Protein AF-A0A2R6JBX9-F1 (afdb_monomer)

Radius of gyration: 29.34 Å; Cα contacts (8 Å, |Δi|>4): 703; chains: 1; bounding box: 76×49×74 Å

Mean predicted aligned error: 9.68 Å

Foldseek 3Di:
DLLQCCLVPVVVSLVVVVVVVVVVVVVCCVVDVDDDDDDDDDQDADPLVVQPLLVLLLVNLVNLLVNLVVCVVVVHADDLVSSLVSQLSSCVVSSNLQDWDDQAARDIGGPNVVSNVVSNVLSNLSSQQNHADCCDPDVVVSDGSNNVSVVVSVVVSVVSCVCVVVLVVFAQDPLCAPVPPFDWDDDPQKIKTFDWQTFQRSDPPPPPPPDPPPPGGHGFGAIWITGNVVNDTDHPAGPVNCVVPQKDWDWDDDPVDIFIKIKGWWWKAFAVKHTWIWIWIDGPPDDTATGDTDAKIWHPDDDPQKIWIWGDDGPFIKIWIDHPNHTLFIDTDDDAQDWDATSQWIWHHHPQWIWIDDDPDIDTGIGID

Structure (mmCIF, N/CA/C/O backbone):
data_AF-A0A2R6JBX9-F1
#
_entry.id   AF-A0A2R6JBX9-F1
#
loop_
_atom_site.group_PDB
_atom_site.id
_atom_site.type_symbol
_atom_site.label_atom_id
_atom_site.label_alt_id
_atom_site.label_comp_id
_atom_site.label_asym_id
_atom_site.label_entity_id
_atom_site.label_seq_id
_atom_site.pdbx_PDB_ins_code
_atom_site.Cartn_x
_atom_site.Cartn_y
_atom_site.Cartn_z
_atom_site.occupancy
_atom_site.B_iso_or_equiv
_atom_site.auth_seq_id
_atom_site.auth_comp_id
_atom_site.auth_asym_id
_atom_site.auth_atom_id
_atom_site.pdbx_PDB_model_num
ATOM 1 N N . PHE A 1 1 ? 19.512 -9.182 -21.531 1.00 72.06 1 PHE A N 1
ATOM 2 C CA . PHE A 1 1 ? 19.368 -7.727 -21.307 1.00 72.06 1 PHE A CA 1
ATOM 3 C C . PHE A 1 1 ? 18.576 -7.085 -22.441 1.00 72.06 1 PHE A C 1
ATOM 5 O O . PHE A 1 1 ? 19.084 -6.996 -23.553 1.00 72.06 1 PHE A O 1
ATOM 12 N N . VAL A 1 2 ? 17.331 -6.664 -22.183 1.00 88.50 2 VAL A N 1
ATOM 13 C CA . VAL A 1 2 ? 16.427 -6.094 -23.210 1.00 88.50 2 VAL A CA 1
ATOM 14 C C . VAL A 1 2 ? 16.988 -4.816 -23.853 1.00 88.50 2 VAL A C 1
ATOM 16 O O . VAL A 1 2 ? 16.828 -4.622 -25.052 1.00 88.50 2 VAL A O 1
ATOM 19 N N . GLY A 1 3 ? 17.746 -4.017 -23.088 1.00 92.38 3 GLY A N 1
ATOM 20 C CA . GLY A 1 3 ? 18.446 -2.816 -23.561 1.00 92.38 3 GLY A CA 1
ATOM 21 C C . GLY A 1 3 ? 19.388 -3.054 -24.739 1.00 92.38 3 GLY A C 1
ATOM 22 O O . GLY A 1 3 ? 19.417 -2.283 -25.689 1.00 92.38 3 GLY A O 1
ATOM 23 N N . PHE A 1 4 ? 20.131 -4.160 -24.714 1.00 96.19 4 PHE A N 1
ATOM 24 C CA . PHE A 1 4 ? 21.058 -4.485 -25.796 1.00 96.19 4 PHE A CA 1
ATOM 25 C C . PHE A 1 4 ? 20.297 -4.890 -27.062 1.00 96.19 4 PHE A C 1
ATOM 27 O O . PHE A 1 4 ? 20.571 -4.412 -28.164 1.00 96.19 4 PHE A O 1
ATOM 34 N N . ALA A 1 5 ? 19.303 -5.765 -26.891 1.00 94.25 5 ALA A N 1
ATOM 35 C CA . ALA A 1 5 ? 18.489 -6.263 -27.988 1.00 94.25 5 ALA A CA 1
ATOM 36 C C . ALA A 1 5 ? 17.707 -5.133 -28.670 1.00 94.25 5 ALA A C 1
ATOM 38 O O . ALA A 1 5 ? 17.668 -5.104 -29.895 1.00 94.25 5 ALA A O 1
ATOM 39 N N . LEU A 1 6 ? 17.160 -4.168 -27.920 1.00 95.44 6 LEU A N 1
ATOM 40 C CA . LEU A 1 6 ? 16.371 -3.084 -28.514 1.00 95.44 6 LEU A CA 1
ATOM 41 C C . LEU A 1 6 ? 17.219 -2.132 -29.367 1.00 95.44 6 LEU A C 1
ATOM 43 O O . LEU A 1 6 ? 16.714 -1.599 -30.347 1.00 95.44 6 LEU A O 1
ATOM 47 N N . VAL A 1 7 ? 18.499 -1.926 -29.036 1.00 95.12 7 VAL A N 1
ATOM 48 C CA . VAL A 1 7 ? 19.393 -1.084 -29.848 1.00 95.12 7 VAL A CA 1
ATOM 49 C C . VAL A 1 7 ? 19.800 -1.818 -31.126 1.00 95.12 7 VAL A C 1
ATOM 51 O O . VAL A 1 7 ? 19.767 -1.242 -32.214 1.00 95.12 7 VAL A O 1
ATOM 54 N N . ARG A 1 8 ? 20.156 -3.105 -31.018 1.00 94.69 8 ARG A N 1
ATOM 55 C CA . ARG A 1 8 ? 20.632 -3.902 -32.158 1.00 94.69 8 ARG A CA 1
ATOM 56 C C . ARG A 1 8 ? 19.506 -4.383 -33.079 1.00 94.69 8 ARG A C 1
ATOM 58 O O . ARG A 1 8 ? 19.669 -4.365 -34.297 1.00 94.69 8 ARG A O 1
ATOM 65 N N . TYR A 1 9 ? 18.391 -4.816 -32.501 1.00 93.81 9 TYR A N 1
ATOM 66 C CA . TYR A 1 9 ? 17.231 -5.413 -33.165 1.00 93.81 9 TYR A CA 1
ATOM 67 C C . TYR A 1 9 ? 15.921 -4.803 -32.621 1.00 93.81 9 TYR A C 1
ATOM 69 O O . TYR A 1 9 ? 15.151 -5.493 -31.945 1.00 93.81 9 TYR A O 1
ATOM 77 N N . PRO A 1 10 ? 15.634 -3.515 -32.904 1.00 92.38 10 PRO A N 1
ATOM 78 C CA . PRO A 1 10 ? 14.543 -2.796 -32.242 1.00 92.38 10 PRO A CA 1
ATOM 79 C C . PRO A 1 10 ? 13.170 -3.440 -32.466 1.00 92.38 10 PRO A C 1
ATOM 81 O O . PRO A 1 10 ? 12.458 -3.742 -31.512 1.00 92.38 10 PRO A O 1
ATOM 84 N N . LEU A 1 11 ? 12.825 -3.730 -33.726 1.00 92.81 11 LEU A N 1
ATOM 85 C CA . LEU A 1 11 ? 11.530 -4.320 -34.081 1.00 92.81 11 LEU A CA 1
ATOM 86 C C . LEU A 1 11 ? 11.401 -5.758 -33.576 1.00 92.81 11 LEU A C 1
ATOM 88 O O . LEU A 1 11 ? 10.383 -6.111 -32.992 1.00 92.81 11 LEU A O 1
ATOM 92 N N . THR A 1 12 ? 12.445 -6.572 -33.739 1.00 93.25 12 THR A N 1
ATOM 93 C CA . THR A 1 12 ? 12.458 -7.954 -33.241 1.00 93.25 12 THR A CA 1
ATOM 94 C C . THR A 1 12 ? 12.285 -8.000 -31.728 1.00 93.25 12 THR A C 1
ATOM 96 O O . THR A 1 12 ? 11.587 -8.872 -31.229 1.00 93.25 12 THR A O 1
ATOM 99 N N . THR A 1 13 ? 12.867 -7.046 -30.997 1.00 92.56 13 THR A N 1
ATOM 100 C CA . THR A 1 13 ? 12.711 -6.959 -29.539 1.00 92.56 13 THR A CA 1
ATOM 101 C C . THR A 1 13 ? 11.263 -6.679 -29.152 1.00 92.56 13 THR A C 1
ATOM 103 O O . THR A 1 13 ? 10.724 -7.371 -28.293 1.00 92.56 13 THR A O 1
ATOM 106 N N . VAL A 1 14 ? 10.607 -5.725 -29.821 1.00 92.44 14 VAL A N 1
ATOM 107 C CA . VAL A 1 14 ? 9.183 -5.421 -29.590 1.00 92.44 14 VAL A CA 1
ATOM 108 C C . VAL A 1 14 ? 8.304 -6.629 -29.921 1.00 92.44 14 VAL A C 1
ATOM 110 O O . VAL A 1 14 ? 7.461 -7.018 -29.115 1.00 92.44 14 VAL A O 1
ATOM 113 N N . VAL A 1 15 ? 8.532 -7.267 -31.072 1.00 93.31 15 VAL A N 1
ATOM 114 C CA . VAL A 1 15 ? 7.773 -8.454 -31.495 1.00 93.31 15 VAL A CA 1
ATOM 115 C C . VAL A 1 15 ? 7.979 -9.619 -30.527 1.00 93.31 15 VAL A C 1
ATOM 117 O O . VAL A 1 15 ? 7.011 -10.278 -30.163 1.00 93.31 15 VAL A O 1
ATOM 120 N N . ALA A 1 16 ? 9.205 -9.858 -30.058 1.00 91.50 16 ALA A N 1
ATOM 121 C CA . ALA A 1 16 ? 9.500 -10.924 -29.102 1.00 91.50 16 ALA A CA 1
ATOM 122 C C . ALA A 1 16 ? 8.792 -10.709 -27.754 1.00 91.50 16 ALA A C 1
ATOM 124 O O . ALA A 1 16 ? 8.305 -11.668 -27.152 1.00 91.50 16 ALA A O 1
ATOM 125 N N . LEU A 1 17 ? 8.688 -9.460 -27.292 1.00 88.69 17 LEU A N 1
ATOM 126 C CA . LEU A 1 17 ? 7.940 -9.128 -26.077 1.00 88.69 17 LEU A CA 1
ATOM 127 C C . LEU A 1 17 ? 6.443 -9.372 -26.259 1.00 88.69 17 LEU A C 1
ATOM 129 O O . LEU A 1 17 ? 5.840 -10.077 -25.452 1.00 88.69 17 LEU A O 1
ATOM 133 N N . ALA A 1 18 ? 5.870 -8.884 -27.361 1.00 90.56 18 ALA A N 1
ATOM 134 C CA . ALA A 1 18 ? 4.468 -9.130 -27.689 1.00 90.56 18 ALA A CA 1
ATOM 135 C C . ALA A 1 18 ? 4.164 -10.635 -27.809 1.00 90.56 18 ALA A C 1
ATOM 137 O O . ALA A 1 18 ? 3.170 -11.117 -27.264 1.00 90.56 18 ALA A O 1
ATOM 138 N N . ALA A 1 19 ? 5.056 -11.396 -28.451 1.00 92.25 19 ALA A N 1
ATOM 139 C CA . ALA A 1 19 ? 4.947 -12.845 -28.576 1.00 92.25 19 ALA A CA 1
ATOM 140 C C . ALA A 1 19 ? 5.003 -13.548 -27.212 1.00 92.25 19 ALA A C 1
ATOM 142 O O . ALA A 1 19 ? 4.224 -14.464 -26.969 1.00 92.25 19 ALA A O 1
ATOM 143 N N . THR A 1 20 ? 5.864 -13.097 -26.295 1.00 89.88 20 THR A N 1
ATOM 144 C CA . THR A 1 20 ? 5.949 -13.659 -24.935 1.00 89.88 20 THR A CA 1
ATOM 145 C C . THR A 1 20 ? 4.632 -13.473 -24.180 1.00 89.88 20 THR A C 1
ATOM 147 O O . THR A 1 20 ? 4.132 -14.415 -23.562 1.00 89.88 20 THR A O 1
ATOM 150 N N . SER A 1 21 ? 4.022 -12.290 -24.287 1.00 88.50 21 SER A N 1
ATOM 151 C CA . SER A 1 21 ? 2.709 -12.006 -23.697 1.00 88.50 21 SER A CA 1
ATOM 152 C C . SER A 1 21 ? 1.601 -12.863 -24.313 1.00 88.50 21 SER A C 1
ATOM 154 O O . SER A 1 21 ? 0.779 -13.418 -23.580 1.00 88.50 21 SER A O 1
ATOM 156 N N . ALA A 1 22 ? 1.607 -13.039 -25.638 1.00 93.00 22 ALA A N 1
ATOM 157 C CA . ALA A 1 22 ? 0.647 -13.891 -26.339 1.00 93.00 22 ALA A CA 1
ATOM 158 C C . ALA A 1 22 ? 0.787 -15.369 -25.935 1.00 93.00 22 ALA A C 1
ATOM 160 O O . ALA A 1 22 ? -0.202 -16.008 -25.583 1.00 93.00 22 ALA A O 1
ATOM 161 N N . VAL A 1 23 ? 2.013 -15.898 -25.893 1.00 95.75 23 VAL A N 1
ATOM 162 C CA . VAL A 1 23 ? 2.294 -17.269 -25.436 1.00 95.75 23 VAL A CA 1
ATOM 163 C C . VAL A 1 23 ? 1.853 -17.452 -23.985 1.00 95.75 23 VAL A C 1
ATOM 165 O O . VAL A 1 23 ? 1.201 -18.442 -23.661 1.00 95.75 23 VAL A O 1
ATOM 168 N N . GLY A 1 24 ? 2.139 -16.484 -23.111 1.00 93.75 24 GLY A N 1
ATOM 169 C CA . GLY A 1 24 ? 1.710 -16.517 -21.714 1.00 93.75 24 GLY A CA 1
ATOM 170 C C . GLY A 1 24 ? 0.188 -16.462 -21.545 1.00 93.75 24 GLY A C 1
ATOM 171 O O . GLY A 1 24 ? -0.350 -17.053 -20.606 1.00 93.75 24 GLY A O 1
ATOM 172 N N . LEU A 1 25 ? -0.523 -15.768 -22.435 1.00 94.56 25 LEU A N 1
ATOM 173 C CA . LEU A 1 25 ? -1.984 -15.781 -22.481 1.00 94.56 25 LEU A CA 1
ATOM 174 C C . LEU A 1 25 ? -2.507 -17.153 -22.916 1.00 94.56 25 LEU A C 1
ATOM 176 O O . LEU A 1 25 ? -3.300 -17.741 -22.187 1.00 94.56 25 LEU A O 1
ATOM 180 N N . VAL A 1 26 ? -2.026 -17.683 -24.045 1.00 96.44 26 VAL A N 1
ATOM 181 C CA . VAL A 1 26 ? -2.431 -19.000 -24.567 1.00 96.44 26 VAL A CA 1
ATOM 182 C C . VAL A 1 26 ? -2.172 -20.090 -23.533 1.00 96.44 26 VAL A C 1
ATOM 184 O O . VAL A 1 26 ? -3.058 -20.878 -23.219 1.00 96.44 26 VAL A O 1
ATOM 187 N N . TYR A 1 27 ? -0.989 -20.096 -22.926 1.00 96.94 27 TYR A N 1
ATOM 188 C CA . TYR A 1 27 ? -0.639 -21.055 -21.886 1.00 96.94 27 TYR A CA 1
ATOM 189 C C . TYR A 1 27 ? -1.580 -20.982 -20.675 1.00 96.94 27 TYR A C 1
ATOM 191 O O . TYR A 1 27 ? -2.030 -22.017 -20.180 1.00 96.94 27 TYR A O 1
ATOM 199 N N . ARG A 1 28 ? -1.909 -19.772 -20.197 1.00 96.19 28 ARG A N 1
ATOM 200 C CA . ARG A 1 28 ? -2.856 -19.590 -19.085 1.00 96.19 28 ARG A CA 1
ATOM 201 C C . ARG A 1 28 ? -4.267 -20.024 -19.462 1.00 96.19 28 ARG A C 1
ATOM 203 O O . ARG A 1 28 ? -4.893 -20.698 -18.653 1.00 96.19 28 ARG A O 1
ATOM 210 N N . ALA A 1 29 ? -4.719 -19.703 -20.671 1.00 95.81 29 ALA A N 1
ATOM 211 C CA . ALA A 1 29 ? -6.019 -20.120 -21.184 1.00 95.81 29 ALA A CA 1
ATOM 212 C C . ALA A 1 29 ? -6.125 -21.650 -21.284 1.00 95.81 29 ALA A C 1
ATOM 214 O O . ALA A 1 29 ? -7.136 -22.219 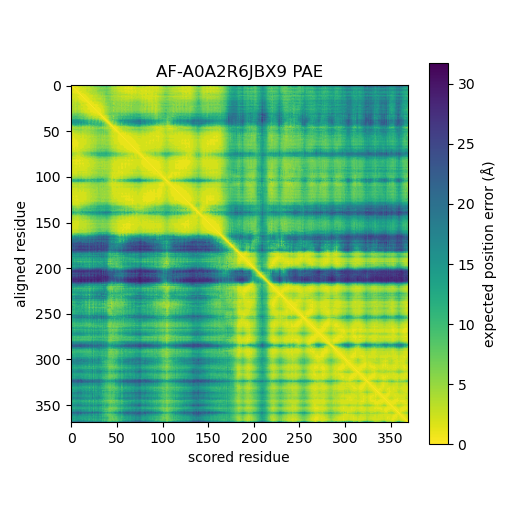-20.895 1.00 95.81 29 ALA A O 1
ATOM 215 N N . LEU A 1 30 ? -5.061 -22.335 -21.714 1.00 97.25 30 LEU A N 1
ATOM 216 C CA . LEU A 1 30 ? -5.028 -23.800 -21.754 1.00 97.25 30 LEU A CA 1
ATOM 217 C C . LEU A 1 30 ? -4.991 -24.429 -20.351 1.00 97.25 30 LEU A C 1
ATOM 219 O O . LEU A 1 30 ? -5.627 -25.450 -20.115 1.00 97.25 30 LEU A O 1
ATOM 223 N N . ARG A 1 31 ? -4.247 -23.838 -19.405 1.00 97.31 31 ARG A N 1
ATOM 224 C CA . ARG A 1 31 ? -4.121 -24.358 -18.028 1.00 97.31 31 ARG A CA 1
ATOM 225 C C . ARG A 1 31 ? -5.340 -24.080 -17.150 1.00 97.31 31 ARG A C 1
ATOM 227 O O . ARG A 1 31 ? -5.608 -24.852 -16.233 1.00 97.31 31 ARG A O 1
ATOM 234 N N . ARG A 1 32 ? -5.996 -22.937 -17.348 1.00 94.81 32 ARG A N 1
ATOM 235 C CA . ARG A 1 32 ? -7.151 -22.455 -16.579 1.00 94.81 32 ARG A CA 1
ATOM 236 C C . ARG A 1 32 ? -8.110 -21.744 -17.543 1.00 94.81 32 ARG A C 1
ATOM 238 O O . ARG A 1 32 ? -8.072 -20.516 -17.619 1.00 94.81 32 ARG A O 1
ATOM 245 N N . PRO A 1 33 ? -8.925 -22.507 -18.294 1.00 94.25 33 PRO A N 1
ATOM 246 C CA . PRO A 1 33 ? -9.820 -21.947 -19.309 1.00 94.25 33 PRO A CA 1
ATOM 247 C C . PRO A 1 33 ? -10.940 -21.102 -18.702 1.00 94.25 33 PRO A C 1
ATOM 249 O O . PRO A 1 33 ? -11.406 -20.157 -19.330 1.00 94.25 33 PRO A O 1
ATOM 252 N N . GLU A 1 34 ? -11.325 -21.401 -17.462 1.00 94.56 34 GLU A N 1
ATOM 253 C CA . GLU A 1 34 ? -12.332 -20.662 -16.716 1.00 94.56 34 GLU A CA 1
ATOM 254 C C . GLU A 1 34 ? -11.758 -20.172 -15.383 1.00 94.56 34 GLU A C 1
ATOM 256 O O . GLU A 1 34 ? -11.027 -20.885 -14.687 1.00 94.56 34 GLU A O 1
ATOM 261 N N . VAL A 1 35 ? -12.082 -18.927 -15.030 1.00 89.94 35 VAL A N 1
ATOM 262 C CA . VAL A 1 35 ? -11.719 -18.319 -13.749 1.00 89.94 35 VAL A CA 1
ATOM 263 C C . VAL A 1 35 ? -12.975 -17.714 -13.137 1.00 89.94 35 VAL A C 1
ATOM 265 O O . VAL A 1 35 ? -13.360 -16.596 -13.468 1.00 89.94 35 VAL A O 1
ATOM 268 N N . ALA A 1 36 ? -13.590 -18.442 -12.208 1.00 89.44 36 ALA A N 1
ATOM 269 C CA . ALA A 1 36 ? -14.661 -17.919 -11.372 1.00 89.44 36 ALA A CA 1
ATOM 270 C C . ALA A 1 36 ? -14.073 -17.218 -10.134 1.00 89.44 36 ALA A C 1
ATOM 272 O O . ALA A 1 36 ? -13.167 -17.736 -9.472 1.00 89.44 36 ALA A O 1
ATOM 273 N N . ARG A 1 37 ? -14.573 -16.020 -9.817 1.00 80.75 37 ARG A N 1
ATOM 274 C CA . ARG A 1 37 ? -14.219 -15.259 -8.612 1.00 80.75 37 ARG A CA 1
ATOM 275 C C . ARG A 1 37 ? -15.486 -14.699 -7.982 1.00 80.75 37 ARG A C 1
ATOM 277 O O . ARG A 1 37 ? -16.319 -14.136 -8.683 1.00 80.75 37 ARG A O 1
ATOM 284 N N . THR A 1 38 ? -15.587 -14.810 -6.664 1.00 83.81 38 THR A N 1
ATOM 285 C CA . THR A 1 38 ? -16.626 -14.140 -5.877 1.00 83.81 38 THR A CA 1
ATOM 286 C C . THR A 1 38 ? -16.073 -12.815 -5.370 1.00 83.81 38 THR A C 1
ATOM 288 O O . THR A 1 38 ? -14.911 -12.753 -4.960 1.00 83.81 38 THR A O 1
ATOM 291 N N . ALA A 1 39 ? -16.882 -11.756 -5.410 1.00 66.94 39 ALA A N 1
ATOM 292 C CA . ALA A 1 39 ? -16.509 -10.475 -4.824 1.00 66.94 39 ALA A CA 1
ATOM 293 C C . ALA A 1 39 ? -16.288 -10.631 -3.311 1.00 66.94 39 ALA A C 1
ATOM 295 O O . ALA A 1 39 ? -17.053 -11.309 -2.627 1.00 66.94 39 ALA A O 1
ATOM 296 N N . GLY A 1 40 ? -15.233 -10.008 -2.797 1.00 56.34 40 GLY A N 1
ATOM 297 C CA . GLY A 1 40 ? -14.903 -10.000 -1.378 1.00 56.34 40 GLY A CA 1
ATOM 298 C C . GLY A 1 40 ? -13.893 -8.900 -1.075 1.00 56.34 40 GLY A C 1
ATOM 299 O O . GLY A 1 40 ? -13.203 -8.422 -1.977 1.00 56.34 40 GLY A O 1
ATOM 300 N N . GLU A 1 41 ? -13.806 -8.492 0.188 1.00 59.41 41 GLU A N 1
ATOM 301 C CA . GLU A 1 41 ? -12.854 -7.466 0.609 1.00 59.41 41 GLU A CA 1
ATOM 302 C C . GLU A 1 41 ? -11.411 -7.982 0.519 1.00 59.41 41 GLU A C 1
ATOM 304 O O . GLU A 1 41 ? -10.999 -8.934 1.194 1.00 59.41 41 GLU A O 1
ATOM 309 N N . SER A 1 42 ? -10.603 -7.336 -0.321 1.00 53.56 42 SER A N 1
ATOM 310 C CA . SER A 1 42 ? -9.178 -7.628 -0.449 1.00 53.56 42 SER A CA 1
ATOM 311 C C . SER A 1 42 ? -8.349 -6.370 -0.255 1.00 53.56 42 SER A C 1
ATOM 313 O O . SER A 1 42 ? -8.555 -5.376 -0.945 1.00 53.56 42 SER A O 1
ATOM 315 N N . PHE A 1 43 ? -7.367 -6.444 0.643 1.00 60.53 43 PHE A N 1
ATOM 316 C CA . PHE A 1 43 ? -6.402 -5.374 0.857 1.00 60.53 43 PHE A CA 1
ATOM 317 C C . PHE A 1 43 ? -5.117 -5.657 0.071 1.00 60.53 43 PHE A C 1
ATOM 319 O O . PHE A 1 43 ? -4.270 -6.438 0.525 1.00 60.53 43 PHE A O 1
ATOM 326 N N . SER A 1 44 ? -4.985 -5.051 -1.107 1.00 64.50 44 SER A N 1
ATOM 327 C CA . SER A 1 44 ? -3.813 -5.167 -1.982 1.00 64.50 44 SER A CA 1
ATOM 328 C C . SER A 1 44 ? -3.192 -3.801 -2.230 1.00 64.50 44 SER A C 1
ATOM 330 O O . SER A 1 44 ? -3.914 -2.823 -2.427 1.00 64.50 44 SER A O 1
ATOM 332 N N . ARG A 1 45 ? -1.858 -3.746 -2.293 1.00 74.44 45 ARG A N 1
ATOM 333 C CA . ARG A 1 45 ? -1.172 -2.561 -2.808 1.00 74.44 45 ARG A CA 1
ATOM 334 C C . ARG A 1 45 ? -1.570 -2.342 -4.271 1.00 74.44 45 ARG A C 1
ATOM 336 O O . ARG A 1 45 ? -1.907 -3.309 -4.966 1.00 74.44 45 ARG A O 1
ATOM 343 N N . PRO A 1 46 ? -1.571 -1.092 -4.753 1.00 80.56 46 PRO A N 1
ATOM 344 C CA . PRO A 1 46 ? -1.743 -0.847 -6.172 1.00 80.56 46 PRO A CA 1
ATOM 345 C C . PRO A 1 46 ? -0.649 -1.586 -6.945 1.00 80.56 46 PRO A C 1
ATOM 347 O O . PRO A 1 46 ? 0.526 -1.428 -6.643 1.00 80.56 46 PRO A O 1
ATOM 350 N N . TRP A 1 47 ? -1.023 -2.368 -7.956 1.00 83.56 47 TRP A N 1
ATOM 351 C CA . TRP A 1 47 ? -0.090 -3.234 -8.694 1.00 83.56 47 TRP A CA 1
ATOM 352 C C . TRP A 1 47 ? 1.125 -2.499 -9.288 1.00 83.56 47 TRP A C 1
ATOM 354 O O . TRP A 1 47 ? 2.168 -3.102 -9.513 1.00 83.56 47 TRP A O 1
ATOM 364 N N . TRP A 1 48 ? 1.000 -1.197 -9.559 1.00 85.88 48 TRP A N 1
ATOM 365 C CA . TRP A 1 48 ? 2.087 -0.361 -10.069 1.00 85.88 48 TRP A CA 1
ATOM 366 C C . TRP A 1 48 ? 3.139 -0.018 -9.005 1.00 85.88 48 TRP A C 1
ATOM 368 O O . TRP A 1 48 ? 4.262 0.313 -9.369 1.00 85.88 48 TRP A O 1
ATOM 378 N N . ALA A 1 49 ? 2.805 -0.123 -7.716 1.00 79.44 49 ALA A N 1
ATOM 379 C CA . ALA A 1 49 ? 3.741 0.061 -6.607 1.00 79.44 49 ALA A CA 1
ATOM 380 C C . ALA A 1 49 ? 4.641 -1.169 -6.390 1.00 79.44 49 ALA A C 1
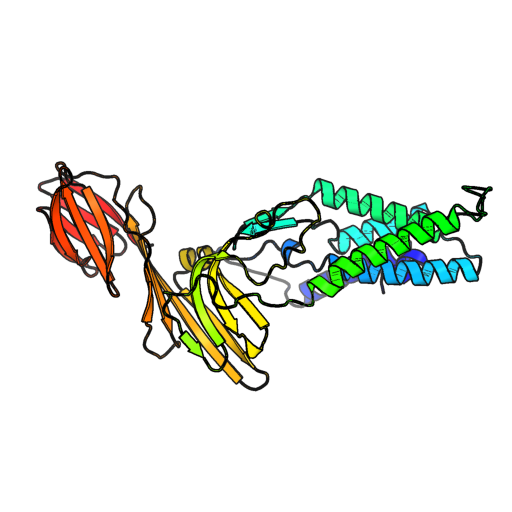ATOM 382 O O . ALA A 1 49 ? 5.662 -1.072 -5.720 1.00 79.44 49 ALA A O 1
ATOM 383 N N . ASP A 1 50 ? 4.293 -2.315 -6.986 1.00 80.88 50 ASP A N 1
ATOM 384 C CA . ASP A 1 50 ? 5.106 -3.536 -6.936 1.00 80.88 50 ASP A CA 1
ATOM 385 C C . ASP A 1 50 ? 6.116 -3.619 -8.104 1.00 80.88 50 ASP A C 1
ATOM 387 O O . ASP A 1 50 ? 6.857 -4.595 -8.238 1.00 80.88 50 ASP A O 1
ATOM 391 N N . ILE A 1 51 ? 6.157 -2.609 -8.984 1.00 84.50 51 ILE A N 1
ATOM 392 C CA . ILE A 1 51 ? 7.066 -2.577 -10.135 1.00 84.50 51 ILE A CA 1
ATOM 393 C C . ILE A 1 51 ? 8.445 -2.091 -9.687 1.00 84.50 51 ILE A C 1
ATOM 395 O O . ILE A 1 51 ? 8.608 -0.957 -9.241 1.00 84.50 51 ILE A O 1
ATOM 399 N N . ALA A 1 52 ? 9.475 -2.907 -9.913 1.00 86.19 52 ALA A N 1
ATOM 400 C CA . ALA A 1 52 ? 10.872 -2.539 -9.682 1.00 86.19 52 ALA A CA 1
ATOM 401 C C . ALA A 1 52 ? 11.403 -1.591 -10.781 1.00 86.19 52 ALA A C 1
ATOM 403 O O . ALA A 1 52 ? 12.298 -1.950 -11.555 1.00 86.19 52 ALA A O 1
ATOM 404 N N . VAL A 1 53 ? 10.844 -0.377 -10.867 1.00 88.75 53 VAL A N 1
ATOM 405 C CA . VAL A 1 53 ? 11.152 0.627 -11.906 1.00 88.75 53 VAL A CA 1
ATOM 406 C C . VAL A 1 53 ? 12.658 0.873 -12.014 1.00 88.75 53 VAL A C 1
ATOM 408 O O . VAL A 1 53 ? 13.212 0.832 -13.112 1.00 88.75 53 VAL A O 1
ATOM 411 N N . GLN A 1 54 ? 13.337 1.044 -10.877 1.00 87.62 54 GLN A N 1
ATOM 412 C CA . GLN A 1 54 ? 14.785 1.261 -10.812 1.00 87.62 54 GLN A CA 1
ATOM 413 C C . GLN A 1 54 ? 15.578 0.083 -11.397 1.00 87.62 54 GLN A C 1
ATOM 415 O O . GLN A 1 54 ? 16.459 0.281 -12.232 1.00 87.62 54 GLN A O 1
ATOM 420 N N . GLY A 1 55 ? 15.232 -1.154 -11.024 1.00 88.50 55 GLY A N 1
ATOM 421 C CA . GLY A 1 55 ? 15.894 -2.359 -11.531 1.00 88.50 55 GLY A CA 1
ATOM 422 C C . GLY A 1 55 ? 15.690 -2.550 -13.037 1.00 88.50 55 GLY A C 1
ATOM 423 O O . GLY A 1 55 ? 16.629 -2.885 -13.766 1.00 88.50 55 GLY A O 1
ATOM 424 N N . HIS A 1 56 ? 14.481 -2.280 -13.537 1.00 93.00 56 HIS A N 1
ATOM 425 C CA . HIS A 1 56 ? 14.201 -2.303 -14.971 1.00 93.00 56 HIS A CA 1
ATOM 426 C C . HIS A 1 56 ? 14.956 -1.210 -15.734 1.00 93.00 56 HIS A C 1
ATOM 428 O O . HIS A 1 56 ? 15.542 -1.511 -16.777 1.00 93.00 56 HIS A O 1
ATOM 434 N N . ALA A 1 57 ? 14.989 0.021 -15.216 1.00 93.94 57 ALA A N 1
ATOM 435 C CA . ALA A 1 57 ? 15.722 1.132 -15.817 1.00 93.94 57 ALA A CA 1
ATOM 436 C C . ALA A 1 57 ? 17.232 0.855 -15.861 1.00 93.94 57 ALA A C 1
ATOM 438 O O . ALA A 1 57 ? 17.852 1.024 -16.911 1.00 93.94 57 ALA A O 1
ATOM 439 N N . LEU A 1 58 ? 17.809 0.341 -14.770 1.00 93.00 58 LEU A N 1
ATOM 440 C CA . LEU A 1 58 ? 19.221 -0.033 -14.694 1.00 93.00 58 LEU A CA 1
ATOM 441 C C . LEU A 1 58 ? 19.565 -1.104 -15.738 1.00 93.00 58 LEU A C 1
ATOM 443 O O . LEU A 1 58 ? 20.473 -0.925 -16.551 1.00 93.00 58 LEU A O 1
ATOM 447 N N . GLY A 1 59 ? 18.796 -2.197 -15.781 1.00 93.69 59 GLY A N 1
ATOM 448 C CA . GLY A 1 59 ? 19.002 -3.262 -16.763 1.00 93.69 59 GLY A CA 1
ATOM 449 C C . GLY A 1 59 ? 18.814 -2.795 -18.213 1.00 93.69 59 GLY A C 1
ATOM 450 O O . GLY A 1 59 ? 19.520 -3.252 -19.117 1.00 93.69 59 GLY A O 1
ATOM 451 N N . LEU A 1 60 ? 17.884 -1.872 -18.464 1.00 95.62 60 LEU A N 1
ATOM 452 C CA . LEU A 1 60 ? 17.704 -1.252 -19.775 1.00 95.62 60 LEU A CA 1
ATOM 453 C C . LEU A 1 60 ? 18.945 -0.436 -20.166 1.00 95.62 60 LEU A C 1
ATOM 455 O O . LEU A 1 60 ? 19.534 -0.692 -21.215 1.00 95.62 60 LEU A O 1
ATOM 459 N N . LEU A 1 61 ? 19.360 0.504 -19.315 1.00 96.50 61 LEU A N 1
ATOM 460 C CA . LEU A 1 61 ? 20.445 1.446 -19.590 1.00 96.50 61 LEU A CA 1
ATOM 461 C C . LEU A 1 61 ? 21.797 0.746 -19.745 1.00 96.50 61 LEU A C 1
ATOM 463 O O . LEU A 1 61 ? 22.504 1.028 -20.709 1.00 96.50 61 LEU A O 1
ATOM 467 N N . VAL A 1 62 ? 22.122 -0.235 -18.893 1.00 96.69 62 VAL A N 1
ATOM 468 C CA . VAL A 1 62 ? 23.341 -1.054 -19.048 1.00 96.69 62 VAL A CA 1
ATOM 469 C C . VAL A 1 62 ? 23.365 -1.727 -20.422 1.00 96.69 62 VAL A C 1
ATOM 471 O O . VAL A 1 62 ? 24.360 -1.654 -21.143 1.00 96.69 62 VAL A O 1
ATOM 474 N N . GLY A 1 63 ? 22.252 -2.346 -20.829 1.00 97.06 63 GLY A N 1
ATOM 475 C CA . GLY A 1 63 ? 22.156 -2.988 -22.138 1.00 97.06 63 GLY A CA 1
ATOM 476 C C . GLY A 1 63 ? 22.314 -2.003 -23.302 1.00 97.06 63 GLY A C 1
ATOM 477 O O . GLY A 1 63 ? 22.998 -2.323 -24.277 1.00 97.06 63 GLY A O 1
ATOM 478 N N . VAL A 1 64 ? 21.710 -0.815 -23.194 1.00 97.25 64 VAL A N 1
ATOM 479 C CA . VAL A 1 64 ? 21.810 0.252 -24.202 1.00 97.25 64 VAL A CA 1
ATOM 480 C C . VAL A 1 64 ? 23.249 0.740 -24.334 1.00 97.25 64 VAL A C 1
ATOM 482 O O . VAL A 1 64 ? 23.765 0.763 -25.446 1.00 97.25 64 VAL A O 1
ATOM 485 N N . VAL A 1 65 ? 23.906 1.080 -23.222 1.00 97.12 65 VAL A N 1
ATOM 486 C CA . VAL A 1 65 ? 25.291 1.579 -23.188 1.00 97.12 65 VAL A CA 1
ATOM 487 C C . VAL A 1 65 ? 26.237 0.578 -23.847 1.00 97.12 65 VAL A C 1
ATOM 489 O O . VAL A 1 65 ? 26.968 0.929 -24.773 1.00 97.12 65 VAL A O 1
ATOM 492 N N . VAL A 1 66 ? 26.165 -0.695 -23.443 1.00 97.25 66 VAL A N 1
ATOM 493 C CA . VAL A 1 66 ? 27.018 -1.757 -23.996 1.00 97.25 66 VAL A CA 1
ATOM 494 C C . VAL A 1 66 ? 26.779 -1.941 -25.500 1.00 97.25 66 VAL A C 1
ATOM 496 O O . VAL A 1 66 ? 27.733 -2.066 -26.270 1.00 97.25 66 VAL A O 1
ATOM 499 N N . CYS A 1 67 ? 25.520 -1.935 -25.952 1.00 96.56 67 CYS A N 1
ATOM 500 C CA . CYS A 1 67 ? 25.221 -2.096 -27.374 1.00 96.56 67 CYS A CA 1
ATOM 501 C C . CYS A 1 67 ? 25.607 -0.868 -28.204 1.00 96.56 67 CYS A C 1
ATOM 503 O O . CYS A 1 67 ? 26.130 -1.028 -29.306 1.00 96.56 67 CYS A O 1
ATOM 505 N N . ALA A 1 68 ? 25.364 0.342 -27.699 1.00 95.25 68 ALA A N 1
ATOM 506 C CA . ALA A 1 68 ? 25.742 1.581 -28.365 1.00 95.25 68 ALA A CA 1
ATOM 507 C C . ALA A 1 68 ? 27.265 1.649 -28.542 1.00 95.25 68 ALA A C 1
ATOM 509 O O . ALA A 1 68 ? 27.733 1.841 -29.663 1.00 95.25 68 ALA A O 1
ATOM 510 N N . ALA A 1 69 ? 28.039 1.349 -27.492 1.00 94.94 69 ALA A N 1
ATOM 511 C CA . ALA A 1 69 ? 29.497 1.259 -27.569 1.00 94.94 69 ALA A CA 1
ATOM 512 C C . ALA A 1 69 ? 29.967 0.249 -28.630 1.00 94.94 69 ALA A C 1
ATOM 514 O O . ALA A 1 69 ? 30.882 0.530 -29.408 1.00 94.94 69 ALA A O 1
ATOM 515 N N . LEU A 1 70 ? 29.319 -0.918 -28.711 1.00 95.38 70 LEU A N 1
ATOM 516 C CA . LEU A 1 70 ? 29.627 -1.923 -29.729 1.00 95.38 70 LEU A CA 1
ATOM 517 C C . LEU A 1 70 ? 29.284 -1.445 -31.147 1.00 95.38 70 LEU A C 1
ATOM 519 O O . LEU A 1 70 ? 30.079 -1.634 -32.068 1.00 95.38 70 LEU A O 1
ATOM 523 N N . CYS A 1 71 ? 28.114 -0.831 -31.336 1.00 93.81 71 CYS A N 1
ATOM 524 C CA . CYS A 1 71 ? 27.695 -0.239 -32.605 1.00 93.81 71 CYS A CA 1
ATOM 525 C C . CYS A 1 71 ? 28.681 0.838 -33.065 1.00 93.81 71 CYS A C 1
ATOM 527 O O . CYS A 1 71 ? 29.058 0.858 -34.236 1.00 93.81 71 CYS A O 1
ATOM 529 N N . TYR A 1 72 ? 29.156 1.668 -32.136 1.00 92.44 72 TYR A N 1
ATOM 530 C CA . TYR A 1 72 ? 30.135 2.720 -32.395 1.00 92.44 72 TYR A CA 1
ATOM 531 C C . TYR A 1 72 ? 31.473 2.134 -32.830 1.00 92.44 72 TYR A C 1
ATOM 533 O O . TYR A 1 72 ? 31.977 2.497 -33.889 1.00 92.44 72 TYR A O 1
ATOM 541 N N . ARG A 1 73 ? 31.982 1.142 -32.091 1.00 92.88 73 ARG A N 1
ATOM 542 C CA . ARG A 1 73 ? 33.218 0.426 -32.443 1.00 92.88 73 ARG A CA 1
ATOM 543 C C . ARG A 1 73 ? 33.147 -0.290 -33.791 1.00 92.88 73 ARG A C 1
ATOM 545 O O . ARG A 1 73 ? 34.167 -0.438 -34.448 1.00 92.88 73 ARG A O 1
ATOM 552 N N . ARG A 1 74 ? 31.963 -0.755 -34.201 1.00 93.00 74 ARG A N 1
ATOM 553 C CA . ARG A 1 74 ? 31.757 -1.467 -35.475 1.00 93.00 74 ARG A CA 1
ATOM 554 C C . ARG A 1 74 ? 31.276 -0.578 -36.623 1.00 93.00 74 ARG A C 1
ATOM 556 O O . ARG A 1 74 ? 30.975 -1.107 -37.687 1.00 93.00 74 ARG A O 1
ATOM 563 N N . GLY A 1 75 ? 31.144 0.733 -36.418 1.00 88.94 75 GLY A N 1
ATOM 564 C CA . GLY A 1 75 ? 30.642 1.652 -37.444 1.00 88.94 75 GLY A CA 1
ATOM 565 C C . GLY A 1 75 ? 29.194 1.388 -37.881 1.00 88.94 75 GLY A C 1
ATOM 566 O O . GLY A 1 75 ? 28.785 1.825 -38.953 1.00 88.94 75 GLY A O 1
ATOM 567 N N . VAL A 1 76 ? 28.396 0.680 -37.074 1.00 90.44 76 VAL A N 1
ATOM 568 C CA . VAL A 1 76 ? 26.993 0.378 -37.391 1.00 90.44 76 VAL A CA 1
ATOM 569 C C . VAL A 1 76 ? 26.092 1.446 -36.788 1.00 90.44 76 VAL A C 1
ATOM 571 O O . VAL A 1 76 ? 26.150 1.696 -35.586 1.00 90.44 76 VAL A O 1
ATOM 574 N N . ARG A 1 77 ? 25.197 2.022 -37.597 1.00 87.56 77 ARG A N 1
ATOM 575 C CA . ARG A 1 77 ? 24.185 2.981 -37.134 1.00 87.56 77 ARG A CA 1
ATOM 576 C C . ARG A 1 77 ? 22.774 2.394 -37.245 1.00 87.56 77 ARG A C 1
ATOM 578 O O . ARG A 1 77 ? 22.285 2.203 -38.358 1.00 87.56 77 ARG A O 1
ATOM 585 N N . PRO A 1 78 ? 22.116 2.090 -36.113 1.00 91.31 78 PRO A N 1
ATOM 586 C CA . PRO A 1 78 ? 20.703 1.730 -36.098 1.00 91.31 78 PRO A CA 1
ATOM 587 C C . PRO A 1 78 ? 19.811 2.878 -36.593 1.00 91.31 78 PRO A C 1
ATOM 589 O O . PRO A 1 78 ? 20.201 4.043 -36.573 1.00 91.31 78 PRO A O 1
ATOM 592 N N . SER A 1 79 ? 18.580 2.556 -36.997 1.00 93.62 79 SER A N 1
ATOM 593 C CA . SER A 1 79 ? 17.576 3.574 -37.334 1.00 93.62 79 SER A CA 1
ATOM 594 C C . SER A 1 79 ? 17.098 4.295 -36.060 1.00 93.62 79 SER A C 1
ATOM 596 O O . SER A 1 79 ? 16.550 3.620 -35.182 1.00 93.62 79 SER A O 1
ATOM 598 N N . PRO A 1 80 ? 17.224 5.637 -35.965 1.00 94.12 80 PRO A N 1
ATOM 599 C CA . PRO A 1 80 ? 16.833 6.392 -34.771 1.00 94.12 80 PRO A CA 1
ATOM 600 C C . PRO A 1 80 ? 15.362 6.194 -34.401 1.00 94.12 80 PRO A C 1
ATOM 602 O O . PRO A 1 80 ? 15.055 5.870 -33.259 1.00 94.12 80 PRO A O 1
ATOM 605 N N . GLY A 1 81 ? 14.456 6.292 -35.381 1.00 95.94 81 GLY A N 1
ATOM 606 C CA . GLY A 1 81 ? 13.017 6.131 -35.150 1.00 95.94 81 GLY A CA 1
ATOM 607 C C . GLY A 1 81 ? 12.639 4.730 -34.660 1.00 95.94 81 GLY A C 1
ATOM 608 O O . GLY A 1 81 ? 11.777 4.593 -33.797 1.00 95.94 81 GLY A O 1
ATOM 609 N N . ARG A 1 82 ? 13.323 3.682 -35.146 1.00 96.25 82 ARG A N 1
ATOM 610 C CA . ARG A 1 82 ? 13.087 2.304 -34.681 1.00 96.25 82 ARG A CA 1
ATOM 611 C C . ARG A 1 82 ? 13.597 2.091 -33.258 1.00 96.25 82 ARG A C 1
ATOM 613 O O . ARG A 1 82 ? 12.908 1.442 -32.480 1.00 96.25 82 ARG A O 1
ATOM 620 N N . VAL A 1 83 ? 14.774 2.627 -32.923 1.00 97.12 83 VAL A N 1
ATOM 621 C CA . VAL A 1 83 ? 15.325 2.559 -31.558 1.00 97.12 83 VAL A CA 1
ATOM 622 C C . VAL A 1 83 ? 14.445 3.342 -30.588 1.00 97.12 83 VAL A C 1
ATOM 624 O O . VAL A 1 83 ? 14.116 2.816 -29.532 1.00 97.12 83 VAL A O 1
ATOM 627 N N . TRP A 1 84 ? 14.010 4.548 -30.963 1.00 97.88 84 TRP A N 1
ATOM 628 C CA . TRP A 1 84 ? 13.111 5.370 -30.153 1.00 97.88 84 TRP A CA 1
ATOM 629 C C . TRP A 1 84 ? 11.790 4.653 -29.872 1.00 97.88 84 TRP A C 1
ATOM 631 O O . TRP A 1 84 ? 11.417 4.484 -28.714 1.00 97.88 84 TRP A O 1
ATOM 641 N N . LEU A 1 85 ? 11.121 4.157 -30.919 1.00 97.25 85 LEU A N 1
ATOM 642 C CA . LEU A 1 85 ? 9.852 3.447 -30.778 1.00 97.25 85 LEU A CA 1
ATOM 643 C C . LEU A 1 85 ? 10.010 2.176 -29.933 1.00 97.25 85 LEU A C 1
ATOM 645 O O . LEU A 1 85 ? 9.184 1.909 -29.064 1.00 97.25 85 LEU A O 1
ATOM 649 N N . ALA A 1 86 ? 11.080 1.405 -30.147 1.00 97.06 86 ALA A N 1
ATOM 650 C CA . ALA A 1 86 ? 11.347 0.216 -29.347 1.00 97.06 86 ALA A CA 1
ATOM 651 C C . ALA A 1 86 ? 11.625 0.562 -27.879 1.00 97.06 86 ALA A C 1
ATOM 653 O O . ALA A 1 86 ? 11.065 -0.079 -26.997 1.00 97.06 86 ALA A O 1
ATOM 654 N N . ALA A 1 87 ? 12.441 1.583 -27.602 1.00 97.50 87 ALA A N 1
ATOM 655 C CA . ALA A 1 87 ? 12.727 2.033 -26.242 1.00 97.50 87 ALA A CA 1
ATOM 656 C C . ALA A 1 87 ? 11.461 2.528 -25.526 1.00 97.50 87 ALA A C 1
ATOM 658 O O . ALA A 1 87 ? 11.250 2.178 -24.368 1.00 97.50 87 ALA A O 1
ATOM 659 N N . LEU A 1 88 ? 10.597 3.270 -26.227 1.00 97.69 88 LEU A N 1
ATOM 660 C CA . LEU A 1 88 ? 9.310 3.739 -25.714 1.00 97.69 88 LEU A CA 1
ATOM 661 C C . LEU A 1 88 ? 8.396 2.563 -25.343 1.00 97.69 88 LEU A C 1
ATOM 663 O O . LEU A 1 88 ? 7.940 2.476 -24.206 1.00 97.69 88 LEU A O 1
ATOM 667 N N . LEU A 1 89 ? 8.165 1.632 -26.274 1.00 96.56 89 LEU A N 1
ATOM 668 C CA . LEU A 1 89 ? 7.279 0.484 -26.049 1.00 96.56 89 LEU A CA 1
ATOM 669 C C . LEU A 1 89 ? 7.809 -0.446 -24.954 1.00 96.56 89 LEU A C 1
ATOM 671 O O . LEU A 1 89 ? 7.042 -0.876 -24.098 1.00 96.56 89 LEU A O 1
ATOM 675 N N . VAL A 1 90 ? 9.119 -0.712 -24.941 1.00 95.44 90 VAL A N 1
ATOM 676 C CA . VAL A 1 90 ? 9.768 -1.495 -23.880 1.00 95.44 90 VAL A CA 1
ATOM 677 C C . VAL A 1 90 ? 9.652 -0.778 -22.535 1.00 95.44 90 VAL A C 1
ATOM 679 O O . VAL A 1 90 ? 9.349 -1.414 -21.533 1.00 95.44 90 VAL A O 1
ATOM 682 N N . GLY A 1 91 ? 9.876 0.537 -22.484 1.00 95.62 91 GLY A N 1
ATOM 683 C CA . GLY A 1 91 ? 9.761 1.307 -21.247 1.00 95.62 91 GLY A CA 1
ATOM 684 C C . GLY A 1 91 ? 8.346 1.282 -20.668 1.00 95.62 91 GLY A C 1
ATOM 685 O O . GLY A 1 91 ? 8.178 1.099 -19.463 1.00 95.62 91 GLY A O 1
ATOM 686 N N . VAL A 1 92 ? 7.328 1.392 -21.526 1.00 95.56 92 VAL A N 1
ATOM 687 C CA . VAL A 1 92 ? 5.919 1.275 -21.123 1.00 95.56 92 VAL A CA 1
ATOM 688 C C . VAL A 1 92 ? 5.587 -0.142 -20.645 1.00 95.56 92 VAL A C 1
ATOM 690 O O . VAL A 1 92 ? 5.009 -0.284 -19.569 1.00 95.56 92 VAL A O 1
ATOM 693 N N . ASP A 1 93 ? 5.998 -1.175 -21.390 1.00 92.81 93 ASP A N 1
ATOM 694 C CA . ASP A 1 93 ? 5.811 -2.598 -21.045 1.00 92.81 93 ASP A CA 1
ATOM 695 C C . ASP A 1 93 ? 6.432 -2.951 -19.686 1.00 92.81 93 ASP A C 1
ATOM 697 O O . ASP A 1 93 ? 5.825 -3.646 -18.876 1.00 92.81 93 ASP A O 1
ATOM 701 N N . ARG A 1 94 ? 7.620 -2.410 -19.393 1.00 93.19 94 ARG A N 1
ATOM 702 C CA . ARG A 1 94 ? 8.312 -2.603 -18.106 1.00 93.19 94 ARG A CA 1
ATOM 703 C C . ARG A 1 94 ? 7.843 -1.679 -16.995 1.00 93.19 94 ARG A C 1
ATOM 705 O O . ARG A 1 94 ? 8.448 -1.673 -15.928 1.00 93.19 94 ARG A O 1
ATOM 712 N N . GLY A 1 95 ? 6.787 -0.905 -17.230 1.00 94.25 95 GLY A N 1
ATOM 713 C CA . GLY A 1 95 ? 6.194 -0.055 -16.210 1.00 94.25 95 GLY A CA 1
ATOM 714 C C . GLY A 1 95 ? 7.087 1.098 -15.762 1.00 94.25 95 GLY A C 1
ATOM 715 O O . GLY A 1 95 ? 6.882 1.610 -14.670 1.00 94.25 95 GLY A O 1
ATOM 716 N N . LEU A 1 96 ? 8.049 1.551 -16.579 1.00 95.25 96 LEU A N 1
ATOM 717 C CA . LEU A 1 96 ? 8.954 2.652 -16.205 1.00 95.25 96 LEU A CA 1
ATOM 718 C C . LEU A 1 96 ? 8.225 3.985 -15.958 1.00 95.25 96 LEU A C 1
ATOM 720 O O . LEU A 1 96 ? 8.788 4.905 -15.374 1.00 95.25 96 LEU A O 1
ATOM 724 N N . TRP A 1 97 ? 6.967 4.083 -16.388 1.00 95.31 97 TRP A N 1
ATOM 725 C CA . TRP A 1 97 ? 6.079 5.214 -16.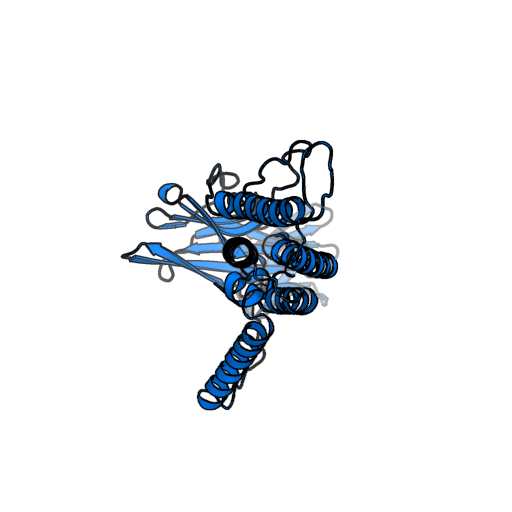138 1.00 95.31 97 TRP A CA 1
ATOM 726 C C . TRP A 1 97 ? 5.490 5.226 -14.717 1.00 95.31 97 TRP A C 1
ATOM 728 O O . TRP A 1 97 ? 4.889 6.228 -14.329 1.00 95.31 97 TRP A O 1
ATOM 738 N N . ALA A 1 98 ? 5.613 4.137 -13.949 1.00 93.44 98 ALA A N 1
ATOM 739 C CA . ALA A 1 98 ? 5.044 3.991 -12.610 1.00 93.44 98 ALA A CA 1
ATOM 740 C C . ALA A 1 98 ? 5.853 4.776 -11.561 1.00 93.44 98 ALA A C 1
ATOM 742 O O . ALA A 1 98 ? 6.424 4.215 -10.635 1.00 93.44 98 ALA A O 1
ATOM 743 N N . VAL A 1 99 ? 5.916 6.096 -11.730 1.00 86.81 99 VAL A N 1
ATOM 744 C CA . VAL A 1 99 ? 6.552 7.026 -10.794 1.00 86.81 99 VAL A CA 1
ATOM 745 C C . VAL A 1 99 ? 5.541 7.394 -9.717 1.00 86.81 99 VAL A C 1
ATOM 747 O O . VAL A 1 99 ? 4.485 7.956 -10.023 1.00 86.81 99 VAL A O 1
ATOM 750 N N . TYR A 1 100 ? 5.847 7.076 -8.464 1.00 83.94 100 TYR A N 1
ATOM 751 C CA . TYR A 1 100 ? 4.939 7.290 -7.345 1.00 83.94 100 TYR A CA 1
ATOM 752 C C . TYR A 1 100 ? 5.665 7.720 -6.072 1.00 83.94 100 TYR A C 1
ATOM 754 O O . TYR A 1 100 ? 6.862 7.487 -5.923 1.00 83.94 100 TYR A O 1
ATOM 762 N N . THR A 1 101 ? 4.909 8.315 -5.154 1.00 78.00 101 THR A N 1
ATOM 763 C CA . THR A 1 101 ? 5.320 8.574 -3.770 1.00 78.00 101 THR A CA 1
ATOM 764 C C . THR A 1 101 ? 4.429 7.798 -2.803 1.00 78.00 101 THR A C 1
ATOM 766 O O . THR A 1 101 ? 3.290 7.433 -3.126 1.00 78.00 101 THR A O 1
ATOM 769 N N . ILE A 1 102 ? 4.964 7.519 -1.617 1.00 72.81 102 ILE A N 1
ATOM 770 C CA . ILE A 1 102 ? 4.246 6.891 -0.505 1.00 72.81 102 ILE A CA 1
ATOM 771 C C . ILE A 1 102 ? 3.804 8.022 0.432 1.00 72.81 102 ILE A C 1
ATOM 773 O O . ILE A 1 102 ? 4.634 8.809 0.863 1.00 72.81 102 ILE A O 1
ATOM 777 N N . GLU A 1 103 ? 2.504 8.128 0.721 1.00 72.06 103 GLU A N 1
ATOM 778 C CA . GLU A 1 103 ? 1.901 9.213 1.530 1.00 72.06 103 GLU A CA 1
ATOM 779 C C . GLU A 1 103 ? 1.377 8.718 2.890 1.00 72.06 103 GLU A C 1
ATOM 781 O O . GLU A 1 103 ? 0.525 9.342 3.526 1.00 72.06 103 GLU A O 1
ATOM 786 N N . GLY A 1 104 ? 1.779 7.513 3.275 1.00 66.31 104 GLY A N 1
ATOM 787 C CA . GLY A 1 104 ? 1.361 6.813 4.484 1.00 66.31 104 GLY A CA 1
ATOM 788 C C . GLY A 1 104 ? 1.309 5.306 4.252 1.00 66.31 104 GLY A C 1
ATOM 789 O O . GLY A 1 104 ? 1.539 4.826 3.142 1.00 66.31 104 GLY A O 1
ATOM 790 N N . SER A 1 105 ? 0.949 4.547 5.287 1.00 68.75 105 SER A N 1
ATOM 791 C CA . SER A 1 105 ? 1.036 3.071 5.275 1.00 68.75 105 SER A CA 1
ATOM 792 C C . SER A 1 105 ? 0.244 2.393 4.154 1.00 68.75 105 SER A C 1
ATOM 794 O O . SER A 1 105 ? 0.644 1.346 3.652 1.00 68.75 105 SER A O 1
ATOM 796 N N . ASP A 1 106 ? -0.866 3.012 3.757 1.00 74.38 106 ASP A N 1
ATOM 797 C CA . ASP A 1 106 ? -1.836 2.468 2.806 1.00 74.38 106 ASP A CA 1
ATOM 798 C C . ASP A 1 106 ? -2.157 3.447 1.662 1.00 74.38 106 ASP A C 1
ATOM 800 O O . ASP A 1 106 ? -3.103 3.237 0.900 1.00 74.38 106 ASP A O 1
ATOM 804 N N . ARG A 1 107 ? -1.392 4.540 1.538 1.00 74.38 107 ARG A N 1
ATOM 805 C CA . ARG A 1 107 ? -1.687 5.642 0.616 1.00 74.38 107 ARG A CA 1
ATOM 806 C C . ARG A 1 107 ? -0.523 5.867 -0.334 1.00 74.38 107 ARG A C 1
ATOM 808 O O . ARG A 1 107 ? 0.602 6.102 0.090 1.00 74.38 107 ARG A O 1
ATOM 815 N N . PHE A 1 108 ? -0.818 5.836 -1.626 1.00 80.81 108 PHE A N 1
ATOM 816 C CA . PHE A 1 108 ? 0.175 5.991 -2.679 1.00 80.81 108 PHE A CA 1
ATOM 817 C C . PHE A 1 108 ? -0.328 7.004 -3.701 1.00 80.81 108 PHE A C 1
ATOM 819 O O . PHE A 1 108 ? -1.487 6.933 -4.124 1.00 80.81 108 PHE A O 1
ATOM 826 N N . ARG A 1 109 ? 0.545 7.908 -4.146 1.00 81.62 109 ARG A N 1
ATOM 827 C CA . ARG A 1 109 ? 0.228 8.885 -5.192 1.00 81.62 109 ARG A CA 1
ATOM 828 C C . ARG A 1 109 ? 1.041 8.596 -6.441 1.00 81.62 109 ARG A C 1
ATOM 830 O O . ARG A 1 109 ? 2.263 8.563 -6.403 1.00 81.62 109 ARG A O 1
ATOM 837 N N . LEU A 1 110 ? 0.347 8.402 -7.559 1.00 87.56 110 LEU A N 1
ATOM 838 C CA . LEU A 1 110 ? 0.933 8.045 -8.850 1.00 87.56 110 LEU A CA 1
ATOM 839 C C . LEU A 1 110 ? 0.967 9.253 -9.789 1.00 87.56 110 LEU A C 1
ATOM 841 O O . LEU A 1 110 ? -0.075 9.791 -10.165 1.00 87.56 110 LEU A O 1
ATOM 845 N N . PHE A 1 111 ? 2.154 9.613 -10.262 1.00 86.81 111 PHE A N 1
ATOM 846 C CA . PHE A 1 111 ? 2.370 10.744 -11.162 1.00 86.81 111 PHE A CA 1
ATOM 847 C C . PHE A 1 111 ? 2.372 10.285 -12.625 1.00 86.81 111 PHE A C 1
ATOM 849 O O . PHE A 1 111 ? 3.395 10.325 -13.306 1.00 86.81 111 PHE A O 1
ATOM 856 N N . ARG A 1 112 ? 1.209 9.844 -13.133 1.00 91.44 112 ARG A N 1
ATOM 857 C CA . ARG A 1 112 ? 1.092 9.225 -14.474 1.00 91.44 112 ARG A CA 1
ATOM 858 C C . ARG A 1 112 ? 1.640 10.087 -15.611 1.00 91.44 112 ARG A C 1
ATOM 860 O O . ARG A 1 112 ? 2.346 9.572 -16.470 1.00 91.44 112 ARG A O 1
ATOM 867 N N . ALA A 1 113 ? 1.303 11.377 -15.630 1.00 92.50 113 ALA A N 1
ATOM 868 C CA . ALA A 1 113 ? 1.724 12.284 -16.698 1.00 92.50 113 ALA A CA 1
ATOM 869 C C . ALA A 1 113 ? 3.244 12.513 -16.683 1.00 92.50 113 ALA A C 1
ATOM 871 O O . ALA A 1 113 ? 3.890 12.421 -17.725 1.00 92.50 113 ALA A O 1
ATOM 872 N N . LEU A 1 114 ? 3.813 12.734 -15.493 1.00 92.19 114 LEU A N 1
ATOM 873 C CA . LEU A 1 114 ? 5.255 12.877 -15.302 1.00 92.19 114 LEU A CA 1
ATOM 874 C C . LEU A 1 114 ? 5.990 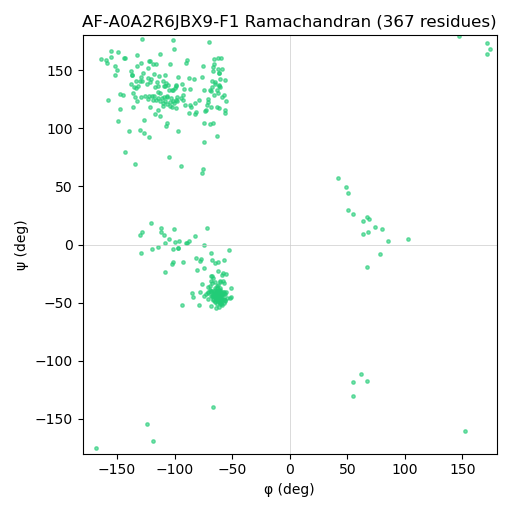11.597 -15.709 1.00 92.19 114 LEU A C 1
ATOM 876 O O . LEU A 1 114 ? 6.923 11.649 -16.503 1.00 92.19 114 LEU A O 1
ATOM 880 N N . GLY A 1 115 ? 5.532 10.445 -15.217 1.00 93.69 115 GLY A N 1
ATOM 881 C CA . GLY A 1 115 ? 6.108 9.150 -15.554 1.00 93.69 115 GLY A CA 1
ATOM 882 C C . GLY A 1 115 ? 6.061 8.861 -17.054 1.00 93.69 115 GLY A C 1
ATOM 883 O O . GLY A 1 115 ? 7.064 8.445 -17.627 1.00 93.69 115 GLY A O 1
ATOM 884 N N . ALA A 1 116 ? 4.943 9.151 -17.724 1.00 96.00 116 ALA A N 1
ATOM 885 C CA . ALA A 1 116 ? 4.852 9.036 -19.176 1.00 96.00 116 ALA A CA 1
ATOM 886 C C . ALA A 1 116 ? 5.868 9.952 -19.880 1.00 96.00 116 ALA A C 1
ATOM 888 O O . ALA A 1 116 ? 6.637 9.473 -20.711 1.00 96.00 116 ALA A O 1
ATOM 889 N N . ALA A 1 117 ? 5.935 11.236 -19.514 1.00 97.19 117 ALA A N 1
ATOM 890 C CA . ALA A 1 117 ? 6.890 12.180 -20.095 1.00 97.19 117 ALA A CA 1
ATOM 891 C C . ALA A 1 117 ? 8.348 11.713 -19.925 1.00 97.19 117 ALA A C 1
ATOM 893 O O . ALA A 1 117 ? 9.124 11.751 -20.881 1.00 97.19 117 ALA A O 1
ATOM 894 N N . LEU A 1 118 ? 8.707 11.188 -18.749 1.00 95.44 118 LEU A N 1
ATOM 895 C CA . LEU A 1 118 ? 10.036 10.634 -18.482 1.00 95.44 118 LEU A CA 1
ATOM 896 C C . LEU A 1 118 ? 10.368 9.442 -19.388 1.00 95.44 118 LEU A C 1
ATOM 898 O O . LEU A 1 118 ? 11.492 9.356 -19.877 1.00 95.44 118 LEU A O 1
ATOM 902 N N . VAL A 1 119 ? 9.408 8.558 -19.684 1.00 97.88 119 VAL A N 1
ATOM 903 C CA . VAL A 1 119 ? 9.631 7.447 -20.628 1.00 97.88 119 VAL A CA 1
ATOM 904 C C . VAL A 1 119 ? 9.869 7.962 -22.052 1.00 97.88 119 VAL A C 1
ATOM 906 O O . VAL A 1 119 ? 10.755 7.453 -22.741 1.00 97.88 119 VAL A O 1
ATOM 909 N N . PHE A 1 120 ? 9.142 8.993 -22.494 1.00 98.25 120 PHE A N 1
ATOM 910 C CA . PHE A 1 120 ? 9.372 9.625 -23.801 1.00 98.25 120 PHE A CA 1
ATOM 911 C C . PHE A 1 120 ? 10.770 10.256 -23.897 1.00 98.25 120 PHE A C 1
ATOM 913 O O . PHE A 1 120 ? 11.470 10.058 -24.895 1.00 98.25 120 PHE A O 1
ATOM 920 N N . LEU A 1 121 ? 11.193 10.974 -22.851 1.00 97.94 121 LEU A N 1
ATOM 921 C CA . LEU A 1 121 ? 12.525 11.581 -22.763 1.00 97.94 121 LEU A CA 1
ATOM 922 C C . LEU A 1 121 ? 13.631 10.521 -22.711 1.00 97.94 121 LEU A C 1
ATOM 924 O O . LEU A 1 121 ? 14.626 10.635 -23.426 1.00 97.94 121 LEU A O 1
ATOM 928 N N . LEU A 1 122 ? 13.439 9.454 -21.934 1.00 97.69 122 LEU A N 1
ATOM 929 C CA . LEU A 1 122 ? 14.358 8.320 -21.872 1.00 97.69 122 LEU A CA 1
ATOM 930 C C . LEU A 1 122 ? 14.509 7.656 -23.245 1.00 97.69 122 LEU A C 1
ATOM 932 O O . LEU A 1 122 ? 15.629 7.410 -23.688 1.00 97.69 122 LEU A O 1
ATOM 936 N N . ALA A 1 123 ? 13.404 7.402 -23.949 1.00 98.06 123 ALA A N 1
ATOM 937 C CA . ALA A 1 123 ? 13.436 6.833 -25.293 1.00 98.06 123 ALA A CA 1
ATOM 938 C C . ALA A 1 123 ? 14.187 7.740 -26.284 1.00 98.06 123 ALA A C 1
ATOM 940 O O . ALA A 1 123 ? 14.958 7.245 -27.110 1.00 98.06 123 ALA A O 1
ATOM 941 N N . ALA A 1 124 ? 14.009 9.064 -26.183 1.00 98.00 124 ALA A N 1
ATOM 942 C CA . ALA A 1 124 ? 14.747 10.051 -26.975 1.00 98.00 124 ALA A CA 1
ATOM 943 C C . ALA A 1 124 ? 16.250 10.023 -26.672 1.00 98.00 124 ALA A C 1
ATOM 945 O O . ALA A 1 124 ? 17.054 9.947 -27.603 1.00 98.00 124 ALA A O 1
ATOM 946 N N . ALA A 1 125 ? 16.631 9.994 -25.392 1.00 97.56 125 ALA A N 1
ATOM 947 C CA . ALA A 1 125 ? 18.024 9.895 -24.967 1.00 97.56 125 ALA A CA 1
ATOM 948 C C . ALA A 1 125 ? 18.679 8.592 -25.455 1.00 97.56 125 ALA A C 1
ATOM 950 O O . ALA A 1 125 ? 19.777 8.627 -26.002 1.00 97.56 125 ALA A O 1
ATOM 951 N N . VAL A 1 126 ? 17.987 7.453 -25.340 1.00 97.50 126 VAL A N 1
ATOM 952 C CA . VAL A 1 126 ? 18.461 6.147 -25.830 1.00 97.50 126 VAL A CA 1
ATOM 953 C C . VAL A 1 126 ? 18.666 6.163 -27.345 1.00 97.50 126 VAL A C 1
ATOM 955 O O . VAL A 1 126 ? 19.703 5.714 -27.833 1.00 97.50 126 VAL A O 1
ATOM 958 N N . ALA A 1 127 ? 17.707 6.699 -28.104 1.00 97.12 127 ALA A N 1
ATOM 959 C CA . ALA A 1 127 ? 17.821 6.800 -29.554 1.00 97.12 127 ALA A CA 1
ATOM 960 C C . ALA A 1 127 ? 18.978 7.713 -29.974 1.00 97.12 127 ALA A C 1
ATOM 962 O O . ALA A 1 127 ? 19.794 7.311 -30.805 1.00 97.12 127 ALA A O 1
ATOM 963 N N . ALA A 1 128 ? 19.094 8.901 -29.377 1.00 95.62 128 ALA A N 1
ATOM 964 C CA . ALA A 1 128 ? 20.194 9.825 -29.638 1.00 95.62 128 ALA A CA 1
ATOM 965 C C . ALA A 1 128 ? 21.546 9.189 -29.278 1.00 95.62 128 ALA A C 1
ATOM 967 O O . ALA A 1 128 ? 22.443 9.118 -30.115 1.00 95.62 128 ALA A O 1
ATOM 968 N N . GLY A 1 129 ? 21.667 8.633 -28.073 1.00 94.06 129 GLY A N 1
ATOM 969 C CA . GLY A 1 129 ? 22.892 8.023 -27.562 1.00 94.06 129 GLY A CA 1
ATOM 970 C C . GLY A 1 129 ? 23.321 6.738 -28.268 1.00 94.06 129 GLY A C 1
ATOM 971 O O . GLY A 1 129 ? 24.460 6.324 -28.081 1.00 94.06 129 GLY A O 1
ATOM 972 N N . ALA A 1 130 ? 22.459 6.119 -29.081 1.00 94.19 130 ALA A N 1
ATOM 973 C CA . ALA A 1 130 ? 22.797 4.958 -29.908 1.00 94.19 130 ALA A CA 1
ATOM 974 C C . ALA A 1 130 ? 23.019 5.291 -31.395 1.00 94.19 130 ALA A C 1
ATOM 976 O O . ALA A 1 130 ? 23.561 4.461 -32.130 1.00 94.19 130 ALA A O 1
ATOM 977 N N . THR A 1 131 ? 22.567 6.458 -31.869 1.00 93.62 131 THR A N 1
ATOM 978 C CA . THR A 1 131 ? 22.505 6.763 -33.313 1.00 93.62 131 THR A CA 1
ATOM 979 C C . THR A 1 131 ? 23.142 8.092 -33.721 1.00 93.62 131 THR A C 1
ATOM 981 O O . THR A 1 131 ? 23.298 8.335 -34.920 1.00 93.62 131 THR A O 1
ATOM 984 N N . ALA A 1 132 ? 23.554 8.927 -32.761 1.00 91.19 132 ALA A N 1
ATOM 985 C CA . ALA A 1 132 ? 24.156 10.231 -33.017 1.00 91.19 132 ALA A CA 1
ATOM 986 C C . ALA A 1 132 ? 25.434 10.158 -33.877 1.00 91.19 132 ALA A C 1
ATOM 988 O O . ALA A 1 132 ? 26.176 9.171 -33.893 1.00 91.19 132 ALA A O 1
ATOM 989 N N . SER A 1 133 ? 25.673 11.234 -34.629 1.00 87.62 133 SER A N 1
ATOM 990 C CA . SER A 1 133 ? 26.803 11.357 -35.553 1.00 87.62 133 SER A CA 1
ATOM 991 C C . SER A 1 133 ? 28.043 11.966 -34.900 1.00 87.62 133 SER A C 1
ATOM 993 O O . SER A 1 133 ? 27.908 12.797 -34.009 1.00 87.62 133 SER A O 1
ATOM 995 N N . ASP A 1 134 ? 29.227 11.690 -35.450 1.00 87.25 134 ASP A N 1
ATOM 996 C CA . ASP A 1 134 ? 30.515 12.302 -35.052 1.00 87.25 134 ASP A CA 1
ATOM 997 C C . ASP A 1 134 ? 30.669 13.776 -35.462 1.00 87.25 134 ASP A C 1
ATOM 999 O O . ASP A 1 134 ? 31.771 14.313 -35.478 1.00 87.25 134 ASP A O 1
ATOM 1003 N N . ARG A 1 135 ? 29.581 14.445 -35.858 1.00 88.25 135 ARG A N 1
ATOM 1004 C CA . ARG A 1 135 ? 29.648 15.863 -36.211 1.00 88.25 135 ARG A CA 1
ATOM 1005 C C . ARG A 1 135 ? 30.019 16.674 -34.965 1.00 88.25 135 ARG A C 1
ATOM 1007 O O . ARG A 1 135 ? 29.474 16.377 -33.895 1.00 88.25 135 ARG A O 1
ATOM 1014 N N . PRO A 1 136 ? 30.881 17.695 -35.099 1.00 87.94 136 PRO A N 1
ATOM 1015 C CA . PRO A 1 136 ? 31.252 18.535 -33.972 1.00 87.94 136 PRO A CA 1
ATOM 1016 C C . PRO A 1 136 ? 30.010 19.256 -33.433 1.00 87.94 136 PRO A C 1
ATOM 1018 O O . PRO A 1 136 ? 29.236 19.838 -34.195 1.00 87.94 136 PRO A O 1
ATOM 1021 N N . LEU A 1 137 ? 29.816 19.176 -32.118 1.00 90.06 137 LEU A N 1
ATOM 1022 C CA . LEU A 1 137 ? 28.827 19.942 -31.361 1.00 90.06 137 LEU A CA 1
ATOM 1023 C C . LEU A 1 137 ? 29.482 21.217 -30.820 1.00 90.06 137 LEU A C 1
ATOM 1025 O O . LEU A 1 137 ? 28.990 22.315 -31.065 1.00 90.06 137 LEU A O 1
ATOM 1029 N N . VAL A 1 138 ? 30.621 21.070 -30.133 1.00 88.94 138 VAL A N 1
ATOM 1030 C CA . VAL A 1 138 ? 31.445 22.185 -29.648 1.00 88.94 138 VAL A CA 1
ATOM 1031 C C . VAL A 1 138 ? 32.875 21.989 -30.138 1.00 88.94 138 VAL A C 1
ATOM 1033 O O . VAL A 1 138 ? 33.673 21.297 -29.513 1.00 88.94 138 VAL A O 1
ATOM 1036 N N . ALA A 1 139 ? 33.210 22.640 -31.253 1.00 85.44 139 ALA A N 1
ATOM 1037 C CA . ALA A 1 139 ? 34.516 22.499 -31.902 1.00 85.44 139 ALA A CA 1
ATOM 1038 C C . ALA A 1 139 ? 35.703 22.960 -31.032 1.00 85.44 139 ALA A C 1
ATOM 1040 O O . ALA A 1 139 ? 36.820 22.522 -31.246 1.00 85.44 139 ALA A O 1
ATOM 1041 N N . ARG A 1 140 ? 35.480 23.833 -30.037 1.00 88.44 140 ARG A N 1
ATOM 1042 C CA . ARG A 1 140 ? 36.550 24.337 -29.154 1.00 88.44 140 ARG A CA 1
ATOM 1043 C C . ARG A 1 140 ? 37.133 23.261 -28.226 1.00 88.44 140 ARG A C 1
ATOM 1045 O O . ARG A 1 140 ? 38.268 23.404 -27.792 1.00 88.44 140 ARG A O 1
ATOM 1052 N N . ILE A 1 141 ? 36.343 22.245 -27.884 1.00 87.88 141 ILE A N 1
ATOM 1053 C CA . ILE A 1 141 ? 36.721 21.172 -26.948 1.00 87.88 141 ILE A CA 1
ATOM 1054 C C . ILE A 1 141 ? 36.665 19.791 -27.617 1.00 87.88 141 ILE A C 1
ATOM 1056 O O . ILE A 1 141 ? 36.535 18.791 -26.922 1.00 87.88 141 ILE A O 1
ATOM 1060 N N . ASP A 1 142 ? 36.672 19.753 -28.956 1.00 87.69 142 ASP A N 1
ATOM 1061 C CA . ASP A 1 142 ? 36.551 18.536 -29.771 1.00 87.69 142 ASP A CA 1
ATOM 1062 C C . ASP A 1 142 ? 35.367 17.624 -29.394 1.00 87.69 142 ASP A C 1
ATOM 1064 O O . ASP A 1 142 ? 35.406 16.416 -29.600 1.00 87.69 142 ASP A O 1
ATOM 1068 N N . LEU A 1 143 ? 34.275 18.203 -28.876 1.00 90.38 143 LEU A N 1
ATOM 1069 C CA . LEU A 1 143 ? 33.097 17.446 -28.453 1.00 90.38 143 LEU A CA 1
ATOM 1070 C C . LEU A 1 143 ? 32.143 17.225 -29.628 1.00 90.38 143 LEU A C 1
ATOM 1072 O O . LEU A 1 143 ? 31.590 18.182 -30.185 1.00 90.38 143 LEU A O 1
ATOM 1076 N N . SER A 1 144 ? 31.883 15.965 -29.961 1.00 93.62 144 SER A N 1
ATOM 1077 C CA . SER A 1 144 ? 30.901 15.555 -30.966 1.00 93.62 144 SER A CA 1
ATOM 1078 C C . SER A 1 144 ? 29.494 15.355 -30.389 1.00 93.62 144 SER A C 1
ATOM 1080 O O . SER A 1 144 ? 29.296 15.078 -29.203 1.00 93.62 144 SER A O 1
ATOM 1082 N N . TRP A 1 145 ? 28.479 15.417 -31.258 1.00 91.06 145 TRP A N 1
ATOM 1083 C CA . TRP A 1 145 ? 27.102 15.049 -30.898 1.00 91.06 145 TRP A CA 1
ATOM 1084 C C . TRP A 1 145 ? 26.994 13.613 -30.375 1.00 91.06 145 TRP A C 1
ATOM 1086 O O . TRP A 1 145 ? 26.160 13.332 -29.513 1.00 91.06 145 TRP A O 1
ATOM 1096 N N . ARG A 1 146 ? 27.831 12.702 -30.887 1.00 91.69 146 ARG A N 1
ATOM 1097 C CA . ARG A 1 146 ? 27.884 11.311 -30.433 1.00 91.69 146 ARG A CA 1
ATOM 1098 C C . ARG A 1 146 ? 28.345 11.212 -28.986 1.00 91.69 146 ARG A C 1
ATOM 1100 O O . ARG A 1 146 ? 27.691 10.532 -28.198 1.00 91.69 146 ARG A O 1
ATOM 1107 N N . GLU A 1 147 ? 29.444 11.877 -28.647 1.00 92.06 147 GLU A N 1
ATOM 1108 C CA . GLU A 1 147 ? 30.006 11.861 -27.294 1.00 92.06 147 GLU A CA 1
ATOM 1109 C C . GLU A 1 147 ? 29.056 12.509 -26.295 1.00 92.06 147 GLU A C 1
ATOM 1111 O O . GLU A 1 147 ? 28.808 11.930 -25.241 1.00 92.06 147 GLU A O 1
ATOM 1116 N N . ALA A 1 148 ? 28.443 13.641 -26.652 1.00 93.88 148 ALA A N 1
ATOM 1117 C CA . ALA A 1 148 ? 27.458 14.301 -25.801 1.00 93.88 148 ALA A CA 1
ATOM 1118 C C . ALA A 1 148 ? 26.222 13.416 -25.547 1.00 93.88 148 ALA A C 1
ATOM 1120 O O . ALA A 1 148 ? 25.809 13.232 -24.403 1.00 93.88 148 ALA A O 1
ATOM 1121 N N . ALA A 1 149 ? 25.644 12.821 -26.597 1.00 94.56 149 ALA A N 1
ATOM 1122 C CA . ALA A 1 149 ? 24.449 11.987 -26.466 1.00 94.56 149 ALA A CA 1
ATOM 1123 C C . ALA A 1 149 ? 24.725 10.674 -25.715 1.00 94.56 149 ALA A C 1
ATOM 1125 O O . ALA A 1 149 ? 23.925 10.248 -24.884 1.00 94.56 149 ALA A O 1
ATOM 1126 N N . TYR A 1 150 ? 25.862 10.029 -25.982 1.00 94.88 150 TYR A N 1
ATOM 1127 C CA . TYR A 1 150 ? 26.272 8.826 -25.257 1.00 94.88 150 TYR A CA 1
ATOM 1128 C C . TYR A 1 150 ? 26.636 9.138 -23.800 1.00 94.88 150 TYR A C 1
ATOM 1130 O O . TYR A 1 150 ? 26.239 8.403 -22.897 1.00 94.88 150 TYR A O 1
ATOM 1138 N N . GLY A 1 151 ? 27.316 10.264 -23.568 1.00 95.69 151 GLY A N 1
ATOM 1139 C CA . GLY A 1 151 ? 27.605 10.800 -22.242 1.00 95.69 151 GLY A CA 1
ATOM 1140 C C . GLY A 1 151 ? 26.337 11.061 -21.431 1.00 95.69 151 GLY A C 1
ATOM 1141 O O . GLY A 1 151 ? 26.289 10.687 -20.266 1.00 95.69 151 GLY A O 1
ATOM 1142 N N . LEU A 1 152 ? 25.273 11.592 -22.048 1.00 96.69 152 LEU A N 1
ATOM 1143 C CA . LEU A 1 152 ? 23.967 11.753 -21.399 1.00 96.69 152 LEU A CA 1
ATOM 1144 C C . LEU A 1 152 ? 23.364 10.407 -20.969 1.00 96.69 152 LEU A C 1
ATOM 1146 O O . LEU A 1 152 ? 22.880 10.285 -19.848 1.00 96.69 152 LEU A O 1
ATOM 1150 N N . VAL A 1 153 ? 23.407 9.380 -21.825 1.00 96.81 153 VAL A N 1
ATOM 1151 C CA . VAL A 1 153 ? 22.902 8.040 -21.467 1.00 96.81 153 VAL A CA 1
ATOM 1152 C C . VAL A 1 153 ? 23.729 7.416 -20.339 1.00 96.81 153 VAL A C 1
ATOM 1154 O O . VAL A 1 153 ? 23.159 6.806 -19.435 1.00 96.81 153 VAL A O 1
ATOM 1157 N N . LEU A 1 154 ? 25.053 7.597 -20.351 1.00 97.06 154 LEU A N 1
ATOM 1158 C CA . LEU A 1 154 ? 25.922 7.197 -19.242 1.00 97.06 154 LEU A CA 1
ATOM 1159 C C . LEU A 1 154 ? 25.588 7.957 -17.956 1.00 97.06 154 LEU A C 1
ATOM 1161 O O . LEU A 1 154 ? 25.476 7.335 -16.906 1.00 97.06 154 LEU A O 1
ATOM 1165 N N . ALA A 1 155 ? 25.380 9.272 -18.025 1.00 96.44 155 ALA A N 1
ATOM 1166 C CA . ALA A 1 155 ? 24.998 10.082 -16.874 1.00 96.44 155 ALA A CA 1
ATOM 1167 C C . ALA A 1 155 ? 23.656 9.623 -16.285 1.00 96.44 155 ALA A C 1
ATOM 1169 O O . ALA A 1 155 ? 23.548 9.473 -15.073 1.00 96.44 155 ALA A O 1
ATOM 1170 N N . LEU A 1 156 ? 22.663 9.312 -17.127 1.00 95.62 156 LEU A N 1
ATOM 1171 C CA . LEU A 1 156 ? 21.393 8.722 -16.691 1.00 95.62 156 LEU A CA 1
ATOM 1172 C C . LEU A 1 156 ? 21.589 7.343 -16.048 1.00 95.62 156 LEU A C 1
ATOM 1174 O O . LEU A 1 156 ? 20.969 7.060 -15.028 1.00 95.62 156 LEU A O 1
ATOM 1178 N N . LEU A 1 157 ? 22.460 6.495 -16.608 1.00 95.50 157 LEU A N 1
ATOM 1179 C CA . LEU A 1 157 ? 22.814 5.206 -16.007 1.00 95.50 157 LEU A CA 1
ATOM 1180 C C . LEU A 1 157 ? 23.413 5.396 -14.611 1.00 95.50 157 LEU A C 1
ATOM 1182 O O . LEU A 1 157 ? 22.979 4.725 -13.679 1.00 95.50 157 LEU A O 1
ATOM 1186 N N . PHE A 1 158 ? 24.375 6.308 -14.460 1.00 94.06 158 PHE A N 1
ATOM 1187 C CA . PHE A 1 158 ? 24.986 6.601 -13.166 1.00 94.06 158 PHE A CA 1
ATOM 1188 C C . PHE A 1 158 ? 23.985 7.212 -12.189 1.00 94.06 158 PHE A C 1
ATOM 1190 O O . PHE A 1 158 ? 23.936 6.765 -11.052 1.00 94.06 158 PHE A O 1
ATOM 1197 N N . ALA A 1 159 ? 23.138 8.149 -12.619 1.00 89.94 159 ALA A N 1
ATOM 1198 C CA . ALA A 1 159 ? 22.092 8.723 -11.774 1.00 89.94 159 ALA A CA 1
ATOM 1199 C C . ALA A 1 159 ? 21.122 7.643 -11.269 1.00 89.94 159 ALA A C 1
ATOM 1201 O O . ALA A 1 159 ? 20.863 7.550 -10.071 1.00 89.94 159 ALA A O 1
ATOM 1202 N N . VAL A 1 160 ? 20.648 6.761 -12.158 1.00 89.56 160 VAL A N 1
ATOM 1203 C CA . VAL A 1 160 ? 19.796 5.629 -11.770 1.00 89.56 160 VAL A CA 1
ATOM 1204 C C . VAL A 1 160 ? 20.552 4.651 -10.877 1.00 89.56 160 VAL A C 1
ATOM 1206 O O . VAL A 1 160 ? 19.950 4.140 -9.948 1.00 89.56 160 VAL A O 1
ATOM 1209 N N . ALA A 1 161 ? 21.840 4.389 -11.103 1.00 87.25 161 ALA A N 1
ATOM 1210 C CA . ALA A 1 161 ? 22.633 3.500 -10.253 1.00 87.25 161 ALA A CA 1
ATOM 1211 C C . ALA A 1 161 ? 22.881 4.088 -8.854 1.00 87.25 161 ALA A C 1
ATOM 1213 O O . ALA A 1 161 ? 22.792 3.361 -7.871 1.00 87.25 161 ALA A O 1
ATOM 1214 N N . VAL A 1 162 ? 23.140 5.394 -8.755 1.00 82.69 162 VAL A N 1
ATOM 1215 C CA . VAL A 1 162 ? 23.324 6.121 -7.487 1.00 82.69 162 VAL A CA 1
ATOM 1216 C C . VAL A 1 162 ? 22.035 6.163 -6.675 1.00 82.69 162 VAL A C 1
ATOM 1218 O O . VAL A 1 162 ? 22.098 6.180 -5.457 1.00 82.69 162 VAL A O 1
ATOM 1221 N N . VAL A 1 163 ? 20.867 6.133 -7.315 1.00 72.62 163 VAL A N 1
ATOM 1222 C CA . VAL A 1 163 ? 19.594 5.963 -6.604 1.00 72.62 163 VAL A CA 1
ATOM 1223 C C . VAL A 1 163 ? 19.315 4.474 -6.353 1.00 72.62 163 VAL A C 1
ATOM 1225 O O . VAL A 1 163 ? 18.977 4.073 -5.258 1.00 72.62 163 VAL A O 1
ATOM 1228 N N . ALA A 1 164 ? 19.499 3.588 -7.322 1.00 70.69 164 ALA A N 1
ATOM 1229 C CA . ALA A 1 164 ? 19.111 2.187 -7.172 1.00 70.69 164 ALA A CA 1
ATOM 1230 C C . ALA A 1 164 ? 20.007 1.406 -6.198 1.00 70.69 164 ALA A C 1
ATOM 1232 O O . ALA A 1 164 ? 19.518 0.525 -5.507 1.00 70.69 164 ALA A O 1
ATOM 1233 N N . VAL A 1 165 ? 21.317 1.661 -6.152 1.00 65.94 165 VAL A N 1
ATOM 1234 C CA . VAL A 1 165 ? 22.255 0.840 -5.365 1.00 65.94 165 VAL A CA 1
ATOM 1235 C C . VAL A 1 165 ? 22.212 1.187 -3.869 1.00 65.94 165 VAL A C 1
ATOM 1237 O O . VAL A 1 165 ? 21.983 0.272 -3.080 1.00 65.94 165 VAL A O 1
ATOM 1240 N N . PRO A 1 166 ? 22.355 2.456 -3.441 1.00 56.50 166 PRO A N 1
ATOM 1241 C CA . PRO A 1 166 ? 22.303 2.833 -2.029 1.00 56.50 166 PRO A CA 1
ATOM 1242 C C . PRO A 1 166 ? 20.909 2.687 -1.423 1.00 56.50 166 PRO A C 1
ATOM 1244 O O . PRO A 1 166 ? 20.805 2.237 -0.292 1.00 56.50 166 PRO A O 1
ATOM 1247 N N . PHE A 1 167 ? 19.834 2.958 -2.175 1.00 52.16 167 PHE A N 1
ATOM 1248 C CA . PHE A 1 167 ? 18.476 2.713 -1.675 1.00 52.16 167 PHE A CA 1
ATOM 1249 C C . PHE A 1 167 ? 18.160 1.218 -1.517 1.00 52.16 167 PHE A C 1
ATOM 1251 O O . PHE A 1 167 ? 17.110 0.899 -0.993 1.00 52.16 167 PHE A O 1
ATOM 1258 N N . ASN A 1 168 ? 19.020 0.291 -1.956 1.00 51.22 168 ASN A N 1
ATOM 1259 C CA . ASN A 1 168 ? 18.912 -1.129 -1.594 1.00 51.22 168 ASN A CA 1
ATOM 1260 C C . ASN A 1 168 ? 19.832 -1.517 -0.415 1.00 51.22 168 ASN A C 1
ATOM 1262 O O . ASN A 1 168 ? 19.802 -2.664 0.031 1.00 51.22 168 ASN A O 1
ATOM 1266 N N . LEU A 1 169 ? 20.643 -0.584 0.093 1.00 46.53 169 LEU A N 1
ATOM 1267 C CA . LEU A 1 169 ? 21.497 -0.727 1.273 1.00 46.53 169 LEU A CA 1
ATOM 1268 C C . LEU A 1 169 ? 20.854 0.046 2.430 1.00 46.53 169 LEU A C 1
ATOM 1270 O O . LEU A 1 169 ? 21.265 1.148 2.777 1.00 46.53 169 LEU A O 1
ATOM 1274 N N . PHE A 1 170 ? 19.793 -0.521 2.993 1.00 52.44 170 PHE A N 1
ATOM 1275 C CA . PHE A 1 170 ? 19.080 0.089 4.109 1.00 52.44 170 PHE A CA 1
ATOM 1276 C C . PHE A 1 170 ? 19.880 -0.052 5.406 1.00 52.44 170 PHE A C 1
ATOM 1278 O O . PHE A 1 170 ? 20.344 -1.143 5.744 1.00 52.44 170 PHE A O 1
ATOM 1285 N N . VAL A 1 171 ? 19.999 1.049 6.143 1.00 50.22 171 VAL A N 1
ATOM 1286 C CA . VAL A 1 171 ? 20.414 1.054 7.547 1.00 50.22 171 VAL A CA 1
ATOM 1287 C C . VAL A 1 171 ? 19.178 1.449 8.338 1.00 50.22 171 VAL A C 1
ATOM 1289 O O . VAL A 1 171 ? 18.590 2.491 8.062 1.00 50.22 171 VAL A O 1
ATOM 1292 N N . VAL A 1 172 ? 18.747 0.591 9.261 1.00 51.16 172 VAL A N 1
ATOM 1293 C CA . VAL A 1 172 ? 17.685 0.955 10.206 1.00 51.16 172 VAL A CA 1
ATOM 1294 C C . VAL A 1 172 ? 18.267 2.013 11.139 1.00 51.16 172 VAL A C 1
ATOM 1296 O O . VAL A 1 172 ? 19.391 1.840 11.612 1.00 51.16 172 VAL A O 1
ATOM 1299 N N . GLY A 1 173 ? 17.534 3.107 11.353 1.00 57.97 173 GLY A N 1
ATOM 1300 C CA . GLY A 1 173 ? 17.874 4.124 12.349 1.00 57.97 173 GLY A CA 1
ATOM 1301 C C . GLY A 1 173 ? 17.762 3.582 13.777 1.00 57.97 173 GLY A C 1
ATOM 1302 O O . GLY A 1 173 ? 18.103 2.431 14.055 1.00 57.97 173 GLY A O 1
ATOM 1303 N N . ASP A 1 174 ? 17.243 4.385 14.703 1.00 62.16 174 ASP A N 1
ATOM 1304 C CA . ASP A 1 174 ? 16.854 3.844 16.005 1.00 62.16 174 ASP A CA 1
ATOM 1305 C C . ASP A 1 174 ? 15.631 2.935 15.821 1.00 62.16 174 ASP A C 1
ATOM 1307 O O . ASP A 1 174 ? 14.500 3.378 15.622 1.00 62.16 174 ASP A O 1
ATOM 1311 N N . SER A 1 175 ? 15.879 1.627 15.854 1.00 56.97 175 SER A N 1
ATOM 1312 C CA . SER A 1 175 ? 14.868 0.603 15.599 1.00 56.97 175 SER A CA 1
ATOM 1313 C C . SER A 1 175 ? 13.744 0.581 16.647 1.00 56.97 175 SER A C 1
ATOM 1315 O O . SER A 1 175 ? 12.678 0.019 16.382 1.00 56.97 175 SER A O 1
ATOM 1317 N N . SER A 1 176 ? 13.978 1.223 17.799 1.00 59.66 176 SER A N 1
ATOM 1318 C CA . SER A 1 176 ? 13.041 1.366 18.912 1.00 59.66 176 SER A CA 1
ATOM 1319 C C . SER A 1 176 ? 12.357 2.738 18.984 1.00 59.66 176 SER A C 1
ATOM 1321 O O . SER A 1 176 ? 11.436 2.910 19.786 1.00 59.66 176 SER A O 1
ATOM 1323 N N . ALA A 1 177 ? 12.724 3.686 18.112 1.00 57.31 177 ALA A N 1
ATOM 1324 C CA . ALA A 1 177 ? 12.152 5.029 18.107 1.00 57.31 177 ALA A CA 1
ATOM 1325 C C . ALA A 1 177 ? 10.619 4.999 17.985 1.00 57.31 177 ALA A C 1
ATOM 1327 O O . ALA A 1 177 ? 10.056 4.441 17.040 1.00 57.31 177 ALA A O 1
ATOM 1328 N N . GLY A 1 178 ? 9.941 5.617 18.955 1.00 55.91 178 GLY A N 1
ATOM 1329 C CA . GLY A 1 178 ? 8.478 5.676 19.018 1.00 55.91 178 GLY A CA 1
ATOM 1330 C C . GLY A 1 178 ? 7.806 4.471 19.689 1.00 55.91 178 GLY A C 1
ATOM 1331 O O . GLY A 1 178 ? 6.577 4.440 19.755 1.00 55.91 178 GLY A O 1
ATOM 1332 N N . PHE A 1 179 ? 8.572 3.505 20.218 1.00 64.12 179 PHE A N 1
ATOM 1333 C CA . PHE A 1 179 ? 8.049 2.321 20.918 1.00 64.12 179 PHE A CA 1
ATOM 1334 C C . PHE A 1 179 ? 8.300 2.319 22.437 1.00 64.12 179 PHE A C 1
ATOM 1336 O O . PHE A 1 179 ? 7.968 1.333 23.090 1.00 64.12 179 PHE A O 1
ATOM 1343 N N . ASP A 1 180 ? 8.802 3.412 23.025 1.00 56.47 180 ASP A N 1
ATOM 1344 C CA . ASP A 1 180 ? 9.261 3.502 24.431 1.00 56.47 180 ASP A CA 1
ATOM 1345 C C . ASP A 1 180 ? 8.214 3.124 25.504 1.00 56.47 180 ASP A C 1
ATOM 1347 O O . ASP A 1 180 ? 8.545 2.930 26.673 1.00 56.47 180 ASP A O 1
ATOM 1351 N N . SER A 1 181 ? 6.938 3.019 25.122 1.00 55.91 181 SER A N 1
ATOM 1352 C CA . SER A 1 181 ? 5.817 2.625 25.989 1.00 55.91 181 SER A CA 1
ATOM 1353 C C . SER A 1 181 ? 4.935 1.510 25.408 1.00 55.91 181 SER A C 1
ATOM 1355 O O . SER A 1 181 ? 3.879 1.210 25.967 1.00 55.91 181 SER A O 1
ATOM 1357 N N . ALA A 1 182 ? 5.335 0.902 24.287 1.00 62.78 182 ALA A N 1
ATOM 1358 C CA . ALA A 1 182 ? 4.538 -0.097 23.588 1.00 62.78 182 ALA A CA 1
ATOM 1359 C C . ALA A 1 182 ? 4.867 -1.511 24.086 1.00 62.78 182 ALA A C 1
ATOM 1361 O O . ALA A 1 182 ? 5.993 -1.987 23.941 1.00 62.78 182 ALA A O 1
ATOM 1362 N N . ASP A 1 183 ? 3.864 -2.216 24.616 1.00 78.38 183 ASP A N 1
ATOM 1363 C CA . ASP A 1 183 ? 4.001 -3.648 24.880 1.00 78.38 183 ASP A CA 1
ATOM 1364 C C . ASP A 1 183 ? 4.274 -4.391 23.558 1.00 78.38 183 ASP A C 1
ATOM 1366 O O . ASP A 1 183 ? 3.700 -4.080 22.508 1.00 78.38 183 ASP A O 1
ATOM 1370 N N . ALA A 1 184 ? 5.131 -5.409 23.604 1.00 83.88 184 ALA A N 1
ATOM 1371 C CA . ALA A 1 184 ? 5.608 -6.098 22.411 1.00 83.88 184 ALA A CA 1
ATOM 1372 C C . ALA A 1 184 ? 5.546 -7.620 22.541 1.00 83.88 184 ALA A C 1
ATOM 1374 O O . ALA A 1 184 ? 5.442 -8.182 23.633 1.00 83.88 184 ALA A O 1
ATOM 1375 N N . VAL A 1 185 ? 5.631 -8.304 21.399 1.00 88.19 185 VAL A N 1
ATOM 1376 C CA . VAL A 1 185 ? 5.815 -9.758 21.348 1.00 88.19 185 VAL A CA 1
ATOM 1377 C C . VAL A 1 185 ? 7.173 -10.074 20.745 1.00 88.19 185 VAL A C 1
ATOM 1379 O O . VAL A 1 185 ? 7.409 -9.830 19.563 1.00 88.19 185 VAL A O 1
ATOM 1382 N N . GLU A 1 186 ? 8.036 -10.683 21.550 1.00 89.25 186 GLU A N 1
ATOM 1383 C CA . GLU A 1 186 ? 9.362 -11.125 21.129 1.00 89.25 186 GLU A CA 1
ATOM 1384 C C . GLU A 1 186 ? 9.342 -12.575 20.633 1.00 89.25 186 GLU A C 1
ATOM 1386 O O . GLU A 1 186 ? 8.771 -13.488 21.248 1.00 89.25 186 GLU A O 1
ATOM 1391 N N . VAL A 1 187 ? 9.982 -12.809 19.489 1.00 89.81 187 VAL A N 1
ATOM 1392 C CA . VAL A 1 187 ? 10.149 -14.138 18.901 1.00 89.81 187 VAL A CA 1
ATOM 1393 C C . VAL A 1 187 ? 11.556 -14.276 18.330 1.00 89.81 187 VAL A C 1
ATOM 1395 O O . VAL A 1 187 ? 11.833 -13.894 17.194 1.00 89.81 187 VAL A O 1
ATOM 1398 N N . GLY A 1 188 ? 12.446 -14.885 19.114 1.00 88.88 188 GLY A N 1
ATOM 1399 C CA . GLY A 1 188 ? 13.850 -15.011 18.737 1.00 88.88 188 GLY A CA 1
ATOM 1400 C C . GLY A 1 188 ? 14.508 -13.636 18.725 1.00 88.88 188 GLY A C 1
ATOM 1401 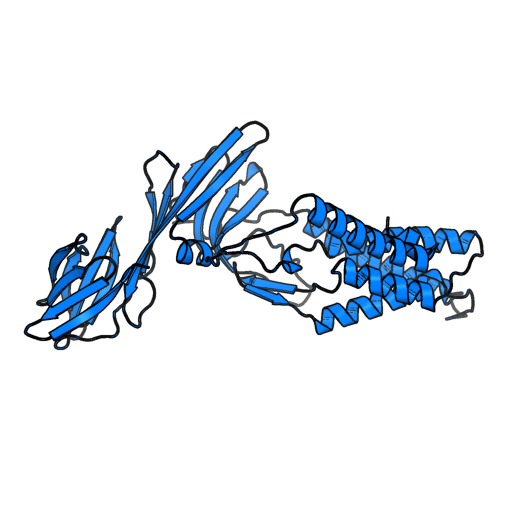O O . GLY A 1 188 ? 14.564 -12.985 19.756 1.00 88.88 188 GLY A O 1
ATOM 1402 N N . ASP A 1 189 ? 14.988 -13.207 17.560 1.00 88.56 189 ASP A N 1
ATOM 1403 C CA . ASP A 1 189 ? 15.607 -11.894 17.358 1.00 88.56 189 ASP A CA 1
ATOM 1404 C C . ASP A 1 189 ? 14.674 -10.856 16.719 1.00 88.56 189 ASP A C 1
ATOM 1406 O O . ASP A 1 189 ? 15.139 -9.829 16.226 1.00 88.56 189 ASP A O 1
ATOM 1410 N N . TYR A 1 190 ? 13.376 -11.156 16.674 1.00 90.44 190 TYR A N 1
ATOM 1411 C CA . TYR A 1 190 ? 12.336 -10.260 16.190 1.00 90.44 190 TYR A CA 1
ATOM 1412 C C . TYR A 1 190 ? 11.499 -9.736 17.349 1.00 90.44 190 TYR A C 1
ATOM 1414 O O . TYR A 1 190 ? 11.063 -10.520 18.196 1.00 90.44 190 TYR A O 1
ATOM 1422 N N . THR A 1 191 ? 11.165 -8.454 17.295 1.00 90.62 191 THR A N 1
ATOM 1423 C CA . THR A 1 191 ? 10.208 -7.810 18.192 1.00 90.62 191 THR A CA 1
ATOM 1424 C C . THR A 1 191 ? 9.044 -7.279 17.367 1.00 90.62 191 THR A C 1
ATOM 1426 O O . THR A 1 191 ? 9.237 -6.607 16.353 1.00 90.62 191 THR A O 1
ATOM 1429 N N . VAL A 1 192 ? 7.822 -7.644 17.755 1.00 92.00 192 VAL A N 1
ATOM 1430 C CA . VAL A 1 192 ? 6.595 -7.255 17.054 1.00 92.00 192 VAL A CA 1
ATOM 1431 C C . VAL A 1 192 ? 5.814 -6.267 17.903 1.00 92.00 192 VAL A C 1
ATOM 1433 O O . VAL A 1 192 ? 5.358 -6.612 18.994 1.00 92.00 192 VAL A O 1
ATOM 1436 N N . PHE A 1 193 ? 5.612 -5.076 17.354 1.00 91.25 193 PHE A N 1
ATOM 1437 C CA . PHE A 1 193 ? 4.874 -3.980 17.970 1.00 91.25 193 PHE A CA 1
ATOM 1438 C C . PHE A 1 193 ? 3.577 -3.708 17.214 1.00 91.25 193 PHE A C 1
ATOM 1440 O O . PHE A 1 193 ? 3.412 -4.101 16.057 1.00 91.25 193 PHE A O 1
ATOM 1447 N N . TYR A 1 194 ? 2.666 -2.978 17.849 1.00 91.62 194 TYR A N 1
ATOM 1448 C CA . TYR A 1 194 ? 1.643 -2.224 17.138 1.00 91.62 194 TYR A CA 1
ATOM 1449 C C . TYR A 1 194 ? 1.806 -0.750 17.485 1.00 91.62 194 TYR A C 1
ATOM 1451 O O . TYR A 1 194 ? 1.831 -0.405 18.663 1.00 91.62 194 TYR A O 1
ATOM 1459 N N . ALA A 1 195 ? 1.888 0.105 16.473 1.00 89.31 195 ALA A N 1
ATOM 1460 C CA . ALA A 1 195 ? 2.004 1.543 16.665 1.00 89.31 195 ALA A CA 1
ATOM 1461 C C . ALA A 1 195 ? 1.237 2.313 15.590 1.00 89.31 195 ALA A C 1
ATOM 1463 O O . ALA A 1 195 ? 0.905 1.769 14.534 1.00 89.31 195 ALA A O 1
ATOM 1464 N N . GLU A 1 196 ? 0.941 3.577 15.874 1.00 89.06 196 GLU A N 1
ATOM 1465 C CA . GLU A 1 196 ? 0.236 4.486 14.974 1.00 89.06 196 GLU A CA 1
ATOM 1466 C C . GLU A 1 196 ? 0.964 5.825 14.921 1.00 89.06 196 GLU A C 1
ATOM 1468 O O . GLU A 1 196 ? 1.346 6.342 15.965 1.00 89.06 196 GLU A O 1
ATOM 1473 N N . GLY A 1 197 ? 1.152 6.372 13.718 1.00 84.12 197 GLY A N 1
ATOM 1474 C CA . GLY A 1 197 ? 1.824 7.660 13.524 1.00 84.12 197 GLY A CA 1
ATOM 1475 C C . GLY A 1 197 ? 3.323 7.634 13.835 1.00 84.12 197 GLY A C 1
ATOM 1476 O O . GLY A 1 197 ? 3.890 8.675 14.138 1.00 84.12 197 GLY A O 1
ATOM 1477 N N . VAL A 1 198 ? 3.969 6.462 13.801 1.00 82.06 198 VAL A N 1
ATOM 1478 C CA . VAL A 1 198 ? 5.417 6.357 14.050 1.00 82.06 198 VAL A CA 1
ATOM 1479 C C . VAL A 1 198 ? 6.200 6.566 12.765 1.00 82.06 198 VAL A C 1
ATOM 1481 O O . VAL A 1 198 ? 5.780 6.130 11.695 1.00 82.06 198 VAL A O 1
ATOM 1484 N N . GLU A 1 199 ? 7.350 7.221 12.853 1.00 75.62 199 GLU A N 1
ATOM 1485 C CA . GLU A 1 199 ? 8.204 7.460 11.695 1.00 75.62 199 GLU A CA 1
ATOM 1486 C C . GLU A 1 199 ? 8.719 6.144 11.094 1.00 75.62 199 GLU A C 1
ATOM 1488 O O . GLU A 1 199 ? 9.190 5.249 11.803 1.00 75.62 199 GLU A O 1
ATOM 1493 N N . ASN A 1 200 ? 8.626 6.017 9.768 1.00 69.19 200 ASN A N 1
ATOM 1494 C CA . ASN A 1 200 ? 9.101 4.838 9.060 1.00 69.19 200 ASN A CA 1
ATOM 1495 C C . ASN A 1 200 ? 10.631 4.793 8.973 1.00 69.19 200 ASN A C 1
ATOM 1497 O O . ASN A 1 200 ? 11.233 5.434 8.116 1.00 69.19 200 ASN A O 1
ATOM 1501 N N . GLN A 1 201 ? 11.238 3.930 9.787 1.00 67.12 201 GLN A N 1
ATOM 1502 C CA . GLN A 1 201 ? 12.695 3.778 9.889 1.00 67.12 201 GLN A CA 1
ATOM 1503 C C . GLN A 1 201 ? 13.346 3.033 8.703 1.00 67.12 201 GLN A C 1
ATOM 1505 O O . GLN A 1 201 ? 14.558 2.826 8.700 1.00 67.12 201 GLN A O 1
ATOM 1510 N N . TYR A 1 202 ? 12.569 2.593 7.701 1.00 60.34 202 TYR A N 1
ATOM 1511 C CA . TYR A 1 202 ? 13.067 1.909 6.494 1.00 60.34 202 TYR A CA 1
ATOM 1512 C C . TYR A 1 202 ? 13.174 2.832 5.270 1.00 60.34 202 TYR A C 1
ATOM 1514 O O . TYR A 1 202 ? 13.530 2.378 4.182 1.00 60.34 202 TYR A O 1
ATOM 1522 N N . ILE A 1 203 ? 12.862 4.123 5.410 1.00 53.47 203 ILE A N 1
ATOM 1523 C CA . ILE A 1 203 ? 13.064 5.112 4.348 1.00 53.47 203 ILE A CA 1
ATOM 1524 C C . ILE A 1 203 ? 14.254 5.985 4.750 1.00 53.47 203 ILE A C 1
ATOM 1526 O O . ILE A 1 203 ? 14.100 6.851 5.605 1.00 53.47 203 ILE A O 1
ATOM 1530 N N . PRO A 1 204 ? 15.440 5.812 4.140 1.00 45.81 204 PRO A N 1
ATOM 1531 C CA . PRO A 1 204 ? 16.452 6.846 4.201 1.00 45.81 204 PRO A CA 1
ATOM 1532 C C . PRO A 1 204 ? 15.908 8.041 3.413 1.00 45.81 204 PRO A C 1
ATOM 1534 O O . PRO A 1 204 ? 15.887 8.017 2.178 1.00 45.81 204 PRO A O 1
ATOM 1537 N N . GLY A 1 205 ? 15.469 9.086 4.112 1.00 41.75 205 GLY A N 1
ATOM 1538 C CA . GLY A 1 205 ? 15.558 10.434 3.570 1.00 41.75 205 GLY A CA 1
ATOM 1539 C C . GLY A 1 205 ? 17.044 10.712 3.400 1.00 41.75 205 GLY A C 1
ATOM 1540 O O . GLY A 1 205 ? 17.730 11.038 4.362 1.00 41.75 205 GLY A O 1
ATOM 1541 N N . VAL A 1 206 ? 17.606 10.461 2.213 1.00 42.06 206 VAL A N 1
ATOM 1542 C CA . VAL A 1 206 ? 18.913 11.048 1.902 1.00 42.06 206 VAL A CA 1
ATOM 1543 C C . VAL A 1 206 ? 18.667 12.551 1.951 1.00 42.06 206 VAL A C 1
ATOM 1545 O O . VAL A 1 206 ? 17.866 13.008 1.132 1.00 42.06 206 VAL A O 1
ATOM 1548 N N . PRO A 1 207 ? 19.314 13.309 2.856 1.00 42.41 207 PRO A N 1
ATOM 1549 C CA . PRO A 1 207 ? 19.075 14.738 2.955 1.00 42.41 207 PRO A CA 1
ATOM 1550 C C . PRO A 1 207 ? 19.344 15.350 1.586 1.00 42.41 207 PRO A C 1
ATOM 1552 O O . PRO A 1 207 ? 20.474 15.300 1.086 1.00 42.41 207 PRO A O 1
ATOM 1555 N N . VAL A 1 208 ? 18.309 15.870 0.928 1.00 41.28 208 VAL A N 1
ATOM 1556 C CA . VAL A 1 208 ? 18.517 16.654 -0.284 1.00 41.28 208 VAL A CA 1
ATOM 1557 C C . VAL A 1 208 ? 19.120 17.974 0.197 1.00 41.28 208 VAL A C 1
ATOM 1559 O O . VAL A 1 208 ? 18.504 18.658 1.015 1.00 41.28 208 VAL A O 1
ATOM 1562 N N . PRO A 1 209 ? 20.337 18.350 -0.238 1.00 39.28 209 PRO A N 1
ATOM 1563 C CA . PRO A 1 209 ? 20.955 19.580 0.235 1.00 39.28 209 PRO A CA 1
ATOM 1564 C C . PRO A 1 209 ? 20.026 20.775 -0.030 1.00 39.28 209 PRO A C 1
ATOM 1566 O O . PRO A 1 209 ? 19.744 21.089 -1.187 1.00 39.28 209 PRO A O 1
ATOM 1569 N N . GLY A 1 210 ? 19.546 21.427 1.034 1.00 47.28 210 GLY A N 1
ATOM 1570 C CA . GLY A 1 210 ? 18.638 22.578 0.956 1.00 47.28 210 GLY A CA 1
ATOM 1571 C C . GLY A 1 210 ? 17.156 22.308 1.259 1.00 47.28 210 GLY A C 1
ATOM 1572 O O . GLY A 1 210 ? 16.363 23.238 1.126 1.00 47.28 210 GLY A O 1
ATOM 1573 N N . THR A 1 211 ? 16.769 21.098 1.672 1.00 44.41 211 THR A N 1
ATOM 1574 C CA . THR A 1 211 ? 15.440 20.806 2.249 1.00 44.41 211 THR A CA 1
ATOM 1575 C C . THR A 1 211 ? 15.578 20.398 3.713 1.00 44.41 211 THR A C 1
ATOM 1577 O O . THR A 1 211 ? 16.467 19.614 4.032 1.00 44.41 211 THR A O 1
ATOM 1580 N N . ASP A 1 212 ? 14.717 20.921 4.590 1.00 42.03 212 ASP A N 1
ATOM 1581 C CA . ASP A 1 212 ? 14.704 20.551 6.010 1.00 42.03 212 ASP A CA 1
ATOM 1582 C C . ASP A 1 212 ? 14.406 19.048 6.180 1.00 42.03 212 ASP A C 1
ATOM 1584 O O . ASP A 1 212 ? 13.485 18.525 5.548 1.00 42.03 212 ASP A O 1
ATOM 1588 N N . ASP A 1 213 ? 15.152 18.384 7.075 1.00 43.62 213 ASP A N 1
ATOM 1589 C CA . ASP A 1 213 ? 15.139 16.936 7.396 1.00 43.62 213 ASP A CA 1
ATOM 1590 C C . ASP A 1 213 ? 13.751 16.343 7.749 1.00 43.62 213 ASP A C 1
ATOM 1592 O O . ASP A 1 213 ? 13.602 15.141 7.933 1.00 43.62 213 ASP A O 1
ATOM 1596 N N . SER A 1 214 ? 12.709 17.170 7.840 1.00 40.56 214 SER A N 1
ATOM 1597 C CA . SER A 1 214 ? 11.348 16.804 8.255 1.00 40.56 214 SER A CA 1
ATOM 1598 C C . SER A 1 214 ? 10.378 16.532 7.095 1.00 40.56 214 SER A C 1
ATOM 1600 O O . SER A 1 214 ? 9.233 16.153 7.335 1.00 40.56 214 SER A O 1
ATOM 1602 N N . ALA A 1 215 ? 10.805 16.700 5.837 1.00 39.25 215 ALA A N 1
ATOM 1603 C CA . ALA A 1 215 ? 9.948 16.487 4.663 1.00 39.25 215 ALA A CA 1
ATOM 1604 C C . ALA A 1 215 ? 9.797 15.009 4.232 1.00 39.25 215 ALA A C 1
ATOM 1606 O O . ALA A 1 215 ? 8.913 14.709 3.426 1.00 39.25 215 ALA A O 1
ATOM 1607 N N . ASP A 1 216 ? 10.608 14.095 4.784 1.00 48.41 216 ASP A N 1
ATOM 1608 C CA . ASP A 1 216 ? 10.737 12.706 4.306 1.00 48.41 216 ASP A CA 1
ATOM 1609 C C . ASP A 1 216 ? 10.253 11.627 5.303 1.00 48.41 216 ASP A C 1
ATOM 1611 O O . ASP A 1 216 ? 10.223 10.439 4.967 1.00 48.41 216 ASP A O 1
ATOM 1615 N N . ALA A 1 217 ? 9.810 12.019 6.503 1.00 57.31 217 ALA A N 1
ATOM 1616 C CA . ALA A 1 217 ? 9.295 11.107 7.524 1.00 57.31 217 ALA A CA 1
ATOM 1617 C C . ALA A 1 217 ? 7.885 10.607 7.156 1.00 57.31 217 ALA A C 1
ATOM 1619 O O . ALA A 1 217 ? 6.862 11.197 7.509 1.00 57.31 217 ALA A O 1
ATOM 1620 N N . VAL A 1 218 ? 7.800 9.507 6.405 1.00 65.62 218 VAL A N 1
ATOM 1621 C CA . VAL A 1 218 ? 6.510 8.859 6.131 1.00 65.62 218 VAL A CA 1
ATOM 1622 C C . VAL A 1 218 ? 6.035 8.158 7.398 1.00 65.62 218 VAL A C 1
ATOM 1624 O O . VAL A 1 218 ? 6.637 7.179 7.830 1.00 65.62 218 VAL A O 1
ATOM 1627 N N . GLU A 1 219 ? 4.917 8.605 7.959 1.00 77.62 219 GLU A N 1
ATOM 1628 C CA . GLU A 1 219 ? 4.318 7.932 9.108 1.00 77.62 219 GLU A CA 1
ATOM 1629 C C . GLU A 1 219 ? 3.769 6.539 8.757 1.00 77.62 219 GLU A C 1
ATOM 1631 O O . GLU A 1 219 ? 3.134 6.283 7.720 1.00 77.62 219 GLU A O 1
ATOM 1636 N N . ALA A 1 220 ? 3.983 5.625 9.691 1.00 78.81 220 ALA A N 1
ATOM 1637 C CA . ALA A 1 220 ? 3.577 4.243 9.659 1.00 78.81 220 ALA A CA 1
ATOM 1638 C C . ALA A 1 220 ? 2.595 3.938 10.798 1.00 78.81 220 ALA A C 1
ATOM 1640 O O . ALA A 1 220 ? 2.801 4.307 11.951 1.00 78.81 220 ALA A O 1
ATOM 1641 N N . SER A 1 221 ? 1.528 3.215 10.463 1.00 88.94 221 SER A N 1
ATOM 1642 C CA . SER A 1 221 ? 0.499 2.776 11.399 1.00 88.94 221 SER A CA 1
ATOM 1643 C C . SER A 1 221 ? 0.130 1.323 11.129 1.00 88.94 221 SER A C 1
ATOM 1645 O O . SER A 1 221 ? -0.376 0.983 10.052 1.00 88.94 221 SER A O 1
ATOM 1647 N N . GLY A 1 222 ? 0.347 0.452 12.110 1.00 92.06 222 GLY A N 1
ATOM 1648 C CA . GLY A 1 222 ? 0.058 -0.972 12.015 1.00 92.06 222 GLY A CA 1
ATOM 1649 C C . GLY A 1 222 ? 0.954 -1.838 12.895 1.00 92.06 222 GLY A C 1
ATOM 1650 O O . GLY A 1 222 ? 1.568 -1.376 13.851 1.00 92.06 222 GLY A O 1
ATOM 1651 N N . VAL A 1 223 ? 1.016 -3.124 12.552 1.00 93.00 223 VAL A N 1
ATOM 1652 C CA . VAL A 1 223 ? 1.918 -4.100 13.166 1.00 93.00 223 VAL A CA 1
ATOM 1653 C C . VAL A 1 223 ? 3.288 -3.967 12.527 1.00 93.00 223 VAL A C 1
ATOM 1655 O O . VAL A 1 223 ? 3.448 -4.263 11.336 1.00 93.00 223 VAL A O 1
ATOM 1658 N N . VAL A 1 224 ? 4.251 -3.537 13.332 1.00 90.12 224 VAL A N 1
ATOM 1659 C CA . VAL A 1 224 ? 5.637 -3.316 12.931 1.00 90.12 224 VAL A CA 1
ATOM 1660 C C . VAL A 1 224 ? 6.480 -4.486 13.413 1.00 90.12 224 VAL A C 1
ATOM 1662 O O . VAL A 1 224 ? 6.361 -4.920 14.558 1.00 90.12 224 VAL A O 1
ATOM 1665 N N . VAL A 1 225 ? 7.318 -5.013 12.527 1.00 89.81 225 VAL A N 1
ATOM 1666 C CA . VAL A 1 225 ? 8.312 -6.033 12.856 1.00 89.81 225 VAL A CA 1
ATOM 1667 C C . VAL A 1 225 ? 9.679 -5.385 12.847 1.00 89.81 225 VAL A C 1
ATOM 1669 O O . VAL A 1 225 ? 10.070 -4.777 11.850 1.00 89.81 225 VAL A O 1
ATOM 1672 N N . VAL A 1 226 ? 10.403 -5.567 13.944 1.00 86.56 226 VAL A N 1
ATOM 1673 C CA . VAL A 1 226 ? 11.746 -5.034 14.142 1.00 86.56 226 VAL A CA 1
ATOM 1674 C C . VAL A 1 226 ? 12.720 -6.178 14.404 1.00 86.56 226 VAL A C 1
ATOM 1676 O O . VAL A 1 226 ? 12.391 -7.136 15.101 1.00 86.56 226 VAL A O 1
ATOM 1679 N N . SER A 1 227 ? 13.920 -6.105 13.832 1.00 83.44 227 SER A N 1
ATOM 1680 C CA . SER A 1 227 ? 15.059 -6.939 14.221 1.00 83.44 227 SER A CA 1
ATOM 1681 C C . SER A 1 227 ? 16.357 -6.172 13.994 1.00 83.44 227 SER A C 1
ATOM 1683 O O . SER A 1 227 ? 16.809 -6.035 12.855 1.00 83.44 227 SER A O 1
ATOM 1685 N N . GLU A 1 228 ? 16.979 -5.711 15.079 1.00 79.12 228 GLU A N 1
ATOM 1686 C CA . GLU A 1 228 ? 18.260 -4.989 15.050 1.00 79.12 228 GLU A CA 1
ATOM 1687 C C . GLU A 1 228 ? 19.350 -5.807 14.363 1.00 79.12 228 GLU A C 1
ATOM 1689 O O . GLU A 1 228 ? 20.005 -5.361 13.424 1.00 79.12 228 GLU A O 1
ATOM 1694 N N . ARG A 1 229 ? 19.481 -7.077 14.762 1.00 79.25 229 ARG A N 1
ATOM 1695 C CA . ARG A 1 229 ? 20.504 -7.993 14.243 1.00 79.25 229 ARG A CA 1
ATOM 1696 C C . ARG A 1 229 ? 20.415 -8.193 12.729 1.00 79.25 229 ARG A C 1
ATOM 1698 O O . ARG A 1 229 ? 21.405 -8.559 12.095 1.00 79.25 229 ARG A O 1
ATOM 1705 N N . ARG A 1 230 ? 19.225 -8.019 12.155 1.00 75.94 230 ARG A N 1
ATOM 1706 C CA . ARG A 1 230 ? 18.955 -8.223 10.728 1.00 75.94 230 ARG A CA 1
ATOM 1707 C C . ARG A 1 230 ? 18.718 -6.921 9.971 1.00 75.94 230 ARG A C 1
ATOM 1709 O O . ARG A 1 230 ? 18.466 -7.004 8.773 1.00 75.94 230 ARG A O 1
ATOM 1716 N N . ASN A 1 231 ? 18.806 -5.766 10.635 1.00 69.38 231 ASN A N 1
ATOM 1717 C CA . ASN A 1 231 ? 18.425 -4.466 10.082 1.00 69.38 231 ASN A CA 1
ATOM 1718 C C . ASN A 1 231 ? 17.029 -4.511 9.436 1.00 69.38 231 ASN A C 1
ATOM 1720 O O . ASN A 1 231 ? 16.835 -4.116 8.287 1.00 69.38 231 ASN A O 1
ATOM 1724 N N . ILE A 1 232 ? 16.060 -5.058 10.173 1.00 77.62 232 ILE A N 1
ATOM 1725 C CA . ILE A 1 232 ? 14.666 -5.156 9.741 1.00 77.62 232 ILE A CA 1
ATOM 1726 C C . ILE A 1 232 ? 13.837 -4.143 10.514 1.00 77.62 232 ILE A C 1
ATOM 1728 O O . ILE A 1 232 ? 13.838 -4.148 11.743 1.00 77.62 232 ILE A O 1
ATOM 1732 N N . TRP A 1 233 ? 13.090 -3.336 9.772 1.00 81.44 233 TRP A N 1
ATOM 1733 C CA . TRP A 1 233 ? 11.995 -2.524 10.273 1.00 81.44 233 TRP A CA 1
ATOM 1734 C C . TRP A 1 233 ? 10.959 -2.431 9.156 1.00 81.44 233 TRP A C 1
ATOM 1736 O O . TRP A 1 233 ? 11.271 -1.935 8.076 1.00 81.44 233 TRP A O 1
ATOM 1746 N N . TRP A 1 234 ? 9.749 -2.951 9.347 1.00 78.38 234 TRP A N 1
ATOM 1747 C CA . TRP A 1 234 ? 8.681 -2.786 8.356 1.00 78.38 234 TRP A CA 1
ATOM 1748 C C . TRP A 1 234 ? 7.292 -2.998 8.955 1.00 78.38 234 TRP A C 1
ATOM 1750 O O . TRP A 1 234 ? 7.110 -3.701 9.949 1.00 78.38 234 TRP A O 1
ATOM 1760 N N . VAL A 1 235 ? 6.280 -2.448 8.284 1.00 86.06 235 VAL A N 1
ATOM 1761 C CA . VAL A 1 235 ? 4.866 -2.698 8.590 1.00 86.06 235 VAL A CA 1
ATOM 1762 C C . VAL A 1 235 ? 4.388 -3.940 7.832 1.00 86.06 235 VAL A C 1
ATOM 1764 O O . VAL A 1 235 ? 4.271 -3.914 6.606 1.00 86.06 235 VAL A O 1
ATOM 1767 N N . GLU A 1 236 ? 4.058 -5.015 8.550 1.00 88.19 236 GLU A N 1
ATOM 1768 C CA . GLU A 1 236 ? 3.499 -6.246 7.955 1.00 88.19 236 GLU A CA 1
ATOM 1769 C C . GLU A 1 236 ? 1.979 -6.178 7.772 1.00 88.19 236 GLU A C 1
ATOM 1771 O O . GLU A 1 236 ? 1.403 -6.605 6.761 1.00 88.19 236 GLU A O 1
ATOM 1776 N N . LEU A 1 237 ? 1.294 -5.627 8.775 1.00 90.94 237 LEU A N 1
ATOM 1777 C CA . LEU A 1 237 ? -0.156 -5.469 8.780 1.00 90.94 237 LEU A CA 1
ATOM 1778 C C . LEU A 1 237 ? -0.479 -4.011 9.058 1.00 90.94 237 LEU A C 1
ATOM 1780 O O . LEU A 1 237 ? -0.342 -3.560 10.187 1.00 90.94 237 LEU A O 1
ATOM 1784 N N . SER A 1 238 ? -0.934 -3.274 8.050 1.00 91.19 238 SER A N 1
ATOM 1785 C CA . SER A 1 238 ? -1.353 -1.891 8.253 1.00 91.19 238 SER A CA 1
ATOM 1786 C C . SER A 1 238 ? -2.588 -1.781 9.152 1.00 91.19 238 SER A C 1
ATOM 1788 O O . SER A 1 238 ? -3.410 -2.706 9.229 1.00 91.19 238 SER A O 1
ATOM 1790 N N . LYS A 1 239 ? -2.748 -0.623 9.805 1.00 91.75 239 LYS A N 1
ATOM 1791 C CA . LYS A 1 239 ? -3.943 -0.266 10.586 1.00 91.75 239 LYS A CA 1
ATOM 1792 C C . LYS A 1 239 ? -5.220 -0.467 9.768 1.00 91.75 239 LYS A C 1
ATOM 1794 O O . LYS A 1 239 ? -6.163 -1.076 10.267 1.00 91.75 239 LYS A O 1
ATOM 1799 N N . GLY A 1 240 ? -5.240 -0.030 8.504 1.00 89.81 240 GLY A N 1
ATOM 1800 C CA . GLY A 1 240 ? -6.398 -0.177 7.618 1.00 89.81 240 GLY A CA 1
ATOM 1801 C C . GLY A 1 240 ? -6.750 -1.641 7.339 1.00 89.81 240 GLY A C 1
ATOM 1802 O O . GLY A 1 240 ? -7.913 -2.038 7.437 1.00 89.81 240 GLY A O 1
ATOM 1803 N N . ARG A 1 241 ? -5.742 -2.486 7.079 1.00 88.88 241 ARG A N 1
ATOM 1804 C CA . ARG A 1 241 ? -5.945 -3.932 6.895 1.00 88.88 241 ARG A CA 1
ATOM 1805 C C . ARG A 1 241 ? -6.495 -4.600 8.156 1.00 88.88 241 ARG A C 1
ATOM 1807 O O . ARG A 1 241 ? -7.384 -5.446 8.047 1.00 88.88 241 ARG A O 1
ATOM 1814 N N . LEU A 1 242 ? -5.972 -4.249 9.331 1.00 92.12 242 LEU A N 1
ATOM 1815 C CA . LEU A 1 242 ? -6.482 -4.765 10.604 1.00 92.12 242 LEU A CA 1
ATOM 1816 C C . LEU A 1 242 ? -7.884 -4.251 10.918 1.00 92.12 242 LEU A C 1
ATOM 1818 O O . LEU A 1 242 ? -8.670 -4.997 11.494 1.00 92.12 242 LEU A O 1
ATOM 1822 N N . ALA A 1 243 ? -8.207 -3.022 10.519 1.00 91.12 243 ALA A N 1
ATOM 1823 C CA . ALA A 1 243 ? -9.537 -2.465 10.693 1.00 91.12 243 ALA A CA 1
ATOM 1824 C C . ALA A 1 243 ? -10.594 -3.189 9.853 1.00 91.12 243 ALA A C 1
ATOM 1826 O O . ALA A 1 243 ? -11.635 -3.540 10.386 1.00 91.12 243 ALA A O 1
ATOM 1827 N N . SER A 1 244 ? -10.301 -3.499 8.587 1.00 88.25 244 SER A N 1
ATOM 1828 C CA .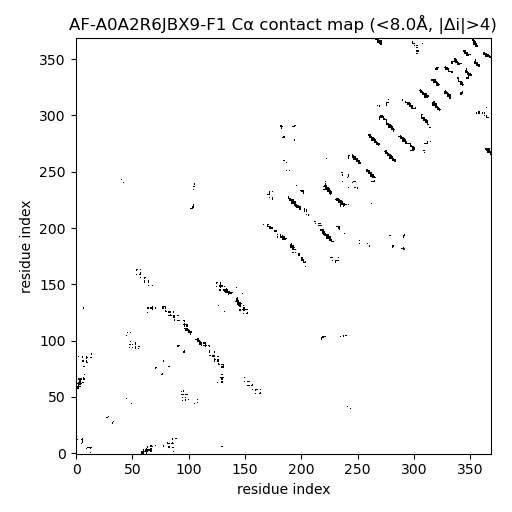 SER A 1 244 ? -11.234 -4.239 7.718 1.00 88.25 244 SER A CA 1
ATOM 1829 C C . SER A 1 244 ? -11.346 -5.724 8.092 1.00 88.25 244 SER A C 1
ATOM 1831 O O . SER A 1 244 ? -12.441 -6.275 8.129 1.00 88.25 244 SER A O 1
ATOM 1833 N N . ARG A 1 245 ? -10.231 -6.407 8.396 1.00 90.50 245 ARG A N 1
ATOM 1834 C CA . ARG A 1 245 ? -10.244 -7.870 8.618 1.00 90.50 245 ARG A CA 1
ATOM 1835 C C . ARG A 1 245 ? -10.428 -8.300 10.071 1.00 90.50 245 ARG A C 1
ATOM 1837 O O . ARG A 1 245 ? -10.602 -9.493 10.324 1.00 90.50 245 ARG A O 1
ATOM 1844 N N . GLY A 1 246 ? -10.262 -7.392 11.029 1.00 92.19 246 GLY A N 1
ATOM 1845 C CA . GLY A 1 246 ? -10.256 -7.673 12.471 1.00 92.19 246 GLY A CA 1
ATOM 1846 C C . GLY A 1 246 ? -9.067 -8.514 12.964 1.00 92.19 246 GLY A C 1
ATOM 1847 O O . GLY A 1 246 ? -8.747 -8.511 14.148 1.00 92.19 246 GLY A O 1
ATOM 1848 N N . SER A 1 247 ? -8.362 -9.241 12.093 1.00 94.00 247 SER A N 1
ATOM 1849 C CA . SER A 1 247 ? -7.140 -9.959 12.458 1.00 94.00 247 SER A CA 1
ATOM 1850 C C . SER A 1 247 ? -6.205 -10.192 11.274 1.00 94.00 247 SER A C 1
ATOM 1852 O O . SER A 1 247 ? -6.606 -10.144 10.110 1.00 94.00 247 SER A O 1
ATOM 1854 N N . GLY A 1 248 ? -4.945 -10.483 11.583 1.00 94.06 248 GLY A N 1
ATOM 1855 C CA . GLY A 1 248 ? -3.937 -10.904 10.620 1.00 94.06 248 GLY A CA 1
ATOM 1856 C C . GLY A 1 248 ? -2.837 -11.720 11.288 1.00 94.06 248 GLY A C 1
ATOM 1857 O O . GLY A 1 248 ? -2.732 -11.762 12.514 1.00 94.06 248 GLY A O 1
ATOM 1858 N N . THR A 1 249 ? -2.022 -12.386 10.479 1.00 94.31 249 THR A N 1
ATOM 1859 C CA . THR A 1 249 ? -0.880 -13.167 10.958 1.00 94.31 249 THR A CA 1
ATOM 1860 C C . THR A 1 249 ? 0.385 -12.652 10.301 1.00 94.31 249 THR A C 1
ATOM 1862 O O . THR A 1 249 ? 0.450 -12.540 9.080 1.00 94.31 249 THR A O 1
ATOM 1865 N N . VAL A 1 250 ? 1.366 -12.347 11.138 1.00 92.56 250 VAL A N 1
ATOM 1866 C CA . VAL A 1 250 ? 2.734 -12.019 10.769 1.00 92.56 250 VAL A CA 1
ATOM 1867 C C . VAL A 1 250 ? 3.555 -13.294 10.858 1.00 92.56 250 VAL A C 1
ATOM 1869 O O . VAL A 1 250 ? 3.551 -13.954 11.897 1.00 92.56 250 VAL A O 1
ATOM 1872 N N . ARG A 1 251 ? 4.250 -13.647 9.777 1.00 93.44 251 ARG A N 1
ATOM 1873 C CA . ARG A 1 251 ? 5.159 -14.792 9.751 1.00 93.44 251 ARG A CA 1
ATOM 1874 C C . ARG A 1 251 ? 6.593 -14.305 9.862 1.00 93.44 251 ARG A C 1
ATOM 1876 O O . ARG A 1 251 ? 7.081 -13.604 8.985 1.00 93.44 251 ARG A O 1
ATOM 1883 N N . LEU A 1 252 ? 7.255 -14.719 10.927 1.00 91.88 252 LEU A N 1
ATOM 1884 C CA . LEU A 1 252 ? 8.654 -14.446 11.225 1.00 91.88 252 LEU A CA 1
ATOM 1885 C C . LEU A 1 252 ? 9.476 -15.697 10.939 1.00 91.88 252 LEU A C 1
ATOM 1887 O O . LEU A 1 252 ? 8.949 -16.811 10.985 1.00 91.88 252 LEU A O 1
ATOM 1891 N N . GLY A 1 253 ? 10.767 -15.550 10.663 1.00 90.50 253 GLY A N 1
ATOM 1892 C CA . GLY A 1 253 ? 11.601 -16.724 10.455 1.00 90.50 253 GLY A CA 1
ATOM 1893 C C . GLY A 1 253 ? 13.018 -16.443 9.999 1.00 90.50 253 GLY A C 1
ATOM 1894 O O . GLY A 1 253 ? 13.375 -15.343 9.592 1.00 90.50 253 GLY A O 1
ATOM 1895 N N . GLY A 1 254 ? 13.830 -17.491 10.059 1.00 87.12 254 GLY A N 1
ATOM 1896 C CA . GLY A 1 254 ? 15.151 -17.549 9.452 1.00 87.12 254 GLY A CA 1
ATOM 1897 C C . GLY A 1 254 ? 15.225 -18.661 8.410 1.00 87.12 254 GLY A C 1
ATOM 1898 O O . GLY A 1 254 ? 14.228 -19.283 8.062 1.00 87.12 254 GLY A O 1
ATOM 1899 N N . LEU A 1 255 ? 16.437 -18.965 7.949 1.00 84.88 255 LEU A N 1
ATOM 1900 C CA . LEU A 1 255 ? 16.674 -20.015 6.948 1.00 84.88 255 LEU A CA 1
ATOM 1901 C C . LEU A 1 255 ? 16.174 -21.407 7.379 1.00 84.88 255 LEU A C 1
ATOM 1903 O O . LEU A 1 255 ? 15.904 -22.248 6.529 1.00 84.88 255 LEU A O 1
ATOM 1907 N N . THR A 1 256 ? 16.071 -21.658 8.687 1.00 90.62 256 THR A N 1
ATOM 1908 C CA . THR A 1 256 ? 15.780 -22.979 9.265 1.00 90.62 256 THR A CA 1
ATOM 1909 C C . THR A 1 256 ? 14.501 -23.032 10.096 1.00 90.62 256 THR A C 1
ATOM 1911 O O . THR A 1 256 ? 14.149 -24.101 10.588 1.00 90.62 256 THR A O 1
ATOM 1914 N N . TRP A 1 257 ? 13.808 -21.908 10.296 1.00 93.25 257 TRP A N 1
ATOM 1915 C CA . TRP A 1 257 ? 12.663 -21.847 11.203 1.00 93.25 257 TRP A CA 1
ATOM 1916 C C . TRP A 1 257 ? 11.660 -20.780 10.788 1.00 93.25 257 TRP A C 1
ATOM 1918 O O . TRP A 1 257 ? 12.021 -19.765 10.196 1.00 93.25 257 TRP A O 1
ATOM 1928 N N . THR A 1 258 ? 10.403 -20.991 11.167 1.00 93.25 258 THR A N 1
ATOM 1929 C CA . THR A 1 258 ? 9.328 -20.008 11.028 1.00 93.25 258 THR A CA 1
ATOM 1930 C C . THR A 1 258 ? 8.479 -19.986 12.289 1.00 93.25 258 THR A C 1
ATOM 1932 O O . THR A 1 258 ? 8.250 -21.037 12.887 1.00 93.25 258 THR A O 1
ATOM 1935 N N . ALA A 1 259 ? 7.968 -18.822 12.665 1.00 92.31 259 ALA A N 1
ATOM 1936 C CA . ALA A 1 259 ? 6.975 -18.666 13.714 1.00 92.31 259 ALA A CA 1
ATOM 1937 C C . ALA A 1 259 ? 5.917 -17.653 13.288 1.00 92.31 259 ALA A C 1
ATOM 1939 O O . ALA A 1 259 ? 6.207 -16.694 12.580 1.00 92.31 259 ALA A O 1
ATOM 1940 N N . ASP A 1 260 ? 4.697 -17.850 13.768 1.00 94.94 260 ASP A N 1
ATOM 1941 C CA . ASP A 1 260 ? 3.579 -16.971 13.461 1.00 94.94 260 ASP A CA 1
ATOM 1942 C C . ASP A 1 260 ? 3.220 -16.137 14.704 1.00 94.94 260 ASP A C 1
ATOM 1944 O O . ASP A 1 260 ? 3.127 -16.659 15.819 1.00 94.94 260 ASP A O 1
ATOM 1948 N N . VAL A 1 261 ? 2.981 -14.841 14.505 1.00 94.88 261 VAL A N 1
ATOM 1949 C CA . VAL A 1 261 ? 2.417 -13.909 15.491 1.00 94.88 261 VAL A CA 1
ATOM 1950 C C . VAL A 1 261 ? 1.078 -13.425 14.955 1.00 94.88 261 VAL A C 1
ATOM 1952 O O . VAL A 1 261 ? 0.976 -12.927 13.836 1.00 94.88 261 VAL A O 1
ATOM 1955 N N . ARG A 1 262 ? 0.010 -13.601 15.729 1.00 95.56 262 ARG A N 1
ATOM 1956 C CA . ARG A 1 262 ? -1.337 -13.192 15.342 1.00 95.56 262 ARG A CA 1
ATOM 1957 C C . ARG A 1 262 ? -1.676 -11.849 15.971 1.00 95.56 262 ARG A C 1
ATOM 1959 O O . ARG A 1 262 ? -1.634 -11.716 17.190 1.00 95.56 262 ARG A O 1
ATOM 1966 N N . ALA A 1 263 ? -2.090 -10.913 15.129 1.00 95.88 263 ALA A N 1
ATOM 1967 C CA . ALA A 1 263 ? -2.654 -9.639 15.525 1.00 95.88 263 ALA A CA 1
ATOM 1968 C C . ALA A 1 263 ? -4.176 -9.683 15.436 1.00 95.88 263 ALA A C 1
ATOM 1970 O O . ALA A 1 263 ? -4.732 -10.177 14.452 1.00 95.88 263 ALA A O 1
ATOM 1971 N N . VAL A 1 264 ? -4.852 -9.180 16.465 1.00 95.00 264 VAL A N 1
ATOM 1972 C CA . VAL A 1 264 ? -6.314 -9.093 16.519 1.00 95.00 264 VAL A CA 1
ATOM 1973 C C . VAL A 1 264 ? -6.704 -7.695 16.971 1.00 95.00 264 VAL A C 1
ATOM 1975 O O . VAL A 1 264 ? -6.304 -7.264 18.050 1.00 95.00 264 VAL A O 1
ATOM 1978 N N . ARG A 1 265 ? -7.506 -7.012 16.157 1.00 95.12 265 ARG A N 1
ATOM 1979 C CA . ARG A 1 265 ? -8.152 -5.744 16.482 1.00 95.12 265 ARG A CA 1
ATOM 1980 C C . ARG A 1 265 ? -9.605 -6.034 16.831 1.00 95.12 265 ARG A C 1
ATOM 1982 O O . ARG A 1 265 ? -10.328 -6.617 16.032 1.00 95.12 265 ARG A O 1
ATOM 1989 N N . ASN A 1 266 ? -10.024 -5.623 18.020 1.00 94.38 266 ASN A N 1
ATOM 1990 C CA . ASN A 1 266 ? -11.435 -5.608 18.396 1.00 94.38 266 ASN A CA 1
ATOM 1991 C C . ASN A 1 266 ? -11.795 -4.191 18.802 1.00 94.38 266 ASN A C 1
ATOM 1993 O O . ASN A 1 266 ? -10.982 -3.532 19.447 1.00 94.38 266 ASN A O 1
ATOM 1997 N N . GLY A 1 267 ? -13.005 -3.753 18.479 1.00 95.75 267 GLY A N 1
ATOM 1998 C CA . GLY A 1 267 ? -13.453 -2.426 18.856 1.00 95.75 267 GLY A CA 1
ATOM 1999 C C . GLY A 1 267 ? -14.936 -2.183 18.661 1.00 95.75 267 GLY A C 1
ATOM 2000 O O . GLY A 1 267 ? -15.702 -3.077 18.292 1.00 95.75 267 GLY A O 1
ATOM 2001 N N . TRP A 1 268 ? -15.295 -0.933 18.910 1.00 96.88 268 TRP A N 1
ATOM 2002 C CA . TRP A 1 268 ? -16.605 -0.340 18.728 1.00 96.88 268 TRP A CA 1
ATOM 2003 C C . TRP A 1 268 ? -16.448 1.001 18.017 1.00 96.88 268 TRP A C 1
ATOM 2005 O O . TRP A 1 268 ? -15.542 1.761 18.334 1.00 96.88 268 TRP A O 1
ATOM 2015 N N . THR A 1 269 ? -17.345 1.317 17.100 1.00 97.25 269 THR A N 1
ATOM 2016 C CA . THR A 1 269 ? -17.456 2.615 16.439 1.00 97.25 269 THR A CA 1
ATOM 2017 C C . THR A 1 269 ? -18.696 3.309 16.989 1.00 97.25 269 THR A C 1
ATOM 2019 O O . THR A 1 269 ? -19.811 2.928 16.618 1.00 97.25 269 THR A O 1
ATOM 2022 N N . PRO A 1 270 ? -18.553 4.280 17.908 1.00 97.38 270 PRO A N 1
ATOM 2023 C CA . PRO A 1 270 ? -19.654 5.128 18.330 1.00 97.38 270 PRO A CA 1
ATOM 2024 C C . PRO A 1 270 ? -20.298 5.837 17.139 1.00 97.38 270 PRO A C 1
ATOM 2026 O O . PRO A 1 270 ? -19.622 6.270 16.209 1.00 97.38 270 PRO A O 1
ATOM 2029 N N . VAL A 1 271 ? -21.622 5.971 17.159 1.00 96.56 271 VAL A N 1
ATOM 2030 C CA . VAL A 1 271 ? -22.359 6.619 16.068 1.00 96.56 271 VAL A CA 1
ATOM 2031 C C . VAL A 1 271 ? -21.927 8.080 15.971 1.00 96.56 271 VAL A C 1
ATOM 2033 O O . VAL A 1 271 ? -22.124 8.841 16.914 1.00 96.56 271 VAL A O 1
ATOM 2036 N N . GLY A 1 272 ? -21.354 8.473 14.832 1.00 93.88 272 GLY A N 1
ATOM 2037 C CA . GLY A 1 272 ? -20.848 9.832 14.616 1.00 93.88 272 GLY A CA 1
ATOM 2038 C C . GLY A 1 272 ? -19.541 10.159 15.351 1.00 93.88 272 GLY A C 1
ATOM 2039 O O . GLY A 1 272 ? -19.218 11.337 15.465 1.00 93.88 272 GLY A O 1
ATOM 2040 N N . GLY A 1 273 ? -18.818 9.151 15.850 1.00 91.75 273 GLY A N 1
ATOM 2041 C CA . GLY A 1 273 ? -17.495 9.298 16.463 1.00 9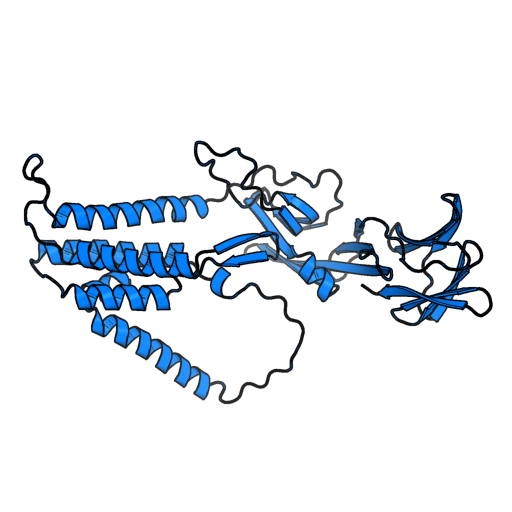1.75 273 GLY A CA 1
ATOM 2042 C C . GLY A 1 273 ? -16.458 8.349 15.856 1.00 91.75 273 GLY A C 1
ATOM 2043 O O . GLY A 1 273 ? -16.776 7.521 15.000 1.00 91.75 273 GLY A O 1
ATOM 2044 N N . ASP A 1 274 ? -15.212 8.470 16.313 1.00 94.19 274 ASP A N 1
ATOM 2045 C CA . ASP A 1 274 ? -14.096 7.638 15.854 1.00 94.19 274 ASP A CA 1
ATOM 2046 C C . ASP A 1 274 ? -14.132 6.219 16.433 1.00 94.19 274 ASP A C 1
ATOM 2048 O O . ASP A 1 274 ? -14.658 5.974 17.518 1.00 94.19 274 ASP A O 1
ATOM 2052 N N . ALA A 1 275 ? -13.538 5.261 15.718 1.00 95.31 275 ALA A N 1
ATOM 2053 C CA . ALA A 1 275 ? -13.465 3.879 16.178 1.00 95.31 275 ALA A CA 1
ATOM 2054 C C . ALA A 1 275 ? -12.591 3.741 17.437 1.00 95.31 275 ALA A C 1
ATOM 2056 O O . ALA A 1 275 ? -11.420 4.117 17.438 1.00 95.31 275 ALA A O 1
ATOM 2057 N N . VAL A 1 276 ? -13.139 3.086 18.458 1.00 97.19 276 VAL A N 1
ATOM 2058 C CA . VAL A 1 276 ? -12.489 2.762 19.730 1.00 97.19 276 VAL A CA 1
ATOM 2059 C C . VAL A 1 276 ? -12.103 1.291 19.743 1.00 97.19 276 VAL A C 1
ATOM 2061 O O . VAL A 1 276 ? -12.965 0.421 19.647 1.00 97.19 276 VAL A O 1
ATOM 2064 N N . TYR A 1 277 ? -10.822 0.968 19.867 1.00 96.44 277 TYR A N 1
ATOM 2065 C CA . TYR A 1 277 ? -10.335 -0.406 19.769 1.00 96.44 277 TYR A CA 1
ATOM 2066 C C . TYR A 1 277 ? -9.104 -0.650 20.630 1.00 96.44 277 TYR A C 1
ATOM 2068 O O . TYR A 1 277 ? -8.416 0.260 21.082 1.00 96.44 277 TYR A O 1
ATOM 2076 N N . HIS A 1 278 ? -8.804 -1.928 20.812 1.00 95.31 278 HIS A N 1
ATOM 2077 C CA . HIS A 1 278 ? -7.491 -2.370 21.242 1.00 95.31 278 HIS A CA 1
ATOM 2078 C C . HIS A 1 278 ? -6.910 -3.334 20.211 1.00 95.31 278 HIS A C 1
ATOM 2080 O O . HIS A 1 278 ? -7.645 -3.972 19.445 1.00 95.31 278 HIS A O 1
ATOM 2086 N N . VAL A 1 279 ? -5.589 -3.472 20.216 1.00 95.94 279 VAL A N 1
ATOM 2087 C CA . VAL A 1 279 ? -4.893 -4.501 19.444 1.00 95.94 279 VAL A CA 1
ATOM 2088 C C . VAL A 1 279 ? -4.238 -5.469 20.404 1.00 95.94 279 VAL A C 1
ATOM 2090 O O . VAL A 1 279 ? -3.572 -5.067 21.355 1.00 95.94 279 VAL A O 1
ATOM 2093 N N . ARG A 1 280 ? -4.453 -6.759 20.158 1.00 94.62 280 ARG A N 1
ATOM 2094 C CA . ARG A 1 280 ? -3.779 -7.838 20.867 1.00 94.62 280 ARG A CA 1
ATOM 2095 C C . ARG A 1 280 ? -2.787 -8.534 19.950 1.00 94.62 280 ARG A C 1
ATOM 2097 O O . ARG A 1 280 ? -3.136 -8.860 18.811 1.00 94.62 280 ARG A O 1
ATOM 2104 N N . LEU A 1 281 ? -1.599 -8.817 20.471 1.00 94.88 281 LEU A N 1
ATOM 2105 C CA . LEU A 1 281 ? -0.572 -9.610 19.802 1.00 94.88 281 LEU A CA 1
ATOM 2106 C C . LEU A 1 281 ? -0.275 -10.870 20.615 1.00 94.88 281 LEU A C 1
ATOM 2108 O O . LEU A 1 281 ? -0.344 -10.876 21.841 1.00 94.88 281 LEU A O 1
ATOM 2112 N N . GLY A 1 282 ? 0.050 -11.956 19.925 1.00 92.19 282 GLY A N 1
ATOM 2113 C CA . GLY A 1 282 ? 0.513 -13.181 20.568 1.00 92.19 282 GLY A CA 1
ATOM 2114 C C . GLY A 1 282 ? 0.627 -14.341 19.593 1.00 92.19 282 GLY A C 1
ATOM 2115 O O . GLY A 1 282 ? 0.216 -14.254 18.432 1.00 92.19 282 GLY A O 1
ATOM 2116 N N . ARG A 1 283 ? 1.177 -15.463 20.058 1.00 89.44 283 ARG A N 1
ATOM 2117 C CA . ARG A 1 283 ? 1.264 -16.683 19.241 1.00 89.44 283 ARG A CA 1
ATOM 2118 C C . ARG A 1 283 ? -0.143 -17.249 18.971 1.00 89.44 283 ARG A C 1
ATOM 2120 O O . ARG A 1 283 ? -1.025 -17.114 19.818 1.00 89.44 283 ARG A O 1
ATOM 2127 N N . PRO A 1 284 ? -0.397 -17.917 17.827 1.00 84.62 284 PRO A N 1
ATOM 2128 C CA . PRO A 1 284 ? -1.723 -18.425 17.464 1.00 84.62 284 PRO A CA 1
ATOM 2129 C C . PRO A 1 284 ? -2.425 -19.275 18.535 1.00 84.62 284 PRO A C 1
ATOM 2131 O O . PRO A 1 284 ? -3.637 -19.142 18.694 1.00 84.62 284 PRO A O 1
ATOM 2134 N N . ALA A 1 285 ? -1.680 -20.101 19.272 1.00 79.75 285 ALA A N 1
ATOM 2135 C CA . ALA A 1 285 ? -2.198 -20.969 20.333 1.00 79.75 285 ALA A CA 1
ATOM 2136 C C . ALA A 1 285 ? -1.889 -20.466 21.759 1.00 79.75 285 ALA A C 1
ATOM 2138 O O . ALA A 1 285 ? -2.160 -21.175 22.721 1.00 79.75 285 ALA A O 1
ATOM 2139 N N . GLY A 1 286 ? -1.290 -19.279 21.895 1.00 79.31 286 GLY A N 1
ATOM 2140 C CA . GLY A 1 286 ? -0.899 -18.706 23.183 1.00 79.31 286 GLY A CA 1
ATOM 2141 C C . GLY A 1 286 ? -1.861 -17.632 23.686 1.00 79.31 286 GLY A C 1
ATOM 2142 O O . GLY A 1 286 ? -2.795 -17.218 22.987 1.00 79.31 286 GLY A O 1
ATOM 2143 N N . GLU A 1 287 ? -1.582 -17.158 24.897 1.00 81.81 287 GLU A N 1
ATOM 2144 C CA . GLU A 1 287 ? -2.175 -15.937 25.432 1.00 81.81 287 GLU A CA 1
ATOM 2145 C C . GLU A 1 287 ? -1.797 -14.737 24.551 1.00 81.81 287 GLU A C 1
ATOM 2147 O O . GLU A 1 287 ? -0.744 -14.718 23.901 1.00 81.81 287 GLU A O 1
ATOM 2152 N N . ARG A 1 288 ? -2.706 -13.763 24.463 1.00 86.81 288 ARG A N 1
ATOM 2153 C CA . ARG A 1 288 ? -2.510 -12.557 23.658 1.00 86.81 288 ARG A CA 1
ATOM 2154 C C . ARG A 1 288 ? -2.606 -11.339 24.550 1.00 86.81 288 ARG A C 1
ATOM 2156 O O . ARG A 1 288 ? -3.676 -11.064 25.094 1.00 86.81 288 ARG A O 1
ATOM 2163 N N . THR A 1 289 ? -1.521 -10.593 24.624 1.00 89.31 289 THR A N 1
ATOM 2164 C CA . THR A 1 289 ? -1.447 -9.366 25.409 1.00 89.31 289 THR A CA 1
ATOM 2165 C C . THR A 1 289 ? -2.028 -8.216 24.602 1.00 89.31 289 THR A C 1
ATOM 2167 O O . THR A 1 289 ? -1.870 -8.154 23.381 1.00 89.31 289 THR A O 1
ATOM 2170 N N . VAL A 1 290 ? -2.742 -7.316 25.274 1.00 91.56 290 VAL A N 1
ATOM 2171 C CA . VAL A 1 290 ? -3.174 -6.051 24.676 1.00 91.56 290 VAL A CA 1
ATOM 2172 C C . VAL A 1 290 ? -1.959 -5.152 24.564 1.00 91.56 290 VAL A C 1
ATOM 2174 O O . VAL A 1 290 ? -1.432 -4.747 25.589 1.00 91.56 290 VAL A O 1
ATOM 2177 N N . VAL A 1 291 ? -1.558 -4.837 23.337 1.00 91.56 291 VAL A N 1
ATOM 2178 C CA . VAL A 1 291 ? -0.366 -4.026 23.063 1.00 91.56 291 VAL A CA 1
ATOM 2179 C C . VAL A 1 291 ? -0.667 -2.575 22.725 1.00 91.56 291 VAL A C 1
ATOM 2181 O O . VAL A 1 291 ? 0.216 -1.730 22.726 1.00 91.56 291 VAL A O 1
ATOM 2184 N N . PHE A 1 292 ? -1.927 -2.279 22.413 1.00 92.31 292 PHE A N 1
ATOM 2185 C CA . PHE A 1 292 ? -2.357 -0.940 22.047 1.00 92.31 292 PHE A CA 1
ATOM 2186 C C . PHE A 1 292 ? -3.815 -0.729 22.418 1.00 92.31 292 PHE A C 1
ATOM 2188 O O . PHE A 1 292 ? -4.634 -1.649 22.306 1.00 92.31 292 PHE A O 1
ATOM 2195 N N . ARG A 1 293 ? -4.140 0.500 22.814 1.00 93.19 293 ARG A N 1
ATOM 2196 C CA . ARG A 1 293 ? -5.490 0.980 23.107 1.00 93.19 293 ARG A CA 1
ATOM 2197 C C . ARG A 1 293 ? -5.648 2.336 22.434 1.00 93.19 293 ARG A C 1
ATOM 2199 O O . ARG A 1 293 ? -4.808 3.205 22.630 1.00 93.19 293 ARG A O 1
ATOM 2206 N N . SER A 1 294 ? -6.696 2.496 21.635 1.00 94.56 294 SER A N 1
ATOM 2207 C CA . SER A 1 294 ? -7.022 3.789 21.040 1.00 94.56 294 SER A CA 1
ATOM 2208 C C . SER A 1 294 ? -7.521 4.770 22.102 1.00 94.56 294 SER A C 1
ATOM 2210 O O . SER A 1 294 ? -7.815 4.396 23.239 1.00 94.56 294 SER A O 1
ATOM 2212 N N . GLU A 1 295 ? -7.727 6.016 21.697 1.00 94.62 295 GLU A N 1
ATOM 2213 C CA . GLU A 1 295 ? -8.459 6.977 22.512 1.00 94.62 295 GLU A CA 1
ATOM 2214 C C . GLU A 1 295 ? -9.935 6.576 22.676 1.00 94.62 295 GLU A C 1
ATOM 2216 O O . GLU A 1 295 ? -10.485 5.774 21.909 1.00 94.62 295 GLU A O 1
ATOM 2221 N N . ALA A 1 296 ? -10.569 7.123 23.715 1.00 96.12 296 ALA A N 1
ATOM 2222 C CA . ALA A 1 296 ? -12.004 7.003 23.927 1.00 96.12 296 ALA A CA 1
ATOM 2223 C C . ALA A 1 296 ? -12.761 7.932 22.970 1.00 96.12 296 ALA A C 1
ATOM 2225 O O . ALA A 1 296 ? -12.332 9.058 22.731 1.00 96.12 296 ALA A O 1
ATOM 2226 N N . ALA A 1 297 ? -13.927 7.505 22.488 1.00 97.31 297 ALA A N 1
ATOM 2227 C CA . ALA A 1 297 ? -14.761 8.318 21.606 1.00 97.31 297 ALA A CA 1
ATOM 2228 C C . ALA A 1 297 ? -16.196 8.418 22.123 1.00 97.31 297 ALA A C 1
ATOM 2230 O O . ALA A 1 297 ? -16.730 7.501 22.753 1.00 97.31 297 ALA A O 1
ATOM 2231 N N . THR A 1 298 ? -16.823 9.562 21.857 1.00 96.56 298 THR A N 1
ATOM 2232 C CA . THR A 1 298 ? -18.183 9.875 22.305 1.00 96.56 298 THR A CA 1
ATOM 2233 C C . THR A 1 298 ? -19.169 9.689 21.164 1.00 96.56 298 THR A C 1
ATOM 2235 O O . THR A 1 298 ? -18.932 10.157 20.055 1.00 96.56 298 THR A O 1
ATOM 2238 N N . ALA A 1 299 ? -20.281 9.014 21.441 1.00 96.56 299 ALA A N 1
ATOM 2239 C CA . ALA A 1 299 ? -21.380 8.898 20.499 1.00 96.56 299 ALA A CA 1
ATOM 2240 C C . ALA A 1 299 ? -22.036 10.273 20.293 1.00 96.56 299 ALA A C 1
ATOM 2242 O O . ALA A 1 299 ? -22.305 10.993 21.255 1.00 96.56 299 ALA A O 1
ATOM 2243 N N . GLY A 1 300 ? -22.324 10.620 19.041 1.00 94.75 300 GLY A N 1
ATOM 2244 C CA . GLY A 1 300 ? -23.023 11.850 18.674 1.00 94.75 300 GLY A CA 1
ATOM 2245 C C . GLY A 1 300 ? -24.433 11.975 19.273 1.00 94.75 300 GLY A C 1
ATOM 2246 O O . GLY A 1 300 ? -24.801 13.072 19.699 1.00 94.75 300 GLY A O 1
ATOM 2247 N N . PRO A 1 301 ? -25.246 10.899 19.345 1.00 93.44 301 PRO A N 1
ATOM 2248 C CA . PRO A 1 301 ? -26.564 10.975 19.961 1.00 93.44 301 PRO A CA 1
ATOM 2249 C C . PRO A 1 301 ? -26.519 11.284 21.462 1.00 93.44 301 PRO A C 1
ATOM 2251 O O . PRO A 1 301 ? -25.760 10.683 22.222 1.00 93.44 301 PRO A O 1
ATOM 2254 N N . ARG A 1 302 ? -27.425 12.164 21.904 1.00 93.62 302 ARG A N 1
ATOM 2255 C CA . ARG A 1 302 ? -27.610 12.540 23.312 1.00 93.62 302 ARG A CA 1
ATOM 2256 C C . ARG A 1 302 ? -28.965 12.050 23.819 1.00 93.62 302 ARG A C 1
ATOM 2258 O O . ARG A 1 302 ? -29.986 12.318 23.192 1.00 93.62 302 ARG A O 1
ATOM 2265 N N . ILE A 1 303 ? -28.993 11.371 24.967 1.00 94.25 303 ILE A N 1
ATOM 2266 C CA . ILE A 1 303 ? -30.212 10.739 25.510 1.00 94.25 303 ILE A CA 1
ATOM 2267 C C . ILE A 1 303 ? -30.570 11.385 26.844 1.00 94.25 303 ILE A C 1
ATOM 2269 O O . ILE A 1 303 ? -29.828 11.260 27.818 1.00 94.25 303 ILE A O 1
ATOM 2273 N N . ASP A 1 304 ? -31.690 12.114 26.888 1.00 93.44 304 ASP A N 1
ATOM 2274 C CA . ASP A 1 304 ? -32.082 12.966 28.023 1.00 93.44 304 ASP A CA 1
ATOM 2275 C C . ASP A 1 304 ? -30.878 13.747 28.586 1.00 93.44 304 ASP A C 1
ATOM 2277 O O . ASP A 1 304 ? -30.446 13.581 29.733 1.00 93.44 304 ASP A O 1
ATOM 2281 N N . GLY A 1 305 ? -30.228 14.530 27.728 1.00 93.38 305 GLY A N 1
ATOM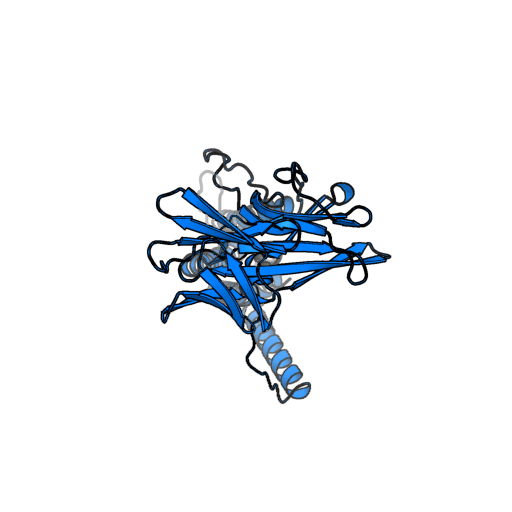 2282 C CA . GLY A 1 305 ? -29.092 15.358 28.119 1.00 93.38 305 GLY A CA 1
ATOM 2283 C C . GLY A 1 305 ? -27.813 14.596 28.513 1.00 93.38 305 GLY A C 1
ATOM 2284 O O . GLY A 1 305 ? -26.902 15.233 29.043 1.00 93.38 305 GLY A O 1
ATOM 2285 N N . ARG A 1 306 ? -27.707 13.282 28.279 1.00 96.19 306 ARG A N 1
ATOM 2286 C CA . ARG A 1 306 ? -26.497 12.485 28.561 1.00 96.19 306 ARG A CA 1
ATOM 2287 C C . ARG A 1 306 ? -25.735 12.125 27.301 1.00 96.19 306 ARG A C 1
ATOM 2289 O O . ARG A 1 306 ? -26.351 11.697 26.327 1.00 96.19 306 ARG A O 1
ATOM 2296 N N . ASN A 1 307 ? -24.419 12.241 27.377 1.00 96.25 307 ASN A N 1
ATOM 2297 C CA . ASN A 1 307 ? -23.499 11.751 26.364 1.00 96.25 307 ASN A CA 1
ATOM 2298 C C . ASN A 1 307 ? -22.988 10.377 26.797 1.00 96.25 307 ASN A C 1
ATOM 2300 O O . ASN A 1 307 ? -22.797 10.135 27.993 1.00 96.25 307 ASN A O 1
ATOM 2304 N N . VAL A 1 308 ? -22.777 9.488 25.830 1.00 97.12 308 VAL A N 1
ATOM 2305 C CA . VAL A 1 308 ? -22.219 8.157 26.079 1.00 97.12 308 VAL A CA 1
ATOM 2306 C C . VAL A 1 308 ? -20.910 8.032 25.320 1.00 97.12 308 VAL A C 1
ATOM 2308 O O . VAL A 1 308 ? -20.882 8.212 24.105 1.00 97.12 308 VAL A O 1
ATOM 2311 N N . SER A 1 309 ? -19.841 7.713 26.035 1.00 97.12 309 SER A N 1
ATOM 2312 C CA . SER A 1 309 ? -18.518 7.481 25.465 1.00 97.12 309 SER A CA 1
ATOM 2313 C C . SER A 1 309 ? -18.120 6.023 25.638 1.00 97.12 309 SER A C 1
ATOM 2315 O O . SER A 1 309 ? -18.450 5.405 26.651 1.00 97.12 309 SER A O 1
ATOM 2317 N N . VAL A 1 310 ? -17.409 5.479 24.655 1.00 97.88 310 VAL A N 1
ATOM 2318 C CA . VAL A 1 310 ? -16.788 4.154 24.723 1.00 97.88 310 VAL A CA 1
ATOM 2319 C C . VAL A 1 310 ? -15.292 4.351 24.935 1.00 97.88 310 VAL A C 1
ATOM 2321 O O . VAL A 1 310 ? -14.677 5.153 24.234 1.00 97.88 310 VAL A O 1
ATOM 2324 N N . ALA A 1 311 ? -14.705 3.625 25.882 1.00 97.06 311 ALA A N 1
ATOM 2325 C CA . ALA A 1 311 ? -13.272 3.662 26.156 1.00 97.06 311 ALA A CA 1
ATOM 2326 C C . ALA A 1 311 ? -12.692 2.238 26.219 1.00 97.06 311 ALA A C 1
ATOM 2328 O O . ALA A 1 311 ? -13.340 1.344 26.770 1.00 97.06 311 ALA A O 1
ATOM 2329 N N . PRO A 1 312 ? -11.487 1.991 25.679 1.00 95.88 312 PRO A N 1
ATOM 2330 C CA . PRO A 1 312 ? -10.802 0.717 25.847 1.00 95.88 312 PRO A CA 1
ATOM 2331 C C . PRO A 1 312 ? -10.146 0.671 27.234 1.00 95.88 312 PRO A C 1
ATOM 2333 O O . PRO A 1 312 ? -9.343 1.536 27.574 1.00 95.88 312 PRO A O 1
ATOM 2336 N N . VAL A 1 313 ? -10.460 -0.347 28.039 1.00 92.94 313 VAL A N 1
ATOM 2337 C CA . VAL A 1 313 ? -9.918 -0.501 29.403 1.00 92.94 313 VAL A CA 1
ATOM 2338 C C . VAL A 1 313 ? -9.503 -1.941 29.632 1.00 92.94 313 VAL A C 1
ATOM 2340 O O . VAL A 1 313 ? -10.269 -2.863 29.356 1.00 92.94 313 VAL A O 1
ATOM 2343 N N . GLY A 1 314 ? -8.279 -2.136 30.134 1.00 89.06 314 GLY A N 1
ATOM 2344 C CA . GLY A 1 314 ? -7.707 -3.470 30.293 1.00 89.06 314 GLY A CA 1
ATOM 2345 C C . GLY A 1 314 ? -7.745 -4.209 28.958 1.00 89.06 314 GLY A C 1
ATOM 2346 O O . GLY A 1 314 ? -7.153 -3.752 27.980 1.00 89.06 314 GLY A O 1
ATOM 2347 N N . ASP A 1 315 ? -8.462 -5.320 28.898 1.00 88.81 315 ASP A N 1
ATOM 2348 C CA . ASP A 1 315 ? -8.659 -6.117 27.692 1.00 88.81 315 ASP A CA 1
ATOM 2349 C C . ASP A 1 315 ? -10.108 -6.081 27.162 1.00 88.81 315 ASP A C 1
ATOM 2351 O O . ASP A 1 315 ? -10.479 -6.811 26.238 1.00 88.81 315 ASP A O 1
ATOM 2355 N N . GLY A 1 316 ? -10.921 -5.178 27.705 1.00 93.88 316 GLY A N 1
ATOM 2356 C CA . GLY A 1 316 ? -12.305 -4.952 27.326 1.00 93.88 316 GLY A CA 1
ATOM 2357 C C . GLY A 1 316 ? -12.575 -3.504 26.931 1.00 93.88 316 GLY A C 1
ATOM 2358 O O . GLY A 1 316 ? -11.694 -2.770 26.474 1.00 93.88 316 GLY A O 1
ATOM 2359 N N . PHE A 1 317 ? -13.836 -3.117 27.096 1.00 97.38 317 PHE A N 1
ATOM 2360 C CA . PHE A 1 317 ? -14.335 -1.773 26.838 1.00 97.38 317 PHE A CA 1
ATOM 2361 C C . PHE A 1 317 ? -15.272 -1.365 27.966 1.00 97.38 317 PHE A C 1
ATOM 2363 O O . PHE A 1 317 ? -16.018 -2.200 28.484 1.00 97.38 317 PHE A O 1
ATOM 2370 N N . GLU A 1 318 ? -15.275 -0.084 28.302 1.00 97.38 318 GLU A N 1
ATOM 2371 C CA . GLU A 1 318 ? -16.236 0.515 29.218 1.00 97.38 318 GLU A CA 1
ATOM 2372 C C . GLU A 1 318 ? -17.063 1.598 28.528 1.00 97.38 318 GLU A C 1
ATOM 2374 O O . GLU A 1 318 ? -16.659 2.197 27.530 1.00 97.38 318 GLU A O 1
ATOM 2379 N N . LEU A 1 319 ? -18.244 1.826 29.085 1.00 97.62 319 LEU A N 1
ATOM 2380 C CA . LEU A 1 319 ? -19.150 2.912 28.774 1.00 97.62 319 LEU A CA 1
ATOM 2381 C C . LEU A 1 319 ? -19.035 3.950 29.882 1.00 97.62 319 LEU A C 1
ATOM 2383 O O . LEU A 1 319 ? -19.239 3.622 31.051 1.00 97.62 319 LEU A O 1
ATOM 2387 N N . ALA A 1 320 ? -18.767 5.196 29.514 1.00 97.25 320 ALA A N 1
ATOM 2388 C CA . ALA A 1 320 ? -18.826 6.338 30.415 1.00 97.25 320 ALA A CA 1
ATOM 2389 C C . ALA A 1 320 ? -20.027 7.209 30.043 1.00 97.25 320 ALA A C 1
ATOM 2391 O O . ALA A 1 320 ? -20.187 7.599 28.886 1.00 97.25 320 ALA A O 1
ATOM 2392 N N . VAL A 1 321 ? -20.880 7.513 31.021 1.00 97.75 321 VAL A N 1
ATOM 2393 C CA . VAL A 1 321 ? -22.040 8.388 30.822 1.00 97.75 321 VAL A CA 1
ATOM 2394 C C . VAL A 1 321 ? -21.783 9.713 31.507 1.00 97.75 321 VAL A C 1
ATOM 2396 O O . VAL A 1 321 ? -21.551 9.759 32.716 1.00 97.75 321 VAL A O 1
ATOM 2399 N N . THR A 1 322 ? -21.863 10.795 30.740 1.00 97.00 322 THR A N 1
ATOM 2400 C CA . THR A 1 322 ? -21.624 12.150 31.239 1.00 97.00 322 THR A CA 1
ATOM 2401 C C . THR A 1 322 ? -22.822 13.057 30.986 1.00 97.00 322 THR A C 1
ATOM 2403 O O . THR A 1 322 ? -23.606 12.861 30.054 1.00 97.00 322 THR A O 1
ATOM 2406 N N . ARG A 1 323 ? -22.992 14.070 31.833 1.00 95.88 323 ARG A N 1
ATOM 2407 C CA . ARG A 1 323 ? -23.982 15.139 31.664 1.00 95.88 323 ARG A CA 1
ATOM 2408 C C . ARG A 1 323 ? -23.369 16.426 32.193 1.00 95.88 323 ARG A C 1
ATOM 2410 O O . ARG A 1 323 ? -22.898 16.446 33.318 1.00 95.88 323 ARG A O 1
ATOM 2417 N N . ASN A 1 324 ? -23.397 17.495 31.397 1.00 91.38 324 ASN A N 1
ATOM 2418 C CA . ASN A 1 324 ? -22.861 18.808 31.784 1.00 91.38 324 ASN A CA 1
ATOM 2419 C C . ASN A 1 324 ? -21.417 18.726 32.328 1.00 91.38 324 ASN A C 1
ATOM 2421 O O . ASN A 1 324 ? -21.103 19.327 33.347 1.00 91.38 324 ASN A O 1
ATOM 2425 N N . ASN A 1 325 ? -20.561 17.947 31.654 1.00 88.31 325 ASN A N 1
ATOM 2426 C CA . ASN A 1 325 ? -19.171 17.647 32.033 1.00 88.31 325 ASN A CA 1
ATOM 2427 C C . ASN A 1 325 ? -18.971 16.877 33.350 1.00 88.31 325 ASN A C 1
ATOM 2429 O O . ASN A 1 325 ? -17.835 16.663 33.762 1.00 88.31 325 ASN A O 1
ATOM 2433 N N . GLU A 1 326 ? -20.037 16.380 33.971 1.00 94.56 326 GLU A N 1
ATOM 2434 C CA . GLU A 1 326 ? -19.956 15.498 35.132 1.00 94.56 326 GLU A CA 1
ATOM 2435 C C . GLU A 1 326 ? -20.121 14.033 34.709 1.00 94.56 326 GLU A C 1
ATOM 2437 O O . GLU A 1 326 ? -20.989 13.702 33.895 1.00 94.56 326 GLU A O 1
ATOM 2442 N N . THR A 1 327 ? -19.288 13.139 35.251 1.00 95.94 327 THR A N 1
ATOM 2443 C CA . THR A 1 327 ? -19.413 11.693 35.013 1.00 95.94 327 THR A CA 1
ATOM 2444 C C . THR A 1 327 ? -20.466 11.115 35.947 1.00 95.94 327 THR A C 1
ATOM 2446 O O . THR A 1 327 ? -20.254 11.030 37.150 1.00 95.94 327 THR A O 1
ATOM 2449 N N . LEU A 1 328 ? -21.588 10.674 35.381 1.00 96.56 328 LEU A N 1
ATOM 2450 C CA . LEU A 1 328 ? -22.690 10.064 36.127 1.00 96.56 328 LEU A CA 1
ATOM 2451 C C . LEU A 1 328 ? -22.435 8.589 36.455 1.00 96.56 328 LEU A C 1
ATOM 2453 O O . LEU A 1 328 ? -23.080 8.029 37.338 1.00 96.56 328 LEU A O 1
ATOM 2457 N N . GLY A 1 329 ? -21.554 7.931 35.703 1.00 96.56 329 GLY A N 1
ATOM 2458 C CA . GLY A 1 329 ? -21.163 6.553 35.964 1.00 96.56 329 GLY A CA 1
ATOM 2459 C C . GLY A 1 329 ? -20.317 5.951 34.852 1.00 96.56 329 GLY A C 1
ATOM 2460 O O . GLY A 1 329 ? -20.285 6.455 33.726 1.00 96.56 329 GLY A O 1
ATOM 2461 N N . ARG A 1 330 ? -19.660 4.841 35.192 1.00 97.56 330 ARG A N 1
ATOM 2462 C CA . ARG A 1 330 ? -18.932 3.975 34.266 1.00 97.56 330 ARG A CA 1
ATOM 2463 C C . ARG A 1 330 ? -19.377 2.534 34.463 1.00 97.56 330 ARG A C 1
ATOM 2465 O O . ARG A 1 330 ? -19.657 2.133 35.591 1.00 97.56 330 ARG A O 1
ATOM 2472 N N . ALA A 1 331 ? -19.454 1.772 33.383 1.00 97.50 331 ALA A N 1
ATOM 2473 C CA . ALA A 1 331 ? -19.751 0.346 33.435 1.00 97.50 331 ALA A CA 1
ATOM 2474 C C . ALA A 1 331 ? -19.082 -0.379 32.264 1.00 97.50 331 ALA A C 1
ATOM 2476 O O . ALA A 1 331 ? -18.951 0.214 31.194 1.00 97.50 331 ALA A O 1
ATOM 2477 N N . PRO A 1 332 ? -18.698 -1.657 32.407 1.00 97.19 332 PRO A N 1
ATOM 2478 C CA . PRO A 1 332 ? -18.192 -2.431 31.281 1.00 97.19 332 PRO A CA 1
ATOM 2479 C C . PRO A 1 332 ? -19.254 -2.553 30.182 1.00 97.19 332 PRO A C 1
ATOM 2481 O O . PRO A 1 332 ? -20.455 -2.637 30.460 1.00 97.19 332 PRO A O 1
ATOM 2484 N N . VAL A 1 333 ? -18.807 -2.599 28.926 1.00 96.44 333 VAL A N 1
ATOM 2485 C CA . VAL A 1 333 ? -19.671 -2.945 27.794 1.00 96.44 333 VAL A CA 1
ATOM 2486 C C . VAL A 1 333 ? -20.250 -4.346 28.036 1.00 96.44 333 VAL A C 1
ATOM 2488 O O . VAL A 1 333 ? -19.482 -5.280 28.285 1.00 96.44 333 VAL A O 1
ATOM 2491 N N . PRO A 1 334 ? -21.583 -4.529 27.975 1.00 96.25 334 PRO A N 1
ATOM 2492 C CA . PRO A 1 334 ? -22.190 -5.814 28.285 1.00 96.25 334 PRO A CA 1
ATOM 2493 C C . PRO A 1 334 ? -21.817 -6.883 27.249 1.00 96.25 334 PRO A C 1
ATOM 2495 O O . PRO A 1 334 ? -21.550 -6.601 26.074 1.00 96.25 334 PRO A O 1
ATOM 2498 N N . ALA A 1 335 ? -21.826 -8.142 27.690 1.00 94.19 335 ALA A N 1
ATOM 2499 C CA . ALA A 1 335 ? -21.732 -9.286 26.789 1.00 94.19 335 ALA A CA 1
ATOM 2500 C C . ALA A 1 335 ? -22.905 -9.298 25.792 1.00 94.19 335 ALA A C 1
ATOM 2502 O O . ALA A 1 335 ? -23.928 -8.647 26.007 1.00 94.19 335 ALA A O 1
ATOM 2503 N N . ASP A 1 336 ? -22.744 -10.019 24.684 1.00 94.56 336 ASP A N 1
ATOM 2504 C CA . ASP A 1 336 ? -23.796 -10.106 23.671 1.00 94.56 336 ASP A CA 1
ATOM 2505 C C . ASP A 1 336 ? -25.087 -10.710 24.248 1.00 94.56 336 ASP A C 1
ATOM 2507 O O . ASP A 1 336 ? -25.032 -11.667 25.019 1.00 94.56 336 ASP A O 1
ATOM 2511 N N . GLY A 1 337 ? -26.232 -10.109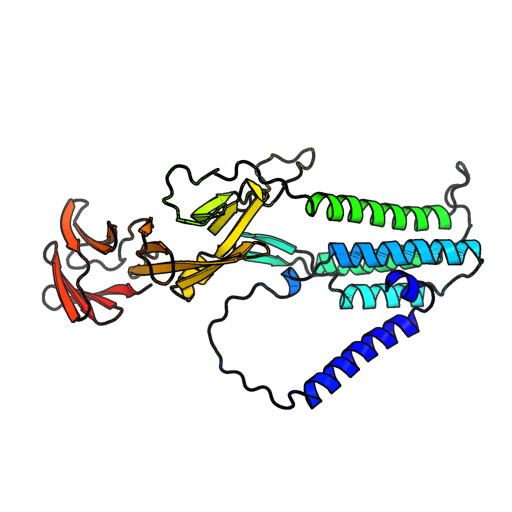 23.922 1.00 93.94 337 GLY A N 1
ATOM 2512 C CA . GLY A 1 337 ? -27.544 -10.453 24.475 1.00 93.94 337 GLY A CA 1
ATOM 2513 C C . GLY A 1 337 ? -27.827 -9.908 25.881 1.00 93.94 337 GLY A C 1
ATOM 2514 O O . GLY A 1 337 ? -28.968 -9.983 26.335 1.00 93.94 337 GLY A O 1
ATOM 2515 N N . ASN A 1 338 ? -26.836 -9.321 26.561 1.00 96.75 338 ASN A N 1
ATOM 2516 C CA . ASN A 1 338 ? -26.988 -8.778 27.911 1.00 96.75 338 ASN A CA 1
ATOM 2517 C C . ASN A 1 338 ? -27.161 -7.251 27.913 1.00 96.75 338 ASN A C 1
ATOM 2519 O O . ASN A 1 338 ? -26.936 -6.552 26.919 1.00 96.75 338 ASN A O 1
ATOM 2523 N N . ALA A 1 339 ? -27.550 -6.720 29.073 1.00 96.62 339 ALA A N 1
ATOM 2524 C CA . ALA A 1 339 ? -27.663 -5.291 29.321 1.00 96.62 339 ALA A CA 1
ATOM 2525 C C . ALA A 1 339 ? -26.919 -4.884 30.597 1.00 96.62 339 ALA A C 1
ATOM 2527 O O . ALA A 1 339 ? -26.710 -5.694 31.498 1.00 96.62 339 ALA A O 1
ATOM 2528 N N . THR A 1 340 ? -26.542 -3.614 30.665 1.00 97.38 340 THR A N 1
ATOM 2529 C CA . THR A 1 340 ? -25.963 -2.972 31.845 1.00 97.38 340 THR A CA 1
ATOM 2530 C C . THR A 1 340 ? -26.663 -1.641 32.101 1.00 97.38 340 THR A C 1
ATOM 2532 O O . THR A 1 340 ? -27.182 -1.023 31.171 1.00 97.38 340 THR A O 1
ATOM 2535 N N . THR A 1 341 ? -26.678 -1.183 33.349 1.00 97.38 341 THR A N 1
ATOM 2536 C CA . THR A 1 341 ? -27.242 0.122 33.716 1.00 97.38 341 THR A CA 1
ATOM 2537 C C . THR A 1 341 ? -26.116 1.048 34.143 1.00 97.38 341 THR A C 1
ATOM 2539 O O . THR A 1 341 ? -25.335 0.711 35.028 1.00 97.38 341 THR A O 1
ATOM 2542 N N . VAL A 1 342 ? -26.029 2.226 33.524 1.00 97.44 342 VAL A N 1
ATOM 2543 C CA . VAL A 1 342 ? -24.951 3.191 33.766 1.00 97.44 342 VAL A CA 1
ATOM 2544 C C . VAL A 1 342 ? -25.458 4.620 33.614 1.00 97.44 342 VAL A C 1
ATOM 2546 O O . VAL A 1 342 ? -26.138 4.955 32.647 1.00 97.44 342 VAL A O 1
ATOM 2549 N N . GLY A 1 343 ? -25.179 5.472 34.605 1.00 95.00 343 GLY A N 1
ATOM 2550 C CA . GLY A 1 343 ? -25.563 6.888 34.584 1.00 95.00 343 GLY A CA 1
ATOM 2551 C C . GLY A 1 343 ? -27.062 7.143 34.368 1.00 95.00 343 GLY A C 1
ATOM 2552 O O . GLY A 1 343 ? -27.431 8.187 33.835 1.00 95.00 343 GLY A O 1
ATOM 2553 N N . GLY A 1 344 ? -27.937 6.201 34.739 1.00 95.25 344 GLY A N 1
ATOM 2554 C CA . GLY A 1 344 ? -29.387 6.280 34.515 1.00 95.25 344 GLY A CA 1
ATOM 2555 C C . GLY A 1 344 ? -29.853 5.905 33.101 1.00 95.25 344 GLY A C 1
ATOM 2556 O O . GLY A 1 344 ? -30.996 6.196 32.759 1.00 95.25 344 GLY A O 1
ATOM 2557 N N . LEU A 1 345 ? -28.988 5.297 32.286 1.00 97.25 345 LEU A N 1
ATOM 2558 C CA . LEU A 1 345 ? -29.325 4.662 31.011 1.00 97.25 345 LEU A CA 1
ATOM 2559 C C . LEU A 1 345 ? -29.233 3.142 31.159 1.00 97.25 345 LEU A C 1
ATOM 2561 O O . LEU A 1 345 ? -28.345 2.646 31.853 1.00 97.25 345 LEU A O 1
ATOM 2565 N N . THR A 1 346 ? -30.094 2.407 30.461 1.00 97.81 346 THR A N 1
ATOM 2566 C CA . THR A 1 346 ? -29.922 0.964 30.259 1.00 97.81 346 THR A CA 1
ATOM 2567 C C . THR A 1 346 ? -29.303 0.753 28.888 1.00 97.81 346 THR A C 1
ATOM 2569 O O . THR A 1 346 ? -29.888 1.129 27.880 1.00 97.81 346 THR A O 1
ATOM 2572 N N . VAL A 1 347 ? -28.105 0.180 28.833 1.00 97.62 347 VAL A N 1
ATOM 2573 C CA . VAL A 1 347 ? -27.416 -0.119 27.577 1.00 97.62 347 VAL A CA 1
ATOM 2574 C C . VAL A 1 347 ? -27.470 -1.612 27.326 1.00 97.62 347 VAL A C 1
ATOM 2576 O O . VAL A 1 347 ? -26.986 -2.398 28.138 1.00 97.62 347 VAL A O 1
ATOM 2579 N N . ARG A 1 348 ? -28.054 -2.005 26.198 1.00 97.56 348 ARG A N 1
ATOM 2580 C CA . ARG A 1 348 ? -28.173 -3.392 25.756 1.00 97.56 348 ARG A CA 1
ATOM 2581 C C . ARG A 1 348 ? -27.280 -3.638 24.552 1.00 97.56 348 ARG A C 1
ATOM 2583 O O . ARG A 1 348 ? -27.183 -2.792 23.661 1.00 97.56 348 ARG A O 1
ATOM 2590 N N . ARG A 1 349 ? -26.648 -4.808 24.523 1.00 96.94 349 ARG A N 1
ATOM 2591 C CA . ARG A 1 349 ? -25.929 -5.287 23.348 1.00 96.94 349 ARG A CA 1
ATOM 2592 C C . ARG A 1 349 ? -26.787 -6.274 22.572 1.00 96.94 349 ARG A C 1
ATOM 2594 O O . ARG A 1 349 ? -27.220 -7.286 23.113 1.00 96.94 349 ARG A O 1
ATOM 2601 N N . GLU A 1 350 ? -26.985 -5.976 21.296 1.00 95.00 350 GLU A N 1
ATOM 2602 C CA . GLU A 1 350 ? -27.717 -6.812 20.348 1.00 95.00 350 GLU A CA 1
ATOM 2603 C C . GLU A 1 350 ? -26.789 -7.139 19.173 1.00 95.00 350 GLU A C 1
ATOM 2605 O O . GLU A 1 350 ? -26.642 -6.362 18.227 1.00 95.00 350 GLU A O 1
ATOM 2610 N N . GLY A 1 351 ? -26.091 -8.270 19.265 1.00 93.12 351 GLY A N 1
ATOM 2611 C CA . GLY A 1 351 ? -25.078 -8.690 18.309 1.00 93.12 351 GLY A CA 1
ATOM 2612 C C . GLY A 1 351 ? -23.911 -7.703 18.241 1.00 93.12 351 GLY A C 1
ATOM 2613 O O . GLY A 1 351 ? -23.090 -7.570 19.161 1.00 93.12 351 GLY A O 1
ATOM 2614 N N . GLY A 1 352 ? -23.826 -7.022 17.098 1.00 93.56 352 GLY A N 1
ATOM 2615 C CA . GLY A 1 352 ? -22.829 -5.995 16.813 1.00 93.56 352 GLY A CA 1
ATOM 2616 C C . GLY A 1 352 ? -23.241 -4.580 17.212 1.00 93.56 352 GLY A C 1
ATOM 2617 O O . GLY A 1 352 ? -22.461 -3.677 16.962 1.00 93.56 352 GLY A O 1
ATOM 2618 N N . ALA A 1 353 ? -24.418 -4.353 17.802 1.00 97.06 353 ALA A N 1
ATOM 2619 C CA . ALA A 1 353 ? -24.902 -3.011 18.125 1.00 97.06 353 ALA A CA 1
ATOM 2620 C C . ALA A 1 353 ? -25.042 -2.790 19.637 1.00 97.06 353 ALA A C 1
ATOM 2622 O O . ALA A 1 353 ? -25.529 -3.658 20.364 1.00 97.06 353 ALA A O 1
ATOM 2623 N N . LEU A 1 354 ? -24.665 -1.598 20.102 1.00 97.56 354 LEU A N 1
ATOM 2624 C CA . LEU A 1 354 ? -24.993 -1.087 21.431 1.00 97.56 354 LEU A CA 1
ATOM 2625 C C . LEU A 1 354 ? -26.154 -0.111 21.326 1.00 97.56 354 LEU A C 1
ATOM 2627 O O . LEU A 1 354 ? -26.066 0.906 20.635 1.00 97.56 354 LEU A O 1
ATOM 2631 N N . ARG A 1 355 ? -27.233 -0.407 22.047 1.00 97.69 355 ARG A N 1
ATOM 2632 C CA . ARG A 1 355 ? -28.417 0.444 22.130 1.00 97.69 355 ARG A CA 1
ATOM 2633 C C . ARG A 1 355 ? -28.577 0.958 23.545 1.00 97.69 355 ARG A C 1
ATOM 2635 O O . ARG A 1 355 ? -28.608 0.173 24.487 1.00 97.69 355 ARG A O 1
ATOM 2642 N N . ALA A 1 356 ? -28.677 2.270 23.688 1.00 97.19 356 ALA A N 1
ATOM 2643 C CA . ALA A 1 356 ? -28.970 2.910 24.958 1.00 97.19 356 ALA A CA 1
ATOM 2644 C C . ALA A 1 356 ? -30.456 3.264 25.037 1.00 97.19 356 ALA A C 1
ATOM 2646 O O . ALA A 1 356 ? -31.053 3.746 24.071 1.00 97.19 356 ALA A O 1
ATOM 2647 N N . GLU A 1 357 ? -31.035 3.008 26.202 1.00 96.62 357 GLU A N 1
ATOM 2648 C CA . GLU A 1 357 ? -32.459 3.106 26.474 1.00 96.62 357 GLU A CA 1
ATOM 2649 C C . GLU A 1 357 ? -32.719 3.958 27.704 1.00 96.62 357 GLU A C 1
ATOM 2651 O O . GLU A 1 357 ? -32.010 3.872 28.717 1.00 96.62 357 GLU A O 1
ATOM 2656 N N . ARG A 1 358 ? -33.782 4.756 27.615 1.00 95.25 358 ARG A N 1
ATOM 2657 C CA . ARG A 1 358 ? -34.382 5.415 28.764 1.00 95.25 358 ARG A CA 1
ATOM 2658 C C . ARG A 1 358 ? -35.829 5.800 28.500 1.00 95.25 358 ARG A C 1
ATOM 2660 O O . ARG A 1 358 ? -36.106 6.566 27.578 1.00 95.25 358 ARG A O 1
ATOM 2667 N N . GLY A 1 359 ? -36.730 5.327 29.362 1.00 92.88 359 GLY A N 1
ATOM 2668 C CA . GLY A 1 359 ? -38.166 5.429 29.102 1.00 92.88 359 GLY A CA 1
ATOM 2669 C C . GLY A 1 359 ? -38.479 4.807 27.741 1.00 92.88 359 GLY A C 1
ATOM 2670 O O . GLY A 1 359 ? -37.959 3.739 27.428 1.00 92.88 359 GLY A O 1
ATOM 2671 N N . ASP A 1 360 ? -39.221 5.529 26.905 1.00 92.38 360 ASP A N 1
ATOM 2672 C CA . ASP A 1 360 ? -39.589 5.082 25.554 1.00 92.38 360 ASP A CA 1
ATOM 2673 C C . ASP A 1 360 ? -38.546 5.437 24.475 1.00 92.38 360 ASP A C 1
ATOM 2675 O O . ASP A 1 360 ? -38.748 5.183 23.288 1.00 92.38 360 ASP A O 1
ATOM 2679 N N . THR A 1 361 ? -37.414 6.043 24.855 1.00 94.06 361 THR A N 1
ATOM 2680 C CA . THR A 1 361 ? -36.341 6.397 23.915 1.00 94.06 361 THR A CA 1
ATOM 2681 C C . THR A 1 361 ? -35.309 5.279 23.835 1.00 94.06 361 THR A C 1
ATOM 2683 O O . THR A 1 361 ? -34.697 4.926 24.844 1.00 94.06 361 THR A O 1
ATOM 2686 N N . ARG A 1 362 ? -35.056 4.775 22.622 1.00 94.88 362 ARG A N 1
ATOM 2687 C CA . ARG A 1 362 ? -34.000 3.800 22.307 1.00 94.88 362 ARG A CA 1
ATOM 2688 C C . ARG A 1 362 ? -33.176 4.300 21.126 1.00 94.88 362 ARG A C 1
ATOM 2690 O O . ARG A 1 362 ? -33.735 4.591 20.073 1.00 94.88 362 ARG A O 1
ATOM 2697 N N . VAL A 1 363 ? -31.854 4.361 21.280 1.00 96.06 363 VAL A N 1
ATOM 2698 C CA . VAL A 1 363 ? -30.941 4.853 20.234 1.00 96.06 363 VAL A CA 1
ATOM 2699 C C . VAL A 1 363 ? -29.703 3.966 20.141 1.00 96.06 363 VAL A C 1
ATOM 2701 O O . VAL A 1 363 ? -29.149 3.556 21.161 1.00 96.06 363 VAL A O 1
ATOM 2704 N N . THR A 1 364 ? -29.258 3.663 18.920 1.00 97.00 364 THR A N 1
ATOM 2705 C CA . THR A 1 364 ? -27.956 3.021 18.695 1.00 97.00 364 THR A CA 1
ATOM 2706 C C . THR A 1 364 ? -26.849 4.022 18.998 1.00 97.00 364 THR A C 1
ATOM 2708 O O . THR A 1 364 ? -26.830 5.112 18.433 1.00 97.00 364 THR A O 1
ATOM 2711 N N . ILE A 1 365 ? -25.932 3.651 19.886 1.00 97.00 365 ILE A N 1
ATOM 2712 C CA . ILE A 1 365 ? -24.816 4.508 20.300 1.00 97.00 365 ILE A CA 1
ATOM 2713 C C . ILE A 1 365 ? -23.475 4.036 19.749 1.00 97.00 365 ILE A C 1
ATOM 2715 O O . ILE A 1 365 ? -22.579 4.860 19.621 1.00 97.00 365 ILE A O 1
ATOM 2719 N N . ALA A 1 366 ? -23.329 2.755 19.400 1.00 97.12 366 ALA A N 1
ATOM 2720 C CA . ALA A 1 366 ? -22.123 2.225 18.771 1.00 97.12 366 ALA A CA 1
ATOM 2721 C C . ALA A 1 366 ? -22.396 0.921 18.012 1.00 97.12 366 ALA A C 1
ATOM 2723 O O . ALA A 1 366 ? -23.316 0.176 18.359 1.00 97.12 366 ALA A O 1
ATOM 2724 N N . GLU A 1 367 ? -21.549 0.623 17.033 1.00 96.62 367 GLU A N 1
ATOM 2725 C CA . GLU A 1 367 ? -21.517 -0.643 16.296 1.00 96.62 367 GLU A CA 1
ATOM 2726 C C . GLU A 1 367 ? -20.150 -1.312 16.428 1.00 96.62 367 GLU A C 1
ATOM 2728 O O . GLU A 1 367 ? -19.164 -0.663 16.756 1.00 96.62 367 GLU A O 1
ATOM 2733 N N . ARG A 1 368 ? -20.062 -2.622 16.221 1.00 93.44 368 ARG A N 1
ATOM 2734 C CA . ARG A 1 368 ? -18.803 -3.359 16.323 1.00 93.44 368 ARG A CA 1
ATOM 2735 C C . ARG A 1 368 ? -17.874 -2.973 15.166 1.00 93.44 368 ARG A C 1
ATOM 2737 O O . ARG A 1 368 ? -18.318 -2.930 14.022 1.00 93.44 368 ARG A O 1
ATOM 2744 N N . ALA A 1 369 ? -16.611 -2.700 15.495 1.00 84.31 369 ALA A N 1
ATOM 2745 C CA . ALA A 1 369 ? -15.595 -2.163 14.584 1.00 84.31 369 ALA A CA 1
ATOM 2746 C C . ALA A 1 369 ? -14.573 -3.186 14.089 1.00 84.31 369 ALA A C 1
ATOM 2748 O O . ALA A 1 369 ? -14.489 -4.291 14.682 1.00 84.31 369 ALA A O 1
#

pLDDT: mean 87.25, std 13.82, range [39.25, 98.25]

Solvent-accessible surface area (backbone atoms only — not comparable to full-atom values): 19936 Å² total; per-residue (Å²): 102,70,20,26,42,24,55,79,38,16,66,61,42,49,51,52,51,55,48,50,56,50,51,54,48,53,53,45,42,72,76,50,76,72,85,91,83,78,92,72,98,73,91,71,78,62,76,56,78,74,53,60,35,57,61,51,50,46,46,30,39,54,19,33,53,58,37,25,52,50,28,60,77,68,74,48,70,52,59,45,70,48,25,22,51,25,40,33,54,51,34,58,74,62,41,53,28,59,39,65,51,73,77,33,71,90,38,74,48,72,41,56,69,61,15,46,52,49,36,53,52,49,12,48,40,52,17,40,29,44,44,47,50,83,52,72,66,43,72,91,75,75,36,23,40,28,57,53,29,32,48,51,45,50,50,51,41,49,54,47,44,65,51,47,54,54,74,69,60,74,70,52,61,73,82,60,66,88,42,92,84,48,49,68,46,77,58,92,74,34,40,38,38,51,50,70,74,30,66,40,52,68,57,82,63,70,78,54,92,92,55,71,88,76,81,58,67,42,37,32,34,21,33,33,44,31,16,79,93,72,55,42,56,48,72,80,42,36,46,67,53,31,57,76,61,29,44,51,74,46,79,46,72,61,100,87,48,75,48,59,39,31,39,38,38,48,37,36,27,22,38,86,36,56,70,21,28,37,34,27,43,26,42,83,92,54,74,59,50,68,28,40,64,46,66,63,26,48,18,62,68,66,61,93,74,27,40,44,28,43,33,52,46,92,92,52,44,30,37,39,24,31,41,95,92,38,78,61,32,68,36,65,62,49,57,72,75,33,63,40,75,38,51,86,31,42,36,33,22,59,77,56,34,34,33,41,33,52,90,94,46,73,44,75,40,28,34,63,74

Secondary structure (DSSP, 8-state):
-HHHHHHHSHHHHHHHHHHHHHHHHHHHHHH-S-------------GGGG--HHHHHHHHHHHHHHHHHHHHHTT----HHHHHHHHHHHHHHTTTT--EEE-STT-EEE-HHHHHHHHHHHHHHHHHHHH----EEEGGGTEEHHHHHHHHHHHHHHHHHHHHTGGGS-----TTTT-TT---EEETTEEEEEEEEEE-TT------TTS-TTSS--EEEEEEEEEGGGTEEEEEEEHHHHHHHSEEEEEEEETTEEEEEEEEEEEEEETTSPPEEEEEEE-TTS--EEEEEPPPEE-S--BTTBEEEEEEETTEEEEEEEETTEEEEEEEPPPTT-EEEETTEEEEEETTEEEEEETTEEEEEEEE-

Sequence (369 aa):
FVGFALVRYPLTTVVALAATSAVGLVYRALRRPEVARTAGESFSRPWWADIAVQGHALGLLVGVVVCAALCYRRGVRPSPGRVWLAALLVGVDRGLWAVYTIEGSDRFRLFRALGAALVFLLAAAVAAGATASDRPLVARIDLSWREAAYGLVLALLFAVAVVAVPFNLFVVGDSSAGFDSADAVEVGDYTVFYAEGVENQYIPGVPVPGTDDSADAVEASGVVVVSERRNIWWVELSKGRLASRGSGTVRLGGLTWTADVRAVRNGWTPVGGDAVYHVRLGRPAGERTVVFRSEAATAGPRIDGRNVSVAPVGDGFELAVTRNNETLGRAPVPADGNATTVGGLTVRREGGALRAERGDTRVTIAERA